Protein AF-0000000083311584 (afdb_homodimer)

InterPro domains:
  IPR000760 Inositol monophosphatase-like [PF00459] (3-235)
  IPR000760 Inositol monophosphatase-like [PR00377] (24-44)
  IPR000760 Inositol monophosphatase-like [PR00377] (46-62)
  IPR000760 Inositol monophosphatase-like [PR00377] (66-82)
  IPR000760 Inositol monophosphatase-like [PR00377] (114-137)
  IPR020583 Inositol monophosphatase, metal-binding site [PS00629] (66-79)
  IPR051090 Inositol Monophosphatase Superfamily [PTHR43200] (64-106)

Structure (mmCIF, N/CA/C/O backbone):
data_AF-0000000083311584-model_v1
#
loop_
_entity.id
_entity.type
_entity.pdbx_description
1 polymer 'Inositol monophosphatase family protein'
#
loop_
_atom_site.group_PDB
_atom_site.id
_atom_site.type_symbol
_atom_site.label_atom_id
_atom_site.label_alt_id
_atom_site.label_comp_id
_atom_site.label_asym_id
_atom_site.label_entity_id
_atom_site.label_seq_id
_atom_site.pdbx_PDB_ins_code
_atom_site.Cartn_x
_atom_site.Cartn_y
_atom_site.Cartn_z
_atom_site.occupancy
_atom_site.B_iso_or_equiv
_atom_site.auth_seq_id
_atom_site.auth_comp_id
_atom_site.auth_asym_id
_atom_site.auth_atom_id
_atom_site.pdbx_PDB_model_num
ATOM 1 N N . MET A 1 1 ? -9.039 -7.461 -18.734 1 75.44 1 MET A N 1
ATOM 2 C CA . MET A 1 1 ? -9.922 -6.32 -18.984 1 75.44 1 MET A CA 1
ATOM 3 C C . MET A 1 1 ? -11.344 -6.621 -18.531 1 75.44 1 MET A C 1
ATOM 5 O O . MET A 1 1 ? -11.898 -5.91 -17.703 1 75.44 1 MET A O 1
ATOM 9 N N . ALA A 1 2 ? -11.797 -7.84 -18.969 1 81.25 2 ALA A N 1
ATOM 10 C CA . ALA A 1 2 ? -13.188 -8.148 -18.641 1 81.25 2 ALA A CA 1
ATOM 11 C C . ALA A 1 2 ? -13.359 -8.312 -17.125 1 81.25 2 ALA A C 1
ATOM 13 O O . ALA A 1 2 ? -14.297 -7.762 -16.547 1 81.25 2 ALA A O 1
ATOM 14 N N . SER A 1 3 ? -12.453 -8.969 -16.484 1 88.56 3 SER A N 1
ATOM 15 C CA . SER A 1 3 ? -12.539 -9.164 -15.039 1 88.56 3 SER A CA 1
ATOM 16 C C . SER A 1 3 ? -12.359 -7.844 -14.289 1 88.56 3 SER A C 1
ATOM 18 O O . SER A 1 3 ? -13 -7.613 -13.266 1 88.56 3 SER A O 1
ATOM 20 N N . ALA A 1 4 ? -11.578 -7.012 -14.859 1 91.62 4 ALA A N 1
ATOM 21 C CA . ALA A 1 4 ? -11.305 -5.727 -14.227 1 91.62 4 ALA A CA 1
ATOM 22 C C . ALA A 1 4 ? -12.57 -4.879 -14.125 1 91.62 4 ALA A C 1
ATOM 24 O O . ALA A 1 4 ? -12.797 -4.207 -13.117 1 91.62 4 ALA A O 1
ATOM 25 N N . GLN A 1 5 ? -13.32 -4.883 -15.133 1 91.81 5 GLN A N 1
ATOM 26 C CA . GLN A 1 5 ? -14.555 -4.113 -15.148 1 91.81 5 GLN A CA 1
ATOM 27 C C . GLN A 1 5 ? -15.492 -4.555 -14.031 1 91.81 5 GLN A C 1
ATOM 29 O O . GLN A 1 5 ? -16.125 -3.721 -13.375 1 91.81 5 GLN A O 1
ATOM 34 N N . ILE A 1 6 ? -15.562 -5.824 -13.836 1 91.94 6 ILE A N 1
ATOM 35 C CA . ILE A 1 6 ? -16.406 -6.379 -12.781 1 91.94 6 ILE A CA 1
ATOM 36 C C . ILE A 1 6 ? -15.859 -5.957 -11.422 1 91.94 6 ILE A C 1
ATOM 38 O O . ILE A 1 6 ? -16.609 -5.465 -10.57 1 91.94 6 ILE A O 1
ATOM 42 N N . ILE A 1 7 ? -14.617 -6.09 -11.25 1 93.44 7 ILE A N 1
ATOM 43 C CA . ILE A 1 7 ? -13.969 -5.812 -9.969 1 93.44 7 ILE A CA 1
ATOM 44 C C . ILE A 1 7 ? -14.133 -4.336 -9.617 1 93.44 7 ILE A C 1
ATOM 46 O O . ILE A 1 7 ? -14.461 -3.992 -8.477 1 93.44 7 ILE A O 1
ATOM 50 N N . ARG A 1 8 ? -13.984 -3.473 -10.578 1 93.31 8 ARG A N 1
ATOM 51 C CA . ARG A 1 8 ? -14.07 -2.029 -10.383 1 93.31 8 ARG A CA 1
ATOM 52 C C . ARG A 1 8 ? -15.453 -1.633 -9.867 1 93.31 8 ARG A C 1
ATOM 54 O O . ARG A 1 8 ? -15.578 -0.696 -9.07 1 93.31 8 ARG A O 1
ATOM 61 N N . GLN A 1 9 ? -16.438 -2.373 -10.234 1 91.25 9 GLN A N 1
ATOM 62 C CA . GLN A 1 9 ? -17.812 -2.059 -9.852 1 91.25 9 GLN A CA 1
ATOM 63 C C . GLN A 1 9 ? -18.031 -2.264 -8.359 1 91.25 9 GLN A C 1
ATOM 65 O O . GLN A 1 9 ? -18.859 -1.585 -7.742 1 91.25 9 GLN A O 1
ATOM 70 N N . TYR A 1 10 ? -17.25 -3.129 -7.836 1 91.69 10 TYR A N 1
ATOM 71 C CA . TYR A 1 10 ? -17.516 -3.494 -6.449 1 91.69 10 TYR A CA 1
ATOM 72 C C . TYR A 1 10 ? -16.453 -2.912 -5.523 1 91.69 10 TYR A C 1
ATOM 74 O O . TYR A 1 10 ? -16.547 -3.018 -4.301 1 91.69 10 TYR A O 1
ATOM 82 N N . PHE A 1 11 ? -15.477 -2.262 -6.121 1 92.75 11 PHE A N 1
ATOM 83 C CA . PHE A 1 11 ? -14.422 -1.653 -5.324 1 92.75 11 PHE A CA 1
ATOM 84 C C . PHE A 1 11 ? -14.969 -0.496 -4.492 1 92.75 11 PHE A C 1
ATOM 86 O O . PHE A 1 11 ? -15.617 0.403 -5.027 1 92.75 11 PHE A O 1
ATOM 93 N N . ARG A 1 12 ? -14.812 -0.524 -3.154 1 90.94 12 ARG A N 1
ATOM 94 C CA . ARG A 1 12 ? -15.203 0.446 -2.137 1 90.94 12 ARG A CA 1
ATOM 95 C C . ARG A 1 12 ? -16.719 0.471 -1.956 1 90.94 12 ARG A C 1
ATOM 97 O O . ARG A 1 12 ? -17.25 1.397 -1.351 1 90.94 12 ARG A O 1
ATOM 104 N N . ALA A 1 13 ? -17.391 -0.507 -2.498 1 83.75 13 ALA A N 1
ATOM 105 C CA . ALA A 1 13 ? -18.844 -0.581 -2.348 1 83.75 13 ALA A CA 1
ATOM 106 C C . ALA A 1 13 ? -19.234 -0.799 -0.889 1 83.75 13 ALA A C 1
ATOM 108 O O . ALA A 1 13 ? -20.25 -0.27 -0.425 1 83.75 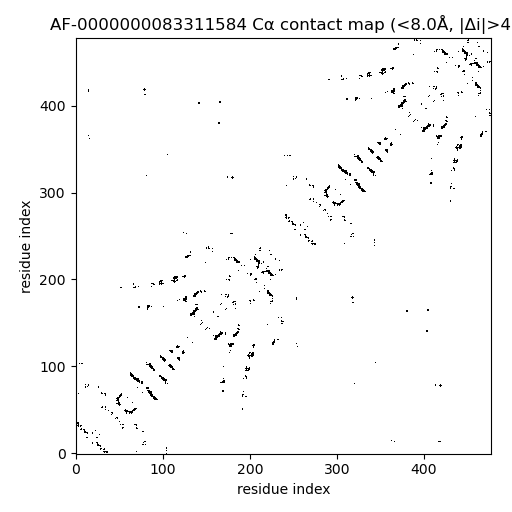13 ALA A O 1
ATOM 109 N N . ASP A 1 14 ? -18.438 -1.556 -0.2 1 71.94 14 ASP A N 1
ATOM 110 C CA . ASP A 1 14 ? -18.688 -1.86 1.206 1 71.94 14 ASP A CA 1
ATOM 111 C C . ASP A 1 14 ? -18.547 -0.612 2.072 1 71.94 14 ASP A C 1
ATOM 113 O O . ASP A 1 14 ? -19.125 -0.531 3.156 1 71.94 14 ASP A O 1
ATOM 117 N N . LEU A 1 15 ? -17.766 0.233 1.63 1 72 15 LEU A N 1
ATOM 118 C CA . LEU A 1 15 ? -17.484 1.42 2.426 1 72 15 LEU A CA 1
ATOM 119 C C . LEU A 1 15 ? -18.578 2.459 2.285 1 72 15 LEU A C 1
ATOM 121 O O . LEU A 1 15 ? -18.688 3.371 3.105 1 72 15 LEU A O 1
ATOM 125 N N . GLN A 1 16 ? -19.203 2.393 1.353 1 65.69 16 GLN A N 1
ATOM 126 C CA . GLN A 1 16 ? -20.297 3.332 1.13 1 65.69 16 GLN A CA 1
ATOM 127 C C . GLN A 1 16 ? -21.594 2.844 1.788 1 65.69 16 GLN A C 1
ATOM 129 O O . GLN A 1 16 ? -22.203 3.57 2.566 1 65.69 16 GLN A O 1
ATOM 134 N N . VAL A 1 17 ? -22.297 1.791 1.075 1 53.5 17 VAL A N 1
ATOM 135 C CA . VAL A 1 17 ? -23.656 1.409 1.447 1 53.5 17 VAL A CA 1
ATOM 136 C C . VAL A 1 17 ? -23.672 -0.036 1.939 1 53.5 17 VAL A C 1
ATOM 138 O O . VAL A 1 17 ? -22.859 -0.855 1.504 1 53.5 17 VAL A O 1
ATOM 141 N N . GLU A 1 18 ? -24.219 -0.12 3.232 1 53 18 GLU A N 1
ATOM 142 C CA . GLU A 1 18 ? -24.562 -1.448 3.725 1 53 18 GLU A CA 1
ATOM 143 C C . GLU A 1 18 ? -25.141 -2.312 2.609 1 53 18 GLU A C 1
ATOM 145 O O . GLU A 1 18 ? -26.203 -1.999 2.057 1 53 18 GLU A O 1
ATOM 150 N N . LEU A 1 19 ? -24.391 -2.756 2.033 1 50.16 19 LEU A N 1
ATOM 151 C CA . LEU A 1 19 ? -24.922 -3.646 1.015 1 50.16 19 LEU A CA 1
ATOM 152 C C . LEU A 1 19 ? -25.875 -4.672 1.636 1 50.16 19 LEU A C 1
ATOM 154 O O . LEU A 1 19 ? -25.578 -5.223 2.701 1 50.16 19 LEU A O 1
ATOM 158 N N . LYS A 1 20 ? -27.078 -4.605 1.308 1 50.53 20 LYS A N 1
ATOM 159 C CA . LYS A 1 20 ? -28.172 -5.473 1.724 1 50.53 20 LYS A CA 1
ATOM 160 C C . LYS A 1 20 ? -27.938 -6.914 1.278 1 50.53 20 LYS A C 1
ATOM 162 O O . LYS A 1 20 ? -28.719 -7.805 1.594 1 50.53 20 LYS A O 1
ATOM 167 N N . GLU A 1 21 ? -26.844 -6.996 0.583 1 56.53 21 GLU A N 1
ATOM 168 C CA . GLU A 1 21 ? -26.797 -8.328 -0.013 1 56.53 21 GLU A CA 1
ATOM 169 C C . GLU A 1 21 ? -26.203 -9.344 0.963 1 56.53 21 GLU A C 1
ATOM 171 O O . GLU A 1 21 ? -25.469 -8.977 1.877 1 56.53 21 GLU A O 1
ATOM 176 N N . ASP A 1 22 ? -26.578 -10.531 0.904 1 64.69 22 ASP A N 1
ATOM 177 C CA . ASP A 1 22 ? -26.172 -11.688 1.707 1 64.69 22 ASP A CA 1
ATOM 178 C C . ASP A 1 22 ? -24.672 -11.945 1.588 1 64.69 22 ASP A C 1
ATOM 180 O O . ASP A 1 22 ? -24.047 -12.414 2.537 1 64.69 22 ASP A O 1
ATOM 184 N N . LEU A 1 23 ? -24.266 -11.484 0.354 1 74.31 23 LEU A N 1
ATOM 185 C CA . LEU A 1 23 ? -22.828 -11.695 0.154 1 74.31 23 LEU A CA 1
ATOM 186 C C . LEU A 1 23 ? -22.078 -10.367 0.16 1 74.31 23 LEU A C 1
ATOM 188 O O . LEU A 1 23 ? -22.609 -9.344 -0.288 1 74.31 23 LEU A O 1
ATOM 192 N N . SER A 1 24 ? -20.922 -10.484 0.565 1 86.62 24 SER A N 1
ATOM 193 C CA . SER A 1 24 ? -20.078 -9.281 0.591 1 86.62 24 SER A CA 1
ATOM 194 C C . SER A 1 24 ? -19.656 -8.875 -0.816 1 86.62 24 SER A C 1
ATOM 196 O O . SER A 1 24 ? -19.578 -9.719 -1.713 1 86.62 24 SER A O 1
ATOM 198 N N . PRO A 1 25 ? -19.422 -7.637 -1.104 1 87.56 25 PRO A N 1
ATOM 199 C CA . PRO A 1 25 ? -18.953 -7.152 -2.406 1 87.56 25 PRO A CA 1
ATOM 200 C C . PRO A 1 25 ? -17.719 -7.898 -2.904 1 87.56 25 PRO A C 1
ATOM 202 O O . PRO A 1 25 ? -17.594 -8.18 -4.102 1 87.56 25 PRO A O 1
ATOM 205 N N . VAL A 1 26 ? -16.812 -8.227 -2.035 1 89.88 26 VAL A N 1
ATOM 206 C CA . VAL A 1 26 ? -15.594 -8.922 -2.443 1 89.88 26 VAL A CA 1
ATOM 207 C C . VAL A 1 26 ? -15.938 -10.32 -2.943 1 89.88 26 VAL A C 1
ATOM 209 O O . VAL A 1 26 ? -15.352 -10.797 -3.92 1 89.88 26 VAL A O 1
ATOM 212 N N . THR A 1 27 ? -16.859 -10.922 -2.293 1 89.25 27 THR A N 1
ATOM 213 C CA . THR A 1 27 ? -17.281 -12.258 -2.701 1 89.25 27 THR A CA 1
ATOM 214 C C . THR A 1 27 ? -17.906 -12.227 -4.094 1 89.25 27 THR A C 1
ATOM 216 O O . THR A 1 27 ? -17.594 -13.055 -4.945 1 89.25 27 THR A O 1
ATOM 219 N N . ILE A 1 28 ? -18.734 -11.266 -4.293 1 91.44 28 ILE A N 1
ATOM 220 C CA . ILE A 1 28 ? -19.406 -11.117 -5.582 1 91.44 28 ILE A CA 1
ATOM 221 C C . ILE A 1 28 ? -18.375 -10.812 -6.664 1 91.44 28 ILE A C 1
ATOM 223 O O . ILE A 1 28 ? -18.359 -11.445 -7.719 1 91.44 28 ILE A O 1
ATOM 227 N N . ALA A 1 29 ? -17.5 -9.883 -6.387 1 92.5 29 ALA A N 1
ATOM 228 C CA . ALA A 1 29 ? -16.469 -9.492 -7.34 1 92.5 29 ALA A CA 1
ATOM 229 C C . ALA A 1 29 ? -15.578 -10.672 -7.691 1 92.5 29 ALA A C 1
ATOM 231 O O . ALA A 1 29 ? -15.281 -10.914 -8.867 1 92.5 29 ALA A O 1
ATOM 232 N N . ASP A 1 30 ? -15.18 -11.414 -6.676 1 93.69 30 ASP A N 1
ATOM 233 C CA . ASP A 1 30 ? -14.312 -12.578 -6.84 1 93.69 30 ASP A CA 1
ATOM 234 C C . ASP A 1 30 ? -14.961 -13.633 -7.734 1 93.69 30 ASP A C 1
ATOM 236 O O . ASP A 1 30 ? -14.359 -14.094 -8.703 1 93.69 30 ASP A O 1
ATOM 240 N N . THR A 1 31 ? -16.141 -13.969 -7.426 1 94.44 31 THR A N 1
ATOM 241 C CA . THR A 1 31 ? -16.859 -15.047 -8.109 1 94.44 31 THR A CA 1
ATOM 242 C C . THR A 1 31 ? -17.203 -14.641 -9.539 1 94.44 31 THR A C 1
ATOM 244 O O . THR A 1 31 ? -17 -15.422 -10.477 1 94.44 31 THR A O 1
ATOM 247 N N . GLN A 1 32 ? -17.672 -13.453 -9.711 1 94.62 32 GLN A N 1
ATOM 248 C CA . GLN A 1 32 ? -18.078 -13 -11.039 1 94.62 32 GLN A CA 1
ATOM 249 C C . GLN A 1 32 ? -16.859 -12.805 -11.938 1 94.62 32 GLN A C 1
ATOM 251 O O . GLN A 1 32 ? -16.906 -13.109 -13.133 1 94.62 32 GLN A O 1
ATOM 256 N N . ALA A 1 33 ? -15.82 -12.281 -11.383 1 95.5 33 ALA A N 1
ATOM 257 C CA . ALA A 1 33 ? -14.602 -12.086 -12.156 1 95.5 33 ALA A CA 1
ATOM 258 C C . ALA A 1 33 ? -14.039 -13.422 -12.641 1 95.5 33 ALA A C 1
ATOM 260 O O . ALA A 1 33 ? -13.648 -13.547 -13.805 1 95.5 33 ALA A O 1
ATOM 261 N N . GLU A 1 34 ? -14.016 -14.406 -11.766 1 95.25 34 GLU A N 1
ATOM 262 C CA . GLU A 1 34 ? -13.531 -15.719 -12.172 1 95.25 34 GLU A CA 1
ATOM 263 C C . GLU A 1 34 ? -14.438 -16.344 -13.234 1 95.25 34 GLU A C 1
ATOM 265 O O . GLU A 1 34 ? -13.953 -16.938 -14.195 1 95.25 34 GLU A O 1
ATOM 270 N N . ALA A 1 35 ? -15.711 -16.188 -13.078 1 96.19 35 ALA A N 1
ATOM 271 C CA . ALA A 1 35 ? -16.672 -16.766 -14.023 1 96.19 35 ALA A CA 1
ATOM 272 C C . ALA A 1 35 ? -16.422 -16.234 -15.438 1 96.19 35 ALA A C 1
ATOM 274 O O . ALA A 1 35 ? -16.422 -17.016 -16.406 1 96.19 35 ALA A O 1
ATOM 275 N N . VAL A 1 36 ? -16.219 -14.992 -15.516 1 95.94 36 VAL A N 1
ATOM 276 C CA . VAL A 1 36 ? -16.016 -14.383 -16.828 1 95.94 36 VAL A CA 1
ATOM 277 C C . VAL A 1 36 ? -14.703 -14.875 -17.438 1 95.94 36 VAL A C 1
ATOM 279 O O . VAL A 1 36 ? -14.633 -15.172 -18.625 1 95.94 36 VAL A O 1
ATOM 282 N N . MET A 1 37 ? -13.703 -14.977 -16.656 1 96.19 37 MET A N 1
ATOM 283 C CA . MET A 1 37 ? -12.422 -15.453 -17.156 1 96.19 37 MET A CA 1
ATOM 284 C C . MET A 1 37 ? -12.523 -16.906 -17.625 1 96.19 37 MET A C 1
ATOM 286 O O . MET A 1 37 ? -12 -17.25 -18.688 1 96.19 37 MET A O 1
ATOM 290 N N . ARG A 1 38 ? -13.172 -17.703 -16.828 1 96.75 38 ARG A N 1
ATOM 291 C CA . ARG A 1 38 ? -13.367 -19.109 -17.188 1 96.75 38 ARG A CA 1
ATOM 292 C C . ARG A 1 38 ? -14.094 -19.234 -18.531 1 96.75 38 ARG A C 1
ATOM 294 O 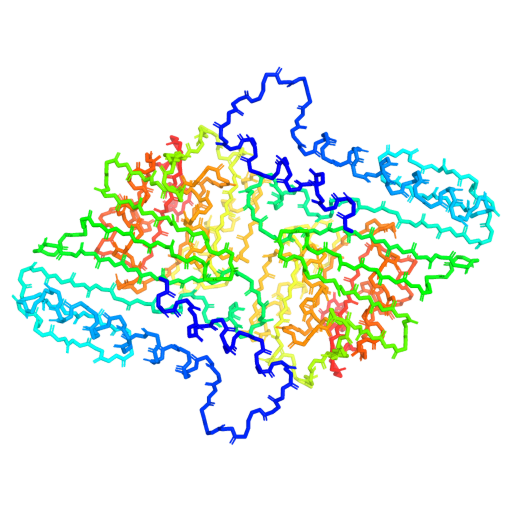O . ARG A 1 38 ? -13.688 -20 -19.391 1 96.75 38 ARG A O 1
ATOM 301 N N . GLU A 1 39 ? -15.156 -18.453 -18.641 1 96.62 39 GLU A N 1
ATOM 302 C CA . GLU A 1 39 ? -15.938 -18.484 -19.875 1 96.62 39 GLU A CA 1
ATOM 303 C C . GLU A 1 39 ? -15.078 -18.141 -21.094 1 96.62 39 GLU A C 1
ATOM 305 O O . GLU A 1 39 ? -15.141 -18.797 -22.125 1 96.62 39 GLU A O 1
ATOM 310 N N . MET A 1 40 ? -14.312 -17.125 -20.953 1 96.62 40 MET A N 1
ATOM 311 C CA . MET A 1 40 ? -13.445 -16.688 -22.031 1 96.62 40 MET A CA 1
ATOM 312 C C . MET A 1 40 ? -12.414 -17.75 -22.391 1 96.62 40 MET A C 1
ATOM 314 O O . MET A 1 40 ? -12.141 -18 -23.562 1 96.62 40 MET A O 1
ATOM 318 N N . ILE A 1 41 ? -11.805 -18.375 -21.422 1 96.62 41 ILE A N 1
ATOM 319 C CA . ILE A 1 41 ? -10.781 -19.391 -21.609 1 96.62 41 ILE A CA 1
ATOM 320 C C . ILE A 1 41 ? -11.406 -20.609 -22.281 1 96.62 41 ILE A C 1
ATOM 322 O O . ILE A 1 41 ? -10.859 -21.141 -23.25 1 96.62 41 ILE A O 1
ATOM 326 N N . MET A 1 42 ? -12.555 -21.031 -21.812 1 96.62 42 MET A N 1
ATOM 327 C CA . MET A 1 42 ? -13.219 -22.219 -22.328 1 96.62 42 MET A CA 1
ATOM 328 C C . MET A 1 42 ? -13.641 -22.016 -23.781 1 96.62 42 MET A C 1
ATOM 330 O O . MET A 1 42 ? -13.633 -22.969 -24.578 1 96.62 42 MET A O 1
ATOM 334 N N . GLU A 1 43 ? -13.992 -20.812 -24.078 1 97.25 43 GLU A N 1
ATOM 335 C CA . GLU A 1 43 ? -14.383 -20.484 -25.453 1 97.25 43 GLU A CA 1
ATOM 336 C C . GLU A 1 43 ? -13.18 -20.531 -26.391 1 97.25 43 GLU A C 1
ATOM 338 O O . GLU A 1 43 ? -13.273 -21.031 -27.516 1 97.25 43 GLU A O 1
ATOM 343 N N . ARG A 1 44 ? -12.07 -20.094 -25.953 1 96.88 44 ARG A N 1
ATOM 344 C CA . ARG A 1 44 ? -10.898 -19.922 -26.812 1 96.88 44 ARG A CA 1
ATOM 345 C C . ARG A 1 44 ? -10.031 -21.172 -26.797 1 96.88 44 ARG A C 1
ATOM 347 O O . ARG A 1 44 ? -9.406 -21.531 -27.797 1 96.88 44 ARG A O 1
ATOM 354 N N . PHE A 1 45 ? -9.977 -21.797 -25.625 1 97.5 45 PHE A N 1
ATOM 355 C CA . PHE A 1 45 ? -9.148 -22.984 -25.422 1 97.5 45 PHE A CA 1
ATOM 356 C C . PHE A 1 45 ? -9.953 -24.094 -24.766 1 97.5 45 PHE A C 1
ATOM 358 O O . PHE A 1 45 ? -9.648 -24.5 -23.641 1 97.5 45 PHE A O 1
ATOM 365 N N . PRO A 1 46 ? -10.773 -24.734 -25.484 1 96.75 46 PRO A N 1
ATOM 366 C CA . PRO A 1 46 ? -11.695 -25.719 -24.922 1 96.75 46 PRO A CA 1
ATOM 367 C C . PRO A 1 46 ? -10.969 -26.953 -24.359 1 96.75 46 PRO A C 1
ATOM 369 O O . PRO A 1 46 ? -11.516 -27.656 -23.516 1 96.75 46 PRO A O 1
ATOM 372 N N . GLU A 1 47 ? -9.789 -27.172 -24.75 1 97.31 47 GLU A N 1
ATOM 373 C CA . GLU A 1 47 ? -9.078 -28.375 -24.312 1 97.31 47 GLU A CA 1
ATOM 374 C C . GLU A 1 47 ? -8.234 -28.109 -23.078 1 97.31 47 GLU A C 1
ATOM 376 O O . GLU A 1 47 ? -7.688 -29.031 -22.469 1 97.31 47 GLU A O 1
ATOM 381 N N . HIS A 1 48 ? -8.125 -26.859 -22.672 1 97.88 48 HIS A N 1
ATOM 382 C CA . HIS A 1 48 ? -7.305 -26.5 -21.516 1 97.88 48 HIS A CA 1
ATOM 383 C C . HIS A 1 48 ? -8.062 -26.734 -20.219 1 97.88 48 HIS A C 1
ATOM 385 O O . HIS A 1 48 ? -9.289 -26.812 -20.203 1 97.88 48 HIS A O 1
ATOM 391 N N . GLY A 1 49 ? -7.32 -26.938 -19.172 1 97.75 49 GLY A N 1
ATOM 392 C CA . GLY A 1 49 ? -7.883 -27 -17.828 1 97.75 49 GLY A CA 1
ATOM 393 C C . GLY A 1 49 ? -7.848 -25.656 -17.109 1 97.75 49 GLY A C 1
ATOM 394 O O . GLY A 1 49 ? -7.188 -24.719 -17.578 1 97.75 49 GLY A O 1
ATOM 395 N N . ILE A 1 50 ? -8.656 -25.578 -16.047 1 96.81 50 ILE A N 1
ATOM 396 C CA . ILE A 1 50 ? -8.695 -24.359 -15.234 1 96.81 50 ILE A CA 1
ATOM 397 C C . ILE A 1 50 ? -8.688 -24.75 -13.758 1 96.81 50 ILE A C 1
ATOM 399 O O . ILE A 1 50 ? -9.383 -25.688 -13.344 1 96.81 50 ILE A O 1
ATOM 403 N N . LEU A 1 51 ? -7.844 -24.156 -13.031 1 95.06 51 LEU A N 1
ATOM 404 C CA . LEU A 1 51 ? -7.887 -24.156 -11.57 1 95.06 51 LEU A CA 1
ATOM 405 C C . LEU A 1 51 ? -8.148 -22.75 -11.039 1 95.06 51 LEU A C 1
ATOM 407 O O . LEU A 1 51 ? -7.273 -21.891 -11.102 1 95.06 51 LEU A O 1
ATOM 411 N N . GLY A 1 52 ? -9.32 -22.578 -10.469 1 92.31 52 GLY A N 1
ATOM 412 C CA . GLY A 1 52 ? -9.68 -21.281 -9.906 1 92.31 52 GLY A CA 1
ATOM 413 C C . GLY A 1 52 ? -9.859 -21.312 -8.398 1 92.31 52 GLY A C 1
ATOM 414 O O . GLY A 1 52 ? -10.258 -22.344 -7.84 1 92.31 52 GLY A O 1
ATOM 415 N N . GLU A 1 53 ? -9.594 -20.219 -7.781 1 86.81 53 GLU A N 1
ATOM 416 C CA . GLU A 1 53 ? -9.758 -20.094 -6.336 1 86.81 53 GLU A CA 1
ATOM 417 C C . GLU A 1 53 ? -11.203 -20.328 -5.918 1 86.81 53 GLU A C 1
ATOM 419 O O . GLU A 1 53 ? -11.469 -21.016 -4.93 1 86.81 53 GLU A O 1
ATOM 424 N N . GLU A 1 54 ? -12.141 -19.859 -6.707 1 87.56 54 GLU A N 1
ATOM 425 C CA . GLU A 1 54 ? -13.547 -19.797 -6.301 1 87.56 54 GLU A CA 1
ATOM 426 C C . GLU A 1 54 ? -14.289 -21.062 -6.73 1 87.56 54 GLU A C 1
ATOM 428 O O . GLU A 1 54 ? -15.094 -21.609 -5.973 1 87.56 54 GLU A O 1
ATOM 433 N N . PHE A 1 55 ? -13.992 -21.594 -8.047 1 90.62 55 PHE A N 1
ATOM 434 C CA . PHE A 1 55 ? -14.805 -22.672 -8.602 1 90.62 55 PHE A CA 1
ATOM 435 C C . PHE A 1 55 ? -13.992 -23.953 -8.711 1 90.62 55 PHE A C 1
ATOM 437 O O . PHE A 1 55 ? -14.516 -25 -9.117 1 90.62 55 PHE A O 1
ATOM 444 N N . GLY A 1 56 ? -12.781 -23.875 -8.414 1 92 56 GLY A N 1
ATOM 445 C CA . GLY A 1 56 ? -11.969 -25.078 -8.383 1 92 56 GLY A CA 1
ATOM 446 C C . GLY A 1 56 ? -11.539 -25.547 -9.766 1 92 56 GLY A C 1
ATOM 447 O O . GLY A 1 56 ? -11.172 -24.734 -10.617 1 92 56 GLY A O 1
ATOM 448 N N . HIS A 1 57 ? -11.609 -26.906 -9.938 1 94 57 HIS A N 1
ATOM 449 C CA . HIS A 1 57 ? -10.984 -27.484 -11.117 1 94 57 HIS A CA 1
ATOM 450 C C . HIS A 1 57 ? -11.984 -27.641 -12.25 1 94 57 HIS A C 1
ATOM 452 O O . HIS A 1 57 ? -13.156 -27.953 -12.016 1 94 57 HIS A O 1
ATOM 458 N N . TYR A 1 58 ? -11.5 -27.438 -13.469 1 94.19 58 TYR A N 1
ATOM 459 C CA . TYR A 1 58 ? -12.086 -27.797 -14.75 1 94.19 58 TYR A CA 1
ATOM 460 C C . TYR A 1 58 ? -11.07 -28.531 -15.625 1 94.19 58 TYR A C 1
ATOM 462 O O . TYR A 1 58 ? -10 -28 -15.914 1 94.19 58 TYR A O 1
ATOM 470 N N . GLN A 1 59 ? -11.234 -29.75 -16.031 1 96.19 59 GLN A N 1
ATOM 471 C CA . GLN A 1 59 ? -10.328 -30.578 -16.812 1 96.19 59 GLN A CA 1
ATOM 472 C C . GLN A 1 59 ? -8.945 -30.656 -16.156 1 96.19 59 GLN A C 1
ATOM 474 O O . GLN A 1 59 ? -7.949 -30.25 -16.75 1 96.19 59 GLN A O 1
ATOM 479 N N . PRO A 1 60 ? -8.914 -31.234 -14.961 1 93.62 60 PRO A N 1
ATOM 480 C CA . PRO A 1 60 ? -7.691 -31.203 -14.148 1 93.62 60 PRO A CA 1
ATOM 481 C C . PRO A 1 60 ? -6.543 -31.984 -14.789 1 93.62 60 PRO A C 1
ATOM 483 O O . PRO A 1 60 ? -5.379 -31.781 -14.445 1 93.62 60 PRO A O 1
ATOM 486 N N . ASP A 1 61 ? -6.836 -32.812 -15.781 1 94.5 61 ASP A N 1
ATOM 487 C CA . ASP A 1 61 ? -5.801 -33.656 -16.359 1 94.5 61 ASP A CA 1
ATOM 488 C C . ASP A 1 61 ? -5.254 -33.062 -17.656 1 94.5 61 ASP A C 1
ATOM 490 O O . ASP A 1 61 ? -4.34 -33.625 -18.266 1 94.5 61 ASP A O 1
ATOM 494 N N . ALA A 1 62 ? -5.789 -31.922 -18.047 1 96.5 62 ALA A N 1
ATOM 495 C CA . ALA A 1 62 ? -5.301 -31.281 -19.281 1 96.5 62 ALA A CA 1
ATOM 496 C C . ALA A 1 62 ? -3.85 -30.844 -19.125 1 96.5 62 ALA A C 1
ATOM 498 O O . ALA A 1 62 ? -3.451 -30.359 -18.062 1 96.5 62 ALA A O 1
ATOM 499 N N . PRO A 1 63 ? -3.043 -31.016 -20.141 1 96.44 63 PRO A N 1
ATOM 500 C CA . PRO A 1 63 ? -1.639 -30.609 -20.062 1 96.44 63 PRO A CA 1
ATOM 501 C C . PRO A 1 63 ? -1.474 -29.094 -19.906 1 96.44 63 PRO A C 1
ATOM 503 O O . PRO A 1 63 ? -0.48 -28.625 -19.344 1 96.44 63 PRO A O 1
ATOM 506 N N . TYR A 1 64 ? -2.385 -28.328 -20.469 1 97.69 64 TYR A N 1
ATOM 507 C CA . TYR A 1 64 ? -2.438 -26.875 -20.312 1 97.69 64 TYR A CA 1
ATOM 508 C C . TYR A 1 64 ? -3.488 -26.469 -19.281 1 97.69 64 TYR A C 1
ATOM 510 O O . TYR A 1 64 ? -4.668 -26.797 -19.422 1 97.69 64 TYR A O 1
ATOM 518 N N . GLN A 1 65 ? -3.066 -25.797 -18.25 1 97.44 65 GLN A N 1
ATOM 519 C CA . GLN A 1 65 ? -3.951 -25.406 -17.156 1 97.44 65 GLN A CA 1
ATOM 520 C C . GLN A 1 65 ? -3.854 -23.922 -16.875 1 97.44 65 GLN A C 1
ATOM 522 O O . GLN A 1 65 ? -2.756 -23.375 -16.703 1 97.44 65 GLN A O 1
ATOM 527 N N . TRP A 1 66 ? -4.945 -23.281 -16.875 1 97.94 66 TRP A N 1
ATOM 528 C CA . TRP A 1 66 ? -5.016 -21.891 -16.422 1 97.94 66 TRP A CA 1
ATOM 529 C C . TRP A 1 66 ? -5.285 -21.828 -14.922 1 97.94 66 TRP A C 1
ATOM 531 O O . TRP A 1 66 ? -6.168 -22.516 -14.414 1 97.94 66 TRP A O 1
ATOM 541 N N . VAL A 1 67 ? -4.504 -21.094 -14.219 1 97.38 67 VAL A N 1
ATOM 542 C CA . VAL A 1 67 ? -4.699 -20.875 -12.789 1 97.38 67 VAL A CA 1
ATOM 543 C C . VAL A 1 67 ? -5.145 -19.438 -12.539 1 97.38 67 VAL A C 1
ATOM 545 O O . VAL A 1 67 ? -4.488 -18.5 -12.984 1 97.38 67 VAL A O 1
ATOM 548 N N . LEU A 1 68 ? -6.27 -19.266 -11.805 1 96.56 68 LEU A N 1
ATOM 549 C CA . LEU A 1 68 ? -6.91 -17.969 -11.688 1 96.56 68 LEU A CA 1
ATOM 550 C C . LEU A 1 68 ? -7.113 -17.578 -10.227 1 96.56 68 LEU A C 1
ATOM 552 O O . LEU A 1 68 ? -7.598 -18.391 -9.43 1 96.56 68 LEU A O 1
ATOM 556 N N . ASP A 1 69 ? -6.699 -16.406 -9.875 1 95.81 69 ASP A N 1
ATOM 557 C CA . ASP A 1 69 ? -7.035 -15.719 -8.633 1 95.81 69 ASP A CA 1
ATOM 558 C C . ASP A 1 69 ? -7.562 -14.312 -8.906 1 95.81 69 ASP A C 1
ATOM 560 O O . ASP A 1 69 ? -6.785 -13.367 -9.047 1 95.81 69 ASP A O 1
ATOM 564 N N . PRO A 1 70 ? -8.844 -14.148 -8.914 1 95.31 70 PRO A N 1
ATOM 565 C CA . PRO A 1 70 ? -9.43 -12.875 -9.352 1 95.31 70 PRO A CA 1
ATOM 566 C C . PRO A 1 70 ? -9.008 -11.703 -8.461 1 95.31 70 PRO A C 1
ATOM 568 O O . PRO A 1 70 ? -8.742 -10.609 -8.969 1 95.31 70 PRO A O 1
ATOM 571 N N . ILE A 1 71 ? -8.969 -11.898 -7.16 1 94.5 71 ILE A N 1
ATOM 572 C CA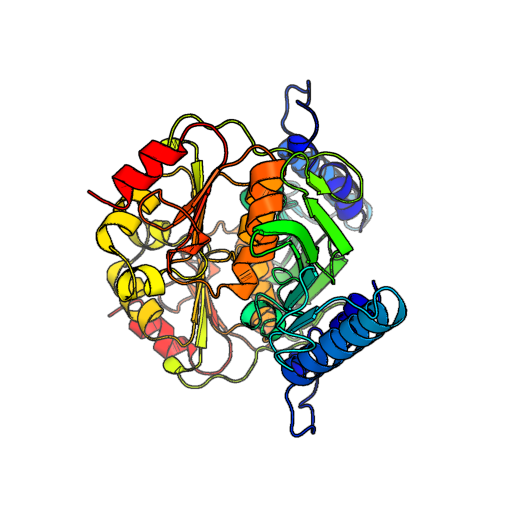 . ILE A 1 71 ? -8.594 -10.828 -6.246 1 94.5 71 ILE A CA 1
ATOM 573 C C . ILE A 1 71 ? -7.57 -11.344 -5.242 1 94.5 71 ILE A C 1
ATOM 575 O O . ILE A 1 71 ? -7.93 -11.82 -4.164 1 94.5 71 ILE A O 1
ATOM 579 N N . ASP A 1 72 ? -6.324 -11.258 -5.578 1 93.94 72 ASP A N 1
ATOM 580 C CA . ASP A 1 72 ? -5.254 -11.422 -4.602 1 93.94 72 ASP A CA 1
ATOM 581 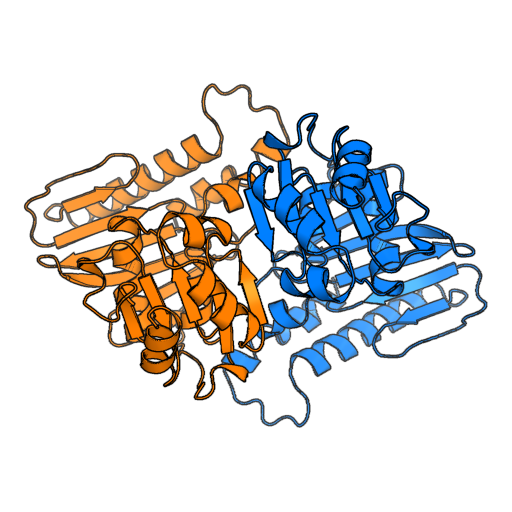C C . ASP A 1 72 ? -5.066 -10.156 -3.771 1 93.94 72 ASP A C 1
ATOM 583 O O . ASP A 1 72 ? -4.859 -9.07 -4.32 1 93.94 72 ASP A O 1
ATOM 587 N N . GLY A 1 73 ? -5.086 -10.281 -2.475 1 91.88 73 GLY A N 1
ATOM 588 C CA . GLY A 1 73 ? -5.137 -9.117 -1.609 1 91.88 73 GLY A CA 1
ATOM 589 C C . GLY A 1 73 ? -6.547 -8.695 -1.252 1 91.88 73 GLY A C 1
ATOM 590 O O . GLY A 1 73 ? -6.91 -7.527 -1.402 1 91.88 73 GLY A O 1
ATOM 591 N N . THR A 1 74 ? -7.324 -9.641 -0.799 1 89.62 74 THR A N 1
ATOM 592 C CA . THR A 1 74 ? -8.719 -9.43 -0.443 1 89.62 74 THR A CA 1
ATOM 593 C C . THR A 1 74 ? -8.844 -8.359 0.642 1 89.62 74 THR A C 1
ATOM 595 O O . THR A 1 74 ? -9.773 -7.547 0.615 1 89.62 74 THR A O 1
ATOM 598 N N . LYS A 1 75 ? -7.91 -8.352 1.514 1 88.5 75 LYS A N 1
ATOM 599 C CA . LYS A 1 75 ? -7.922 -7.367 2.592 1 88.5 75 LYS A CA 1
ATOM 600 C C . LYS A 1 75 ? -7.742 -5.953 2.049 1 88.5 75 LYS A C 1
ATOM 602 O O . LYS A 1 75 ? -8.398 -5.02 2.51 1 88.5 75 LYS A O 1
ATOM 607 N N . SER A 1 76 ? -6.805 -5.824 1.134 1 91.44 76 SER A N 1
ATOM 608 C CA . SER A 1 76 ? -6.621 -4.535 0.476 1 91.44 76 SER A CA 1
ATOM 609 C C . SER A 1 76 ? -7.891 -4.102 -0.253 1 91.44 76 SER A C 1
ATOM 611 O O . SER A 1 76 ? -8.305 -2.945 -0.154 1 91.44 76 SER A O 1
ATOM 613 N N . PHE A 1 77 ? -8.547 -5.016 -0.915 1 93.62 77 PHE A N 1
ATOM 614 C CA . PHE A 1 77 ? -9.781 -4.734 -1.629 1 93.62 77 PHE A CA 1
ATOM 615 C C . PHE A 1 77 ? -10.859 -4.238 -0.671 1 93.62 77 PHE A C 1
ATOM 617 O O . PHE A 1 77 ? -11.492 -3.211 -0.921 1 93.62 77 PHE A O 1
ATOM 624 N N . ILE A 1 78 ? -10.992 -4.895 0.418 1 90.62 78 ILE A N 1
ATOM 625 C CA . ILE A 1 78 ? -12.039 -4.602 1.392 1 90.62 78 ILE A CA 1
ATOM 626 C C . ILE A 1 78 ? -11.758 -3.254 2.055 1 90.62 78 ILE A C 1
ATOM 628 O O . ILE A 1 78 ? -12.688 -2.496 2.348 1 90.62 78 ILE A O 1
ATOM 632 N N . SER A 1 79 ? -10.508 -2.895 2.191 1 91.44 79 SER A N 1
ATOM 633 C CA . SER A 1 79 ? -10.117 -1.662 2.869 1 91.44 79 SER A CA 1
ATOM 634 C C . SER A 1 79 ? -10.211 -0.463 1.933 1 91.44 79 SER A C 1
ATOM 636 O O . SER A 1 79 ? -10.109 0.684 2.371 1 91.44 79 SER A O 1
ATOM 638 N N . GLY A 1 80 ? -10.375 -0.78 0.654 1 91.38 80 GLY A N 1
ATOM 639 C CA . GLY A 1 80 ? -10.391 0.303 -0.315 1 91.38 80 GLY A CA 1
ATOM 640 C C . GLY A 1 80 ? -9.008 0.711 -0.782 1 91.38 80 GLY A C 1
ATOM 641 O O . GLY A 1 80 ? -8.836 1.782 -1.368 1 91.38 80 GLY A O 1
ATOM 642 N N . SER A 1 81 ? -8.039 -0.095 -0.459 1 90.62 81 SER A N 1
ATOM 643 C CA . SER A 1 81 ? -6.68 0.148 -0.943 1 90.62 81 SER A CA 1
ATOM 644 C C . SER A 1 81 ? -6.5 -0.372 -2.365 1 90.62 81 SER A C 1
ATOM 646 O O . SER A 1 81 ? -7.219 -1.275 -2.797 1 90.62 81 SER A O 1
ATOM 648 N N . TYR A 1 82 ? -5.477 0.104 -3.014 1 88.75 82 TYR A N 1
ATOM 649 C CA . TYR A 1 82 ? -5.273 -0.186 -4.43 1 88.75 82 TYR A CA 1
ATOM 650 C C . TYR A 1 82 ? -4.277 -1.325 -4.613 1 88.75 82 TYR A C 1
ATOM 652 O O . TYR A 1 82 ? -3.887 -1.642 -5.738 1 88.75 82 TYR A O 1
ATOM 660 N N . LEU A 1 83 ? -3.908 -1.968 -3.584 1 91.25 83 LEU A N 1
ATOM 661 C CA . LEU A 1 83 ? -2.736 -2.836 -3.607 1 91.25 83 LEU A CA 1
ATOM 662 C C . LEU A 1 83 ? -3.135 -4.277 -3.9 1 91.25 83 LEU A C 1
ATOM 664 O O . LEU A 1 83 ? -2.344 -5.199 -3.693 1 91.25 83 LEU A O 1
ATOM 668 N N . PHE A 1 84 ? -4.324 -4.52 -4.449 1 93.62 84 PHE A N 1
ATOM 669 C CA . PHE A 1 84 ? -4.75 -5.859 -4.836 1 93.62 84 PHE A CA 1
ATOM 670 C C . PHE A 1 84 ? -4.629 -6.055 -6.344 1 93.62 84 PHE A C 1
ATOM 672 O O . PHE A 1 84 ? -4.375 -5.098 -7.078 1 93.62 84 PHE A O 1
ATOM 679 N N . GLY A 1 85 ? -4.73 -7.324 -6.727 1 95.75 85 GLY A N 1
ATOM 680 C CA . GLY A 1 85 ? -4.637 -7.59 -8.148 1 95.75 85 GLY A CA 1
ATOM 681 C C . GLY A 1 85 ? -5.207 -8.938 -8.547 1 95.75 85 GLY A C 1
ATOM 682 O O . GLY A 1 85 ? -5.586 -9.734 -7.684 1 95.75 85 GLY A O 1
ATOM 683 N N . THR A 1 86 ? -5.332 -9.109 -9.883 1 97.06 86 THR A N 1
ATOM 684 C CA . THR A 1 86 ? -5.746 -10.367 -10.484 1 97.06 86 THR A CA 1
ATOM 685 C C . THR A 1 86 ? -4.531 -11.164 -10.953 1 97.06 86 THR A C 1
ATOM 687 O O . THR A 1 86 ? -3.67 -10.641 -11.656 1 97.06 86 THR A O 1
ATOM 690 N N . LEU A 1 87 ? -4.477 -12.406 -10.516 1 97.62 87 LEU A N 1
ATOM 691 C CA . LEU A 1 87 ? -3.404 -13.305 -10.93 1 97.62 87 LEU A CA 1
ATOM 692 C C . LEU A 1 87 ? -3.906 -14.32 -11.945 1 97.62 87 LEU A C 1
ATOM 694 O O . LEU A 1 87 ? -4.949 -14.945 -11.742 1 97.62 87 LEU A O 1
ATOM 698 N N . ILE A 1 88 ? -3.211 -14.445 -13.055 1 97.69 88 ILE A N 1
ATOM 699 C CA . ILE A 1 88 ? -3.477 -15.438 -14.086 1 97.69 88 ILE A CA 1
ATOM 700 C C . ILE A 1 88 ? -2.18 -16.141 -14.469 1 97.69 88 ILE A C 1
ATOM 702 O O . ILE A 1 88 ? -1.159 -15.492 -14.719 1 97.69 88 ILE A O 1
ATOM 706 N N . ALA A 1 89 ? -2.25 -17.453 -14.508 1 98.12 89 ALA A N 1
ATOM 707 C CA . ALA A 1 89 ? -1.076 -18.203 -14.938 1 98.12 89 ALA A CA 1
ATOM 708 C C . ALA A 1 89 ? -1.455 -19.266 -15.969 1 98.12 89 ALA A C 1
ATOM 710 O O . ALA A 1 89 ? -2.572 -19.797 -15.945 1 98.12 89 ALA A O 1
ATOM 711 N N . LEU A 1 90 ? -0.581 -19.531 -16.859 1 98.25 90 LEU A N 1
ATOM 712 C CA . LEU A 1 90 ? -0.628 -20.719 -17.703 1 98.25 90 LEU A CA 1
ATOM 713 C C . LEU A 1 90 ? 0.435 -21.719 -17.281 1 98.25 90 LEU A C 1
ATOM 715 O O . LEU A 1 90 ? 1.629 -21.422 -17.297 1 98.25 90 LEU A O 1
ATOM 719 N N . VAL A 1 91 ? -0.04 -22.844 -16.891 1 97.31 91 VAL A N 1
ATOM 720 C CA . VAL A 1 91 ? 0.83 -23.938 -16.453 1 97.31 91 VAL A CA 1
ATOM 721 C C . VAL A 1 91 ? 0.836 -25.047 -17.5 1 97.31 91 VAL A C 1
ATOM 723 O O . VAL A 1 91 ? -0.223 -25.5 -17.938 1 97.31 91 VAL A O 1
ATOM 726 N N . VAL A 1 92 ? 1.999 -25.453 -17.906 1 97.56 92 VAL A N 1
ATOM 727 C CA . VAL A 1 92 ? 2.158 -26.516 -18.875 1 97.56 92 VAL A CA 1
ATOM 728 C C . VAL A 1 92 ? 2.873 -27.703 -18.234 1 97.56 92 VAL A C 1
ATOM 730 O O . VAL A 1 92 ? 4.047 -27.609 -17.875 1 97.56 92 VAL A O 1
ATOM 733 N N . GLU A 1 93 ? 2.119 -28.781 -18.109 1 95.06 93 GLU A N 1
ATOM 734 C CA . GLU A 1 93 ? 2.662 -30 -17.5 1 95.06 93 GLU A CA 1
ATOM 735 C C . GLU A 1 93 ? 3.275 -29.703 -16.125 1 95.06 93 GLU A C 1
ATOM 737 O O . GLU A 1 93 ? 4.418 -30.078 -15.859 1 95.06 93 GLU A O 1
ATOM 742 N N . GLY A 1 94 ? 2.643 -28.828 -15.43 1 91.62 94 GLY A N 1
ATOM 743 C CA . GLY A 1 94 ? 3 -28.562 -14.047 1 91.62 94 GLY A CA 1
ATOM 744 C C . GLY A 1 94 ? 3.963 -27.391 -13.891 1 91.62 94 GLY A C 1
ATOM 745 O O . GLY A 1 94 ? 4.242 -26.953 -12.773 1 91.62 94 GLY A O 1
ATOM 746 N N . SER A 1 95 ? 4.434 -26.906 -15.008 1 95.12 95 SER A N 1
ATOM 747 C CA . SER A 1 95 ? 5.398 -25.812 -14.953 1 95.12 95 SER A CA 1
ATOM 748 C C . SER A 1 95 ? 4.758 -24.5 -15.375 1 95.12 95 SER A C 1
ATOM 750 O O . SER A 1 95 ? 4.188 -24.391 -16.469 1 95.12 95 SER A O 1
ATOM 752 N N . PRO A 1 96 ? 4.895 -23.5 -14.555 1 97.5 96 PRO A N 1
ATOM 753 C CA . PRO A 1 96 ? 4.359 -22.203 -14.969 1 97.5 96 PRO A CA 1
ATOM 754 C C . PRO A 1 96 ? 5.145 -21.578 -16.125 1 97.5 96 PRO A C 1
ATOM 756 O O . PRO A 1 96 ? 6.359 -21.406 -16.016 1 97.5 96 PRO A O 1
ATOM 759 N N . ARG A 1 97 ? 4.398 -21.203 -17.156 1 98 97 ARG A N 1
ATOM 760 C CA . ARG A 1 97 ? 5.051 -20.719 -18.359 1 98 97 ARG A CA 1
ATOM 761 C C . ARG A 1 97 ? 4.719 -19.25 -18.609 1 98 97 ARG A C 1
ATOM 763 O O . ARG A 1 97 ? 5.48 -18.531 -19.266 1 98 97 ARG A O 1
ATOM 770 N N . LEU A 1 98 ? 3.574 -18.828 -18.141 1 98.5 98 LEU A N 1
ATOM 771 C CA . LEU A 1 98 ? 3.107 -17.453 -18.281 1 98.5 98 LEU A CA 1
ATOM 772 C C . LEU A 1 98 ? 2.416 -17 -17 1 98.5 98 LEU A C 1
ATOM 774 O O . LEU A 1 98 ? 1.661 -17.75 -16.391 1 98.5 98 LEU A O 1
ATOM 778 N N . GLY A 1 99 ? 2.713 -15.773 -16.609 1 98.56 99 GLY A N 1
ATOM 779 C CA . GLY A 1 99 ? 2.072 -15.172 -15.453 1 98.56 99 GLY A CA 1
ATOM 780 C C . GLY A 1 99 ? 1.644 -13.734 -15.68 1 98.56 99 GLY A C 1
ATOM 781 O O . GLY A 1 99 ? 2.322 -12.984 -16.375 1 98.56 99 GLY A O 1
ATOM 782 N N . VAL A 1 100 ? 0.495 -13.391 -15.039 1 98.38 100 VAL A N 1
ATOM 783 C CA . VAL A 1 100 ? -0.037 -12.031 -15.156 1 98.38 100 VAL A CA 1
ATOM 784 C C . VAL A 1 100 ? -0.42 -11.508 -13.773 1 98.38 100 VAL A C 1
ATOM 786 O O . VAL A 1 100 ? -0.995 -12.242 -12.961 1 98.38 100 VAL A O 1
ATOM 789 N N . ILE A 1 101 ? 0.041 -10.375 -13.461 1 98.12 101 ILE A N 1
ATOM 790 C CA . ILE A 1 101 ? -0.549 -9.547 -12.414 1 98.12 101 ILE A CA 1
ATOM 791 C C . ILE A 1 101 ? -1.253 -8.344 -13.047 1 98.12 101 ILE A C 1
ATOM 793 O O . ILE A 1 101 ? -0.619 -7.523 -13.711 1 98.12 101 ILE A O 1
ATOM 797 N N . HIS A 1 102 ? -2.531 -8.273 -12.852 1 97.81 102 HIS A N 1
ATOM 798 C CA . HIS A 1 102 ? -3.289 -7.109 -13.289 1 97.81 102 HIS A CA 1
ATOM 799 C C . HIS A 1 102 ? -3.844 -6.332 -12.102 1 97.81 102 HIS A C 1
ATOM 801 O O . HIS A 1 102 ? -4.496 -6.91 -11.227 1 97.81 102 HIS A O 1
ATOM 807 N N . HIS A 1 103 ? -3.465 -5.059 -11.961 1 96.25 103 HIS A N 1
ATOM 808 C CA . HIS A 1 103 ? -4.098 -4.168 -10.992 1 96.25 103 HIS A CA 1
ATOM 809 C C . HIS A 1 103 ? -5.301 -3.459 -11.602 1 96.25 103 HIS A C 1
ATOM 811 O O . HIS A 1 103 ? -5.148 -2.465 -12.312 1 96.25 103 HIS A O 1
ATOM 817 N N . PRO A 1 104 ? -6.473 -3.93 -11.266 1 94.5 104 PRO A N 1
ATOM 818 C CA . PRO A 1 104 ? -7.652 -3.51 -12.031 1 94.5 104 PRO A CA 1
ATOM 819 C C . PRO A 1 104 ? -7.973 -2.029 -11.852 1 94.5 104 PRO A C 1
ATOM 821 O O . PRO A 1 104 ? -8.539 -1.403 -12.75 1 94.5 104 PRO A O 1
ATOM 824 N N . ILE A 1 105 ? -7.629 -1.437 -10.742 1 91.38 105 ILE A N 1
ATOM 825 C CA . ILE A 1 105 ? -7.973 -0.043 -10.492 1 91.38 105 ILE A CA 1
ATOM 826 C C . ILE A 1 105 ? -7.004 0.875 -11.234 1 91.38 105 ILE A C 1
ATOM 828 O O . ILE A 1 105 ? -7.414 1.874 -11.82 1 91.38 105 ILE A O 1
ATOM 832 N N . LEU A 1 106 ? -5.777 0.495 -11.32 1 86.94 106 LEU A N 1
ATOM 833 C CA . LEU A 1 106 ? -4.746 1.297 -11.969 1 86.94 106 LEU A CA 1
ATOM 834 C C . LEU A 1 106 ? -4.613 0.928 -13.438 1 86.94 106 LEU A C 1
ATOM 836 O O . LEU A 1 106 ? -4.004 1.668 -14.219 1 86.94 106 LEU A O 1
ATOM 840 N N . ASP A 1 107 ? -5.035 -0.247 -13.68 1 92.12 107 ASP A N 1
ATOM 841 C CA . ASP A 1 107 ? -4.977 -0.842 -15.008 1 92.12 107 ASP A CA 1
ATOM 842 C C . ASP A 1 107 ? -3.541 -1.18 -15.398 1 92.12 107 ASP A C 1
ATOM 844 O O . ASP A 1 107 ? -3.156 -1.035 -16.562 1 92.12 107 ASP A O 1
ATOM 848 N N . ASP A 1 108 ? -2.701 -1.424 -14.484 1 95.44 108 ASP A N 1
ATOM 849 C CA . ASP A 1 108 ? -1.371 -1.971 -14.734 1 95.44 108 ASP A CA 1
ATOM 850 C C . ASP A 1 108 ? -1.447 -3.449 -15.117 1 95.44 108 ASP A C 1
ATOM 852 O O . ASP A 1 108 ? -2.104 -4.234 -14.43 1 95.44 108 ASP A O 1
ATOM 856 N N . PHE A 1 109 ? -0.859 -3.764 -16.219 1 97.88 109 PHE A N 1
ATOM 857 C CA . PHE A 1 109 ? -0.842 -5.129 -16.734 1 97.88 109 PHE A CA 1
ATOM 858 C C . PHE A 1 109 ? 0.587 -5.645 -16.859 1 97.88 109 PHE A C 1
ATOM 860 O O . PHE A 1 109 ? 1.31 -5.266 -17.781 1 97.88 109 PHE A O 1
ATOM 867 N N . LEU A 1 110 ? 0.966 -6.496 -15.953 1 98.38 110 LEU A N 1
ATOM 868 C CA . LEU A 1 110 ? 2.291 -7.105 -15.914 1 98.38 110 LEU A CA 1
ATOM 869 C C . LEU A 1 110 ? 2.238 -8.547 -16.406 1 98.38 110 LEU A C 1
ATOM 871 O O . LEU A 1 110 ? 1.481 -9.359 -15.867 1 98.38 110 LEU A O 1
ATOM 875 N N . VAL A 1 111 ? 3.014 -8.883 -17.406 1 98.81 111 VAL A N 1
ATOM 876 C CA . VAL A 1 111 ? 3.014 -10.234 -17.953 1 98.81 111 VAL A CA 1
ATOM 877 C C . VAL A 1 111 ? 4.449 -10.727 -18.094 1 98.81 111 VAL A C 1
ATOM 879 O O . VAL A 1 111 ? 5.324 -9.992 -18.562 1 98.81 111 VAL A O 1
ATOM 882 N N . GLY A 1 112 ? 4.699 -11.914 -17.594 1 98.81 112 GLY A N 1
ATOM 883 C CA . GLY A 1 112 ? 6.012 -12.539 -17.703 1 98.81 112 GLY A CA 1
ATOM 884 C C . GLY A 1 112 ? 5.953 -13.961 -18.219 1 98.81 112 GLY A C 1
ATOM 885 O O . GLY A 1 112 ? 5.02 -14.703 -17.906 1 98.81 112 GLY A O 1
ATOM 886 N N . ASP A 1 113 ? 7.023 -14.359 -18.953 1 98.69 113 ASP A N 1
ATOM 887 C CA . ASP A 1 113 ? 7.07 -15.711 -19.5 1 98.69 113 ASP A CA 1
ATOM 888 C C . ASP A 1 113 ? 8.359 -16.422 -19.094 1 98.69 113 ASP A C 1
ATOM 890 O O . ASP A 1 113 ? 8.805 -17.344 -19.781 1 98.69 113 ASP A O 1
ATOM 894 N N . GLY A 1 114 ? 8.961 -15.969 -18.078 1 98.31 114 GLY A N 1
ATOM 895 C CA . GLY A 1 114 ? 10.203 -16.578 -17.625 1 98.31 114 GLY A CA 1
ATOM 896 C C . GLY A 1 114 ? 11.43 -16.016 -18.328 1 98.31 114 GLY A C 1
ATOM 897 O O . GLY A 1 114 ? 12.547 -16.141 -17.812 1 98.31 114 GLY A O 1
ATOM 898 N N . ARG A 1 115 ? 11.25 -15.383 -19.438 1 98.38 115 ARG A N 1
ATOM 899 C CA . ARG A 1 115 ? 12.352 -14.812 -20.203 1 98.38 115 ARG A CA 1
ATOM 900 C C . ARG A 1 115 ? 12.297 -13.289 -20.188 1 98.38 115 ARG A C 1
ATOM 902 O O . ARG A 1 115 ? 13.336 -12.625 -20.172 1 98.38 115 ARG A O 1
ATOM 909 N N . GLN A 1 116 ? 11.117 -12.758 -20.234 1 98.56 116 GLN A N 1
ATOM 910 C CA . GLN A 1 116 ? 10.883 -11.32 -20.188 1 98.56 116 GLN A CA 1
ATOM 911 C C . GLN A 1 116 ? 9.609 -10.992 -19.422 1 98.56 116 GLN A C 1
ATOM 913 O O . GLN A 1 116 ? 8.695 -11.812 -19.344 1 98.56 116 GLN A O 1
ATOM 918 N N . THR A 1 117 ? 9.578 -9.898 -18.875 1 98.62 117 THR A N 1
ATOM 919 C CA . THR A 1 117 ? 8.391 -9.344 -18.234 1 98.62 117 THR A CA 1
ATOM 920 C C . THR A 1 117 ? 8.062 -7.961 -18.781 1 98.62 117 THR A C 1
ATOM 922 O O . THR A 1 117 ? 8.953 -7.117 -18.922 1 98.62 117 THR A O 1
ATOM 925 N N . LEU A 1 118 ? 6.781 -7.742 -19.156 1 98.56 118 LEU A N 1
ATOM 926 C CA . LEU A 1 118 ? 6.32 -6.484 -19.734 1 98.56 118 LEU A CA 1
ATOM 927 C C . LEU A 1 118 ? 5.262 -5.836 -18.859 1 98.56 118 LEU A C 1
ATOM 929 O O . LEU A 1 118 ? 4.348 -6.516 -18.375 1 98.56 118 LEU A O 1
ATOM 933 N N . LEU A 1 119 ? 5.449 -4.602 -18.609 1 97.81 119 LEU A N 1
ATOM 934 C CA . LEU A 1 119 ? 4.41 -3.777 -18 1 97.81 119 LEU A CA 1
ATOM 935 C C . LEU A 1 119 ? 3.754 -2.879 -19.047 1 97.81 119 LEU A C 1
ATOM 937 O O . LEU A 1 119 ? 4.398 -1.986 -19.594 1 97.81 119 LEU A O 1
ATOM 941 N N . ASN A 1 120 ? 2.537 -3.178 -19.234 1 96.69 120 ASN A N 1
ATOM 942 C CA . ASN A 1 120 ? 1.807 -2.432 -20.25 1 96.69 120 ASN A CA 1
ATOM 943 C C . ASN A 1 120 ? 2.564 -2.4 -21.578 1 96.69 120 ASN A C 1
ATOM 945 O O . ASN A 1 120 ? 2.678 -1.348 -22.203 1 96.69 120 ASN A O 1
ATOM 949 N N . GLY A 1 121 ? 3.16 -3.477 -21.859 1 96.88 121 GLY A N 1
ATOM 950 C CA . GLY A 1 121 ? 3.809 -3.66 -23.141 1 96.88 121 GLY A CA 1
ATOM 951 C C . GLY A 1 121 ? 5.27 -3.25 -23.141 1 96.88 121 GLY A C 1
ATOM 952 O O . GLY A 1 121 ? 5.977 -3.447 -24.125 1 96.88 121 GLY A O 1
ATOM 953 N N . ARG A 1 122 ? 5.82 -2.75 -22.109 1 95.75 122 ARG A N 1
ATOM 954 C CA . ARG A 1 122 ? 7.211 -2.311 -22 1 95.75 122 ARG A CA 1
ATOM 955 C C . ARG A 1 122 ? 8.016 -3.229 -21.094 1 95.75 122 ARG A C 1
ATOM 957 O O . ARG A 1 122 ? 7.539 -3.615 -20.016 1 95.75 122 ARG A O 1
ATOM 964 N N . PRO A 1 123 ? 9.203 -3.559 -21.5 1 97 123 PRO A N 1
ATOM 965 C CA . PRO A 1 123 ? 10.023 -4.426 -20.656 1 97 123 PRO A CA 1
ATOM 966 C C . PRO A 1 123 ? 10.367 -3.783 -19.312 1 97 123 PRO A C 1
ATOM 968 O O . PRO A 1 123 ? 10.625 -2.578 -19.25 1 97 123 PRO A O 1
ATOM 971 N N . VAL A 1 124 ? 10.336 -4.562 -18.328 1 97.06 124 VAL A N 1
ATOM 972 C CA . VAL A 1 124 ? 10.766 -4.133 -17 1 97.06 124 VAL A CA 1
ATOM 973 C C . VAL A 1 124 ? 11.781 -5.133 -16.438 1 97.06 124 VAL A C 1
ATOM 975 O O . VAL A 1 124 ? 11.836 -6.281 -16.891 1 97.06 124 VAL A O 1
ATOM 978 N N . HIS A 1 125 ? 12.539 -4.652 -15.445 1 97.19 125 HIS A N 1
ATOM 979 C CA . HIS A 1 125 ? 13.57 -5.473 -14.82 1 97.19 125 HIS A CA 1
ATOM 980 C C . HIS A 1 125 ? 13.711 -5.148 -13.336 1 97.19 125 HIS A C 1
ATOM 982 O O . HIS A 1 125 ? 13.469 -4.016 -12.914 1 97.19 125 HIS A O 1
ATOM 988 N N . VAL A 1 126 ? 14.078 -6.121 -12.648 1 97.44 126 VAL A N 1
ATOM 989 C CA . VAL A 1 126 ? 14.453 -5.871 -11.258 1 97.44 126 VAL A CA 1
ATOM 990 C C . VAL A 1 126 ? 15.609 -4.879 -11.203 1 97.44 126 VAL A C 1
ATOM 992 O O . VAL A 1 126 ? 16.375 -4.758 -12.164 1 97.44 126 VAL A O 1
ATOM 995 N N . ARG A 1 127 ? 15.742 -4.113 -10.141 1 94.75 127 ARG A N 1
ATOM 996 C CA . ARG A 1 127 ? 16.844 -3.156 -10.031 1 94.75 127 ARG A CA 1
ATOM 997 C C . ARG A 1 127 ? 18.078 -3.811 -9.43 1 94.75 127 ARG A C 1
ATOM 999 O O . ARG A 1 127 ? 17.969 -4.789 -8.688 1 94.75 127 ARG A O 1
ATOM 1006 N N . PRO A 1 128 ? 19.234 -3.293 -9.758 1 94.25 128 PRO A N 1
ATOM 1007 C CA . PRO A 1 128 ? 20.453 -3.814 -9.133 1 94.25 128 PRO A CA 1
ATOM 1008 C C . PRO A 1 128 ? 20.5 -3.553 -7.629 1 94.25 128 PRO A C 1
ATOM 1010 O O . PRO A 1 128 ? 20.078 -2.488 -7.172 1 94.25 128 PRO A O 1
ATOM 1013 N N . CYS A 1 129 ? 20.844 -4.531 -6.93 1 96.06 129 CYS A N 1
ATOM 1014 C CA . CYS A 1 129 ? 21.031 -4.477 -5.488 1 96.06 129 CYS A CA 1
ATOM 1015 C C . CYS A 1 129 ? 22.031 -5.535 -5.027 1 96.06 129 CYS A C 1
ATOM 1017 O O . CYS A 1 129 ? 21.781 -6.734 -5.18 1 96.06 129 CYS A O 1
ATOM 1019 N N . ASP A 1 130 ? 23.141 -5.039 -4.41 1 96.31 130 ASP A N 1
ATOM 1020 C CA . ASP A 1 130 ? 24.172 -6.004 -4.062 1 96.31 130 ASP A CA 1
ATOM 1021 C C . ASP A 1 130 ? 24.453 -5.996 -2.559 1 96.31 130 ASP A C 1
ATOM 1023 O O . ASP A 1 130 ? 25.281 -6.762 -2.072 1 96.31 130 ASP A O 1
ATOM 1027 N N . ARG A 1 131 ? 23.766 -5.066 -1.878 1 97.56 131 ARG A N 1
ATOM 1028 C CA . ARG A 1 131 ? 23.906 -5.004 -0.426 1 97.56 131 ARG A CA 1
ATOM 1029 C C . ARG A 1 131 ? 22.547 -5.035 0.253 1 97.56 131 ARG A C 1
ATOM 1031 O O . ARG A 1 131 ? 21.641 -4.297 -0.132 1 97.56 131 ARG A O 1
ATOM 1038 N N . ILE A 1 132 ? 22.438 -5.844 1.289 1 98 132 ILE A N 1
ATOM 1039 C CA . ILE A 1 132 ? 21.203 -5.961 2.062 1 98 132 ILE A CA 1
ATOM 1040 C C . ILE A 1 132 ? 20.812 -4.598 2.629 1 98 132 ILE A C 1
ATOM 1042 O O . ILE A 1 132 ? 19.625 -4.246 2.66 1 98 132 ILE A O 1
ATOM 1046 N N . GLU A 1 133 ? 21.781 -3.779 3.027 1 97.75 133 GLU A N 1
ATOM 1047 C CA . GLU A 1 133 ? 21.578 -2.486 3.672 1 97.75 133 GLU A CA 1
ATOM 1048 C C . GLU A 1 133 ? 20.969 -1.479 2.699 1 97.75 133 GLU A C 1
ATOM 1050 O O . GLU A 1 133 ? 20.469 -0.428 3.113 1 97.75 133 GLU A O 1
ATOM 1055 N N . ASP A 1 134 ? 20.984 -1.814 1.43 1 97.06 134 ASP A N 1
ATOM 1056 C CA . ASP A 1 134 ? 20.422 -0.926 0.415 1 97.06 134 ASP A CA 1
ATOM 1057 C C . ASP A 1 134 ? 19.062 -1.433 -0.073 1 97.06 134 ASP A C 1
ATOM 1059 O O . ASP A 1 134 ? 18.406 -0.783 -0.892 1 97.06 134 ASP A O 1
ATOM 1063 N N . ALA A 1 135 ? 18.578 -2.541 0.486 1 97.75 135 ALA A N 1
ATOM 1064 C CA . ALA A 1 135 ? 17.422 -3.246 -0.062 1 97.75 135 ALA A CA 1
ATOM 1065 C C . ALA A 1 135 ? 16.125 -2.727 0.548 1 97.75 135 ALA A C 1
ATOM 1067 O O . ALA A 1 135 ? 16.094 -2.332 1.717 1 97.75 135 ALA A O 1
ATOM 1068 N N . VAL A 1 136 ? 15.148 -2.676 -0.246 1 96.19 136 VAL A N 1
ATOM 1069 C CA . VAL A 1 136 ? 13.773 -2.506 0.196 1 96.19 136 VAL A CA 1
ATOM 1070 C C . VAL A 1 136 ? 13.102 -3.869 0.329 1 96.19 136 VAL A C 1
ATOM 1072 O O . VAL A 1 136 ? 12.992 -4.613 -0.648 1 96.19 136 VAL A O 1
ATOM 1075 N N . LEU A 1 137 ? 12.656 -4.199 1.561 1 97.25 137 LEU A N 1
ATOM 1076 C CA . LEU A 1 137 ? 12.039 -5.484 1.867 1 97.25 137 LEU A CA 1
ATOM 1077 C C . LEU A 1 137 ? 10.539 -5.336 2.072 1 97.25 137 LEU A C 1
ATOM 1079 O O . LEU A 1 137 ? 10.094 -4.496 2.861 1 97.25 137 LEU A O 1
ATOM 1083 N N . LEU A 1 138 ? 9.836 -6.133 1.348 1 96.44 138 LEU A N 1
ATOM 1084 C CA . LEU A 1 138 ? 8.383 -6.211 1.482 1 96.44 138 LEU A CA 1
ATOM 1085 C C . LEU A 1 138 ? 7.961 -7.578 2.008 1 96.44 138 LEU A C 1
ATOM 1087 O O . LEU A 1 138 ? 8.594 -8.594 1.697 1 96.44 138 LEU A O 1
ATOM 1091 N N . ASN A 1 139 ? 6.902 -7.531 2.766 1 95.56 139 ASN A N 1
ATOM 1092 C CA . ASN A 1 139 ? 6.328 -8.75 3.324 1 95.56 139 ASN A CA 1
ATOM 1093 C C . ASN A 1 139 ? 4.805 -8.672 3.395 1 95.56 139 ASN A C 1
ATOM 1095 O O . ASN A 1 139 ? 4.246 -7.586 3.578 1 95.56 139 ASN A O 1
ATOM 1099 N N . THR A 1 140 ? 4.113 -9.773 3.229 1 91.31 140 THR A N 1
ATOM 1100 C CA . THR A 1 140 ? 2.656 -9.758 3.188 1 91.31 140 THR A CA 1
ATOM 1101 C C . THR A 1 140 ? 2.078 -9.617 4.594 1 91.31 140 THR A C 1
ATOM 1103 O O . THR A 1 140 ? 1.007 -9.039 4.777 1 91.31 140 THR A O 1
ATOM 1106 N N . SER A 1 141 ? 2.77 -10.211 5.562 1 90.19 141 SER A N 1
ATOM 1107 C CA . SER A 1 141 ? 2.232 -10.234 6.918 1 90.19 141 SER A CA 1
ATOM 1108 C C . SER A 1 141 ? 3.346 -10.359 7.953 1 90.19 141 SER A C 1
ATOM 1110 O O . SER A 1 141 ? 3.863 -11.453 8.188 1 90.19 141 SER A O 1
ATOM 1112 N N . HIS A 1 142 ? 3.516 -9.344 8.664 1 92.31 142 HIS A N 1
ATOM 1113 C CA . HIS A 1 142 ? 4.625 -9.273 9.602 1 92.31 142 HIS A CA 1
ATOM 1114 C C . HIS A 1 142 ? 4.543 -10.391 10.641 1 92.31 142 HIS A C 1
ATOM 1116 O O . HIS A 1 142 ? 5.484 -11.172 10.797 1 92.31 142 HIS A O 1
ATOM 1122 N N . TRP A 1 143 ? 3.428 -10.555 11.211 1 93.75 143 TRP A N 1
ATOM 1123 C CA . TRP A 1 143 ? 3.33 -11.477 12.336 1 93.75 143 TRP A CA 1
ATOM 1124 C C . TRP A 1 143 ? 3.172 -12.914 11.852 1 93.75 143 TRP A C 1
ATOM 1126 O O . TRP A 1 143 ? 3.467 -13.859 12.586 1 93.75 143 TRP A O 1
ATOM 1136 N N . ASN A 1 144 ? 2.711 -13.125 10.625 1 93.44 144 ASN A N 1
ATOM 1137 C CA . ASN A 1 144 ? 2.627 -14.484 10.086 1 93.44 144 ASN A CA 1
ATOM 1138 C C . ASN A 1 144 ? 4.008 -15.102 9.914 1 93.44 144 ASN A C 1
ATOM 1140 O O . ASN A 1 144 ? 4.145 -16.328 9.883 1 93.44 144 ASN A O 1
ATOM 1144 N N . VAL A 1 145 ? 4.992 -14.258 9.766 1 95.62 145 VAL A N 1
ATOM 1145 C CA . VAL A 1 145 ? 6.344 -14.805 9.688 1 95.62 145 VAL A CA 1
ATOM 1146 C C . VAL A 1 145 ? 6.68 -15.539 10.977 1 95.62 145 VAL A C 1
ATOM 1148 O O . VAL A 1 145 ? 7.277 -16.625 10.945 1 95.62 145 VAL A O 1
ATOM 1151 N N . PHE A 1 146 ? 6.27 -15 12.094 1 94.56 146 PHE A N 1
ATOM 1152 C CA . PHE A 1 146 ? 6.547 -15.594 13.398 1 94.56 146 PHE A CA 1
ATOM 1153 C C . PHE A 1 146 ? 5.73 -16.859 13.594 1 94.56 146 PHE A C 1
ATOM 1155 O O . PHE A 1 146 ? 6.133 -17.75 14.352 1 94.56 146 PHE A O 1
ATOM 1162 N N . ASN A 1 147 ? 4.652 -16.969 12.914 1 95.06 147 ASN A N 1
ATOM 1163 C CA . ASN A 1 147 ? 3.793 -18.141 13.047 1 95.06 147 ASN A CA 1
ATOM 1164 C C . ASN A 1 147 ? 4.273 -19.297 12.164 1 95.06 147 ASN A C 1
ATOM 1166 O O . ASN A 1 147 ? 4.094 -20.469 12.508 1 95.06 147 ASN A O 1
ATOM 1170 N N . TYR A 1 148 ? 4.906 -18.938 11.023 1 96.12 148 TYR A N 1
ATOM 1171 C CA . TYR A 1 148 ? 5.094 -19.984 10.016 1 96.12 148 TYR A CA 1
ATOM 1172 C C . TYR A 1 148 ? 6.57 -20.141 9.68 1 96.12 148 TYR A C 1
ATOM 1174 O O . TYR A 1 148 ? 6.965 -21.141 9.062 1 96.12 148 TYR A O 1
ATOM 1182 N N . GLN A 1 149 ? 7.355 -19.141 10 1 97.5 149 GLN A N 1
ATOM 1183 C CA . GLN A 1 149 ? 8.781 -19.156 9.695 1 97.5 149 GLN A CA 1
ATOM 1184 C C . GLN A 1 149 ? 9.609 -18.719 10.891 1 97.5 149 GLN A C 1
ATOM 1186 O O . GLN A 1 149 ? 9.102 -18.625 12.008 1 97.5 149 GLN A O 1
ATOM 1191 N N . ASN A 1 150 ? 10.922 -18.578 10.672 1 97.56 150 ASN A N 1
ATOM 1192 C CA . ASN A 1 150 ? 11.812 -18.078 11.719 1 97.56 150 ASN A CA 1
ATOM 1193 C C . ASN A 1 150 ? 11.633 -16.578 11.945 1 97.56 150 ASN A C 1
ATOM 1195 O O . ASN A 1 150 ? 12.328 -15.766 11.32 1 97.56 150 ASN A O 1
ATOM 1199 N N . GLY A 1 151 ? 10.734 -16.219 12.883 1 96.88 151 GLY A N 1
ATOM 1200 C CA . GLY A 1 151 ? 10.398 -14.836 13.172 1 96.88 151 GLY A CA 1
ATOM 1201 C C . GLY A 1 151 ? 11.594 -13.992 13.547 1 96.88 151 GLY A C 1
ATOM 1202 O O . GLY A 1 151 ? 11.844 -12.945 12.938 1 96.88 151 GLY A O 1
ATOM 1203 N N . PRO A 1 152 ? 12.312 -14.398 14.461 1 97.5 152 PRO A N 1
ATOM 1204 C CA . PRO A 1 152 ? 13.484 -13.641 14.898 1 97.5 152 PRO A CA 1
ATOM 1205 C C . PRO A 1 152 ? 14.484 -13.406 13.773 1 97.5 152 PRO A C 1
ATOM 1207 O O . PRO A 1 152 ? 15.07 -12.328 13.672 1 97.5 152 PRO A O 1
ATOM 1210 N N . ALA A 1 153 ? 14.711 -14.367 12.953 1 98.31 153 ALA A N 1
ATOM 1211 C CA . ALA A 1 153 ? 15.609 -14.203 11.82 1 98.31 153 ALA A CA 1
ATOM 1212 C C . ALA A 1 153 ? 15.086 -13.141 10.852 1 98.31 153 ALA A C 1
ATOM 1214 O O . ALA A 1 153 ? 15.852 -12.297 10.375 1 98.31 153 ALA A O 1
ATOM 1215 N N . PHE A 1 154 ? 13.789 -13.234 10.617 1 98 154 PHE A N 1
ATOM 1216 C CA . PHE A 1 154 ? 13.156 -12.25 9.75 1 98 154 PHE A CA 1
ATOM 1217 C C . PHE A 1 154 ? 13.266 -10.852 10.352 1 98 154 PHE A C 1
ATOM 1219 O O . PHE A 1 154 ? 13.539 -9.883 9.633 1 98 154 PHE A O 1
ATOM 1226 N N . GLU A 1 155 ? 13.039 -10.773 11.609 1 96.81 155 GLU A N 1
ATOM 1227 C CA . GLU A 1 155 ? 13.148 -9.492 12.289 1 96.81 155 GLU A CA 1
ATOM 1228 C C . GLU A 1 155 ? 14.555 -8.914 12.148 1 96.81 155 GLU A C 1
ATOM 1230 O O . GLU A 1 155 ? 14.719 -7.715 11.914 1 96.81 155 GLU A O 1
ATOM 1235 N N . ALA A 1 156 ? 15.539 -9.703 12.328 1 97.94 156 ALA A N 1
ATOM 1236 C CA . ALA A 1 156 ? 16.922 -9.258 12.172 1 97.94 156 ALA A CA 1
ATOM 1237 C C . ALA A 1 156 ? 17.172 -8.734 10.766 1 97.94 156 ALA A C 1
ATOM 1239 O O . ALA A 1 156 ? 17.797 -7.68 10.594 1 97.94 156 ALA A O 1
ATOM 1240 N N . LEU A 1 157 ? 16.688 -9.453 9.766 1 98.38 157 LEU A N 1
ATOM 1241 C CA . LEU A 1 157 ? 16.828 -9.031 8.375 1 98.38 157 LEU A CA 1
ATOM 1242 C C . LEU A 1 157 ? 16.094 -7.711 8.141 1 98.38 157 LEU A C 1
ATOM 1244 O O . LEU A 1 157 ? 16.641 -6.797 7.516 1 98.38 157 LEU A O 1
ATOM 1248 N N . SER A 1 158 ? 14.859 -7.648 8.68 1 97.31 158 SER A N 1
ATOM 1249 C CA . SER A 1 158 ? 14.016 -6.484 8.43 1 97.31 158 SER A CA 1
ATOM 1250 C C . SER A 1 158 ? 14.594 -5.23 9.078 1 97.31 158 SER A C 1
ATOM 1252 O O . SER A 1 158 ? 14.328 -4.113 8.633 1 97.31 158 SER A O 1
ATOM 1254 N N . LYS A 1 159 ? 15.422 -5.375 10.047 1 96.62 159 LYS A N 1
ATOM 1255 C CA . LYS A 1 159 ? 16.094 -4.25 10.695 1 96.62 159 LYS A CA 1
ATOM 1256 C C . LYS A 1 159 ? 17.328 -3.828 9.914 1 96.62 159 LYS A C 1
ATOM 1258 O O . LYS A 1 159 ? 17.797 -2.697 10.055 1 96.62 159 LYS A O 1
ATOM 1263 N N . ARG A 1 160 ? 17.859 -4.695 9.133 1 97.31 160 ARG A N 1
ATOM 1264 C CA . ARG A 1 160 ? 19.125 -4.465 8.445 1 97.31 160 ARG A CA 1
ATOM 1265 C C . ARG A 1 160 ? 18.906 -3.771 7.105 1 97.31 160 ARG A C 1
ATOM 1267 O O . ARG A 1 160 ? 19.734 -2.988 6.656 1 97.31 160 ARG A O 1
ATOM 1274 N N . VAL A 1 161 ? 17.812 -4.047 6.484 1 97.56 161 VAL A N 1
ATOM 1275 C CA . VAL A 1 161 ? 17.547 -3.508 5.156 1 97.56 161 VAL A CA 1
ATOM 1276 C C . VAL A 1 161 ? 17.359 -1.995 5.238 1 97.56 161 VAL A C 1
ATOM 1278 O O . VAL A 1 161 ? 17.203 -1.442 6.332 1 97.56 161 VAL A O 1
ATOM 1281 N N . LYS A 1 162 ? 17.406 -1.356 4.094 1 95.31 162 LYS A N 1
ATOM 1282 C CA . LYS A 1 162 ? 17.234 0.091 4.016 1 95.31 162 LYS A CA 1
ATOM 1283 C C . LYS A 1 162 ? 15.844 0.502 4.465 1 95.31 162 LYS A C 1
ATOM 1285 O O . LYS A 1 162 ? 15.68 1.515 5.152 1 95.31 162 LYS A O 1
ATOM 1290 N N . ARG A 1 163 ? 14.898 -0.305 3.998 1 94.06 163 ARG A N 1
ATOM 1291 C CA . ARG A 1 163 ? 13.492 -0.048 4.312 1 94.06 163 ARG A CA 1
ATOM 1292 C C . ARG A 1 163 ? 12.703 -1.349 4.395 1 94.06 163 ARG A C 1
ATOM 1294 O O . ARG A 1 163 ? 12.922 -2.266 3.602 1 94.06 163 ARG A O 1
ATOM 1301 N N . TYR A 1 164 ? 11.703 -1.333 5.328 1 95.12 164 TYR A N 1
ATOM 1302 C CA . TYR A 1 164 ? 10.844 -2.494 5.508 1 95.12 164 TYR A CA 1
ATOM 1303 C C . TYR A 1 164 ? 9.375 -2.088 5.516 1 95.12 164 TYR A C 1
ATOM 1305 O O . TYR A 1 164 ? 8.977 -1.184 6.254 1 95.12 164 TYR A O 1
ATOM 1313 N N . HIS A 1 165 ? 8.617 -2.766 4.664 1 91.69 165 HIS A N 1
ATOM 1314 C CA . HIS A 1 165 ? 7.176 -2.566 4.645 1 91.69 165 HIS A CA 1
ATOM 1315 C C . HIS A 1 165 ? 6.434 -3.9 4.613 1 91.69 165 HIS A C 1
ATOM 1317 O O . HIS A 1 165 ? 6.91 -4.863 4.004 1 91.69 165 HIS A O 1
ATOM 1323 N N . ASN A 1 166 ? 5.32 -3.854 5.371 1 84.62 166 ASN A N 1
ATOM 1324 C CA . ASN A 1 166 ? 4.504 -5.062 5.344 1 84.62 166 ASN A CA 1
ATOM 1325 C C . ASN A 1 166 ? 3.172 -4.82 4.641 1 84.62 166 ASN A C 1
ATOM 1327 O O . ASN A 1 166 ? 2.438 -3.895 4.992 1 84.62 166 ASN A O 1
ATOM 1331 N N . TRP A 1 167 ? 2.99 -4.734 3.471 1 74.44 167 TRP A N 1
ATOM 1332 C CA . TRP A 1 167 ? 1.882 -4.715 2.521 1 74.44 167 TRP A CA 1
ATOM 1333 C C . TRP A 1 167 ? 2.34 -5.172 1.14 1 74.44 167 TRP A C 1
ATOM 1335 O O . TRP A 1 167 ? 3.248 -4.578 0.553 1 74.44 167 TRP A O 1
ATOM 1345 N N . GLY A 1 168 ? 2.033 -6.375 0.905 1 74.5 168 GLY A N 1
ATOM 1346 C CA . GLY A 1 168 ? 2.625 -6.691 -0.385 1 74.5 168 GLY A CA 1
ATOM 1347 C C . GLY A 1 168 ? 1.725 -7.539 -1.263 1 74.5 168 GLY A C 1
ATOM 1348 O O . GLY A 1 168 ? 1.427 -7.168 -2.4 1 74.5 168 GLY A O 1
ATOM 1349 N N . ASP A 1 169 ? 1.063 -8.562 -0.705 1 89.19 169 ASP A N 1
ATOM 1350 C CA . ASP A 1 169 ? 0.382 -9.516 -1.579 1 89.19 169 ASP A CA 1
ATOM 1351 C C . ASP A 1 169 ? 0.949 -9.461 -2.996 1 89.19 169 ASP A C 1
ATOM 1353 O O . ASP A 1 169 ? 2.166 -9.383 -3.18 1 89.19 169 ASP A O 1
ATOM 1357 N N . CYS A 1 170 ? 0.212 -9.609 -4.004 1 95.31 170 CYS A N 1
ATOM 1358 C CA . CYS A 1 170 ? 0.776 -9.672 -5.348 1 95.31 170 CYS A CA 1
ATOM 1359 C C . CYS A 1 170 ? 1.449 -8.352 -5.719 1 95.31 170 CYS A C 1
ATOM 1361 O O . CYS A 1 170 ? 2.344 -8.32 -6.562 1 95.31 170 CYS A O 1
ATOM 1363 N N . HIS A 1 171 ? 1.086 -7.227 -5.047 1 95.62 171 HIS A N 1
ATOM 1364 C CA . HIS A 1 171 ? 1.67 -5.922 -5.344 1 95.62 171 HIS A CA 1
ATOM 1365 C C . HIS A 1 171 ? 3.152 -5.887 -4.984 1 95.62 171 HIS A C 1
ATOM 1367 O O . HIS A 1 171 ? 3.941 -5.223 -5.656 1 95.62 171 HIS A O 1
ATOM 1373 N N . GLY A 1 172 ? 3.531 -6.566 -3.928 1 96.38 172 GLY A N 1
ATOM 1374 C CA . GLY A 1 172 ? 4.941 -6.645 -3.58 1 96.38 172 GLY A CA 1
ATOM 1375 C C . GLY A 1 172 ? 5.789 -7.281 -4.664 1 96.38 172 GLY A C 1
ATOM 1376 O O . GLY A 1 172 ? 6.875 -6.789 -4.98 1 96.38 172 GLY A O 1
ATOM 1377 N N . TYR A 1 173 ? 5.285 -8.375 -5.23 1 97.94 173 TYR A N 1
ATOM 1378 C CA . TYR A 1 173 ? 5.98 -9.031 -6.328 1 97.94 173 TYR A CA 1
ATOM 1379 C C . TYR A 1 173 ? 6.031 -8.141 -7.562 1 97.94 173 TYR A C 1
ATOM 1381 O O . TYR A 1 173 ? 7.039 -8.102 -8.266 1 97.94 173 TYR A O 1
ATOM 1389 N N . TYR A 1 174 ? 4.926 -7.445 -7.746 1 97.69 174 TYR A N 1
ATOM 1390 C CA . TYR A 1 174 ? 4.859 -6.453 -8.812 1 97.69 174 TYR A CA 1
ATOM 1391 C C . TYR A 1 174 ? 5.977 -5.426 -8.672 1 97.69 174 TYR A C 1
ATOM 1393 O O . TYR A 1 174 ? 6.688 -5.137 -9.641 1 97.69 174 TYR A O 1
ATOM 1401 N N . LEU A 1 175 ? 6.184 -4.891 -7.496 1 96.88 175 LEU A N 1
ATOM 1402 C CA . LEU A 1 175 ? 7.191 -3.865 -7.25 1 96.88 175 LEU A CA 1
ATOM 1403 C C . LEU A 1 175 ? 8.594 -4.426 -7.445 1 96.88 175 LEU A C 1
ATOM 1405 O O . LEU A 1 175 ? 9.477 -3.736 -7.957 1 96.88 175 LEU A O 1
ATOM 1409 N N . VAL A 1 176 ? 8.805 -5.664 -7.039 1 97.88 176 VAL A N 1
ATOM 1410 C CA . VAL A 1 176 ? 10.109 -6.27 -7.27 1 97.88 176 VAL A CA 1
ATOM 1411 C C . VAL A 1 176 ? 10.375 -6.383 -8.773 1 97.88 176 VAL A C 1
ATOM 1413 O O . VAL A 1 176 ? 11.445 -6.008 -9.25 1 97.88 176 VAL A O 1
ATOM 1416 N N . ALA A 1 177 ? 9.398 -6.836 -9.477 1 98.25 177 ALA A N 1
ATOM 1417 C CA . ALA A 1 177 ? 9.555 -7.098 -10.906 1 98.25 177 ALA A CA 1
ATOM 1418 C C . ALA A 1 177 ? 9.859 -5.812 -11.664 1 98.25 177 ALA A C 1
ATOM 1420 O O . ALA A 1 177 ? 10.641 -5.816 -12.617 1 98.25 177 ALA A O 1
ATOM 1421 N N . ILE A 1 178 ? 9.289 -4.711 -11.195 1 97.31 178 ILE A N 1
ATOM 1422 C CA . ILE A 1 178 ? 9.445 -3.484 -11.969 1 97.31 178 ILE A CA 1
ATOM 1423 C C . ILE A 1 178 ? 10.617 -2.672 -11.422 1 97.31 178 ILE A C 1
ATOM 1425 O O . ILE A 1 178 ? 10.859 -1.547 -11.867 1 97.31 178 ILE A O 1
ATOM 1429 N N . GLY A 1 179 ? 11.258 -3.186 -10.414 1 96.81 179 GLY A N 1
ATOM 1430 C CA . GLY A 1 179 ? 12.445 -2.531 -9.891 1 96.81 179 GLY A CA 1
ATOM 1431 C C . GLY A 1 179 ? 12.141 -1.526 -8.797 1 96.81 179 GLY A C 1
ATOM 1432 O O . GLY A 1 179 ? 12.945 -0.635 -8.516 1 96.81 179 GLY A O 1
ATOM 1433 N N . GLY A 1 180 ? 11.016 -1.615 -8.219 1 95.94 180 GLY A N 1
ATOM 1434 C CA . GLY A 1 180 ? 10.609 -0.708 -7.16 1 95.94 180 GLY A CA 1
ATOM 1435 C C . GLY A 1 180 ? 10.984 -1.209 -5.777 1 95.94 180 GLY A C 1
ATOM 1436 O O . GLY A 1 180 ? 10.961 -0.446 -4.809 1 95.94 180 GLY A O 1
ATOM 1437 N N . ALA A 1 181 ? 11.289 -2.457 -5.652 1 96.5 181 ALA A N 1
ATOM 1438 C CA . ALA A 1 181 ? 11.734 -3.105 -4.418 1 96.5 181 ALA A CA 1
ATOM 1439 C C . ALA A 1 181 ? 12.742 -4.211 -4.711 1 96.5 181 ALA A C 1
ATOM 1441 O O . ALA A 1 181 ? 13.008 -4.523 -5.875 1 96.5 181 ALA A O 1
ATOM 1442 N N . ASP A 1 182 ? 13.289 -4.836 -3.627 1 98.06 182 ASP A N 1
ATOM 1443 C CA . ASP A 1 182 ? 14.391 -5.773 -3.848 1 98.06 182 ASP A CA 1
ATOM 1444 C C . ASP A 1 182 ? 14.047 -7.156 -3.307 1 98.06 182 ASP A C 1
ATOM 1446 O O . ASP A 1 182 ? 14.57 -8.164 -3.793 1 98.06 182 ASP A O 1
ATOM 1450 N N . ILE A 1 183 ? 13.25 -7.164 -2.281 1 98.62 183 ILE A N 1
ATOM 1451 C CA . ILE A 1 183 ? 12.914 -8.422 -1.621 1 98.62 183 ILE A CA 1
ATOM 1452 C C . ILE A 1 183 ? 11.414 -8.469 -1.342 1 98.62 183 ILE A C 1
ATOM 1454 O O . ILE A 1 183 ? 10.844 -7.52 -0.791 1 98.62 183 ILE A O 1
ATOM 1458 N N . MET A 1 184 ? 10.797 -9.516 -1.75 1 98.31 184 MET A N 1
ATOM 1459 C CA . MET A 1 184 ? 9.43 -9.836 -1.341 1 98.31 184 MET A CA 1
ATOM 1460 C C . MET A 1 184 ? 9.359 -11.219 -0.699 1 98.31 184 MET A C 1
ATOM 1462 O O . MET A 1 184 ? 9.914 -12.18 -1.231 1 98.31 184 MET A O 1
ATOM 1466 N N . THR A 1 185 ? 8.719 -11.25 0.473 1 97.75 185 THR A N 1
ATOM 1467 C CA . THR A 1 185 ? 8.586 -12.539 1.149 1 97.75 185 THR A CA 1
ATOM 1468 C C . THR A 1 185 ? 7.129 -12.805 1.514 1 97.75 185 THR A C 1
ATOM 1470 O O . THR A 1 185 ? 6.395 -11.891 1.883 1 97.75 185 THR A O 1
ATOM 1473 N N . ASP A 1 186 ? 6.766 -14.016 1.41 1 97.06 186 ASP A N 1
ATOM 1474 C CA . ASP A 1 186 ? 5.516 -14.57 1.921 1 97.06 186 ASP A CA 1
ATOM 1475 C C . ASP A 1 186 ? 5.773 -15.797 2.787 1 97.06 186 ASP A C 1
ATOM 1477 O O . ASP A 1 186 ? 6.219 -16.828 2.287 1 97.06 186 ASP A O 1
ATOM 1481 N N . PRO A 1 187 ? 5.445 -15.641 4.051 1 95.75 187 PRO A N 1
ATOM 1482 C CA . PRO A 1 187 ? 5.73 -16.797 4.91 1 95.75 187 PRO A CA 1
ATOM 1483 C C . PRO A 1 187 ? 4.906 -18.031 4.535 1 95.75 187 PRO A C 1
ATOM 1485 O O . PRO A 1 187 ? 5.336 -19.156 4.785 1 95.75 187 PRO A O 1
ATOM 1488 N N . VAL A 1 188 ? 3.779 -17.812 4.047 1 94.19 188 VAL A N 1
ATOM 1489 C CA . VAL A 1 188 ? 2.906 -18.859 3.525 1 94.19 188 VAL A CA 1
ATOM 1490 C C . VAL A 1 188 ? 2.174 -18.344 2.285 1 94.19 188 VAL A C 1
ATOM 1492 O O . VAL A 1 188 ? 1.645 -17.234 2.281 1 94.19 188 VAL A O 1
ATOM 1495 N N . LEU A 1 189 ? 2.217 -19.109 1.249 1 92.25 189 LEU A N 1
ATOM 1496 C CA . LEU A 1 189 ? 1.571 -18.734 -0.004 1 92.25 189 LEU A CA 1
ATOM 1497 C C . LEU A 1 189 ? 0.906 -19.953 -0.657 1 92.25 189 LEU A C 1
ATOM 1499 O O . LEU A 1 189 ? 1.502 -21.016 -0.733 1 92.25 189 LEU A O 1
ATOM 1503 N N . ASN A 1 190 ? -0.31 -19.75 -1.064 1 87.69 190 ASN A N 1
ATOM 1504 C CA . ASN A 1 190 ? -1.009 -20.812 -1.785 1 87.69 190 ASN A CA 1
ATOM 1505 C C . ASN A 1 190 ? -0.367 -21.078 -3.143 1 87.69 190 ASN A C 1
ATOM 1507 O O . ASN A 1 190 ? 0.053 -20.156 -3.832 1 87.69 190 ASN A O 1
ATOM 1511 N N . PRO A 1 191 ? -0.377 -22.312 -3.539 1 82.25 191 PRO A N 1
ATOM 1512 C CA . PRO A 1 191 ? 0.255 -22.672 -4.812 1 82.25 191 PRO A CA 1
ATOM 1513 C C . PRO A 1 191 ? -0.357 -21.938 -6.004 1 82.25 191 PRO A C 1
ATOM 1515 O O . PRO A 1 191 ? 0.352 -21.594 -6.953 1 82.25 191 PRO A O 1
ATOM 1518 N N . TRP A 1 192 ? -1.62 -21.75 -5.93 1 84.5 192 TRP A N 1
ATOM 1519 C CA . TRP A 1 192 ? -2.236 -21.125 -7.102 1 84.5 192 TRP A CA 1
ATOM 1520 C C . TRP A 1 192 ? -1.849 -19.656 -7.215 1 84.5 192 TRP A C 1
ATOM 1522 O O . TRP A 1 192 ? -1.856 -19.094 -8.312 1 84.5 192 TRP A O 1
ATOM 1532 N N . ASP A 1 193 ? -1.438 -19 -6.156 1 90.38 193 ASP A N 1
ATOM 1533 C CA . ASP A 1 193 ? -0.921 -17.641 -6.211 1 90.38 193 ASP A CA 1
ATOM 1534 C C . ASP A 1 193 ? 0.503 -17.609 -6.762 1 90.38 193 ASP A C 1
ATOM 1536 O O . ASP A 1 193 ? 0.875 -16.688 -7.496 1 90.38 193 ASP A O 1
ATOM 1540 N N . LEU A 1 194 ? 1.183 -18.641 -6.449 1 95.62 194 LEU A N 1
ATOM 1541 C CA . LEU A 1 194 ? 2.602 -18.719 -6.777 1 95.62 194 LEU A CA 1
ATOM 1542 C C . LEU A 1 194 ? 2.801 -18.891 -8.281 1 95.62 194 LEU A C 1
ATOM 1544 O O . LEU A 1 194 ? 3.773 -18.375 -8.844 1 95.62 194 LEU A O 1
ATOM 1548 N N . MET A 1 195 ? 1.926 -19.562 -8.953 1 96.75 195 MET A N 1
ATOM 1549 C CA . MET A 1 195 ? 2.092 -19.953 -10.344 1 96.75 195 MET A CA 1
ATOM 1550 C C . MET A 1 195 ? 2.27 -18.734 -11.234 1 96.75 195 MET A C 1
ATOM 1552 O O . MET A 1 195 ? 3.064 -18.75 -12.18 1 96.75 195 MET A O 1
ATOM 1556 N N . ALA A 1 196 ? 1.593 -17.672 -10.969 1 98 196 ALA A N 1
ATOM 1557 C CA . ALA A 1 196 ? 1.703 -16.469 -11.789 1 98 196 ALA A CA 1
ATOM 1558 C C . ALA A 1 196 ? 2.994 -15.719 -11.484 1 98 196 ALA A C 1
ATOM 1560 O O . ALA A 1 196 ? 3.561 -15.062 -12.367 1 98 196 ALA A O 1
ATOM 1561 N N . LEU A 1 197 ? 3.473 -15.844 -10.297 1 98.5 197 LEU A N 1
ATOM 1562 C CA . LEU A 1 197 ? 4.559 -15 -9.805 1 98.5 197 LEU A CA 1
ATOM 1563 C C . LEU A 1 197 ? 5.902 -15.484 -10.336 1 98.5 197 LEU A C 1
ATOM 1565 O O . LEU A 1 197 ? 6.789 -14.68 -10.625 1 98.5 197 LEU A O 1
ATOM 1569 N N . ILE A 1 198 ? 6.07 -16.766 -10.562 1 98.5 198 ILE A N 1
ATOM 1570 C CA . ILE A 1 198 ? 7.348 -17.375 -10.93 1 98.5 198 ILE A CA 1
ATOM 1571 C C . ILE A 1 198 ? 7.805 -16.828 -12.281 1 98.5 198 ILE A C 1
ATOM 1573 O O . ILE A 1 198 ? 8.859 -16.203 -12.383 1 98.5 198 ILE A O 1
ATOM 1577 N N . PRO A 1 199 ? 7.004 -16.969 -13.359 1 98.75 199 PRO A N 1
ATOM 1578 C CA . PRO A 1 199 ? 7.484 -16.484 -14.656 1 98.75 199 PRO A CA 1
ATOM 1579 C C . PRO A 1 199 ? 7.656 -14.969 -14.688 1 98.75 199 PRO A C 1
ATOM 1581 O O . PRO A 1 199 ? 8.492 -14.453 -15.438 1 98.75 199 PRO A O 1
ATOM 1584 N N . ILE A 1 200 ? 6.895 -14.227 -13.891 1 98.81 200 ILE A N 1
ATOM 1585 C CA . ILE A 1 200 ? 7.008 -12.773 -13.836 1 98.81 200 ILE A CA 1
ATOM 1586 C C . ILE A 1 200 ? 8.359 -12.383 -13.242 1 98.81 200 ILE A C 1
ATOM 1588 O O . ILE A 1 200 ? 9.109 -11.602 -13.836 1 98.81 200 ILE A O 1
ATOM 1592 N N . ILE A 1 201 ? 8.672 -12.953 -12.062 1 98.81 201 ILE A N 1
ATOM 1593 C CA . ILE A 1 201 ? 9.898 -12.594 -11.359 1 98.81 201 ILE A CA 1
ATOM 1594 C C . ILE A 1 201 ? 11.109 -13.031 -12.188 1 98.81 201 ILE A C 1
ATOM 1596 O O . ILE A 1 201 ? 12.055 -12.258 -12.375 1 98.81 201 ILE A O 1
ATOM 1600 N N . GLU A 1 202 ? 11.086 -14.242 -12.711 1 98.75 202 GLU A N 1
ATOM 1601 C CA . GLU A 1 202 ? 12.188 -14.75 -13.516 1 98.75 202 GLU A CA 1
ATOM 1602 C C . GLU A 1 202 ? 12.352 -13.938 -14.805 1 98.75 202 GLU A C 1
ATOM 1604 O O . GLU A 1 202 ? 13.461 -13.578 -15.18 1 98.75 202 GLU A O 1
ATOM 1609 N N . GLY A 1 203 ? 11.242 -13.633 -15.422 1 98.75 203 GLY A N 1
ATOM 1610 C CA . GLY A 1 203 ? 11.289 -12.844 -16.641 1 98.75 203 GLY A CA 1
ATOM 1611 C C . GLY A 1 203 ? 11.852 -11.453 -16.438 1 98.75 203 GLY A C 1
ATOM 1612 O O . GLY A 1 203 ? 12.445 -10.875 -17.344 1 98.75 203 GLY A O 1
ATOM 1613 N N . ALA A 1 204 ? 11.664 -10.891 -15.266 1 98.5 204 ALA A N 1
ATOM 1614 C CA . ALA A 1 204 ? 12.18 -9.562 -14.93 1 98.5 204 ALA A CA 1
ATOM 1615 C C . ALA A 1 204 ? 13.656 -9.633 -14.539 1 98.5 204 ALA A C 1
ATOM 1617 O O . ALA A 1 204 ? 14.289 -8.602 -14.312 1 98.5 204 ALA A O 1
ATOM 1618 N N . GLY A 1 205 ? 14.188 -10.828 -14.414 1 98.5 205 GLY A N 1
ATOM 1619 C CA . GLY A 1 205 ? 15.586 -11.008 -14.078 1 98.5 205 GLY A CA 1
ATOM 1620 C C . GLY A 1 205 ? 15.82 -11.281 -12.602 1 98.5 205 GLY A C 1
ATOM 1621 O O . GLY A 1 205 ? 16.953 -11.211 -12.125 1 98.5 205 GLY A O 1
ATOM 1622 N N . GLY A 1 206 ? 14.75 -11.57 -11.922 1 98.62 206 GLY A N 1
ATOM 1623 C CA . GLY A 1 206 ? 14.867 -11.859 -10.5 1 98.62 206 GLY A CA 1
ATOM 1624 C C . GLY A 1 206 ? 14.961 -13.344 -10.203 1 98.62 206 GLY A C 1
ATOM 1625 O O . GLY A 1 206 ? 15.055 -14.164 -11.117 1 98.62 206 GLY A O 1
ATOM 1626 N N . ARG A 1 207 ? 15.039 -13.625 -8.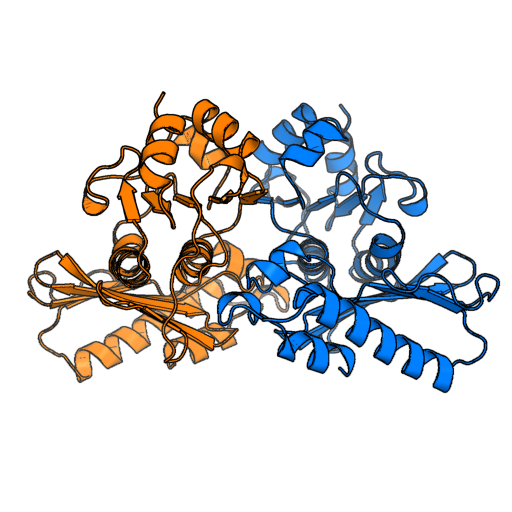898 1 98.62 207 ARG A N 1
ATOM 1627 C CA . ARG A 1 207 ? 15.016 -14.992 -8.398 1 98.62 207 ARG A CA 1
ATOM 1628 C C . ARG A 1 207 ? 13.844 -15.219 -7.449 1 98.62 207 ARG A C 1
ATOM 1630 O O . ARG A 1 207 ? 13.469 -14.312 -6.699 1 98.62 207 ARG A O 1
ATOM 1637 N N . ILE A 1 208 ? 13.328 -16.375 -7.512 1 98.62 208 ILE A N 1
ATOM 1638 C CA . ILE A 1 208 ? 12.227 -16.734 -6.637 1 98.62 208 ILE A CA 1
ATOM 1639 C C . ILE A 1 208 ? 12.406 -18.172 -6.156 1 98.62 208 ILE A C 1
ATOM 1641 O O . ILE A 1 208 ? 12.648 -19.078 -6.957 1 98.62 208 ILE A O 1
ATOM 1645 N N . THR A 1 209 ? 12.375 -18.422 -4.875 1 98.5 209 THR A N 1
ATOM 1646 C CA . THR A 1 209 ? 12.57 -19.719 -4.246 1 98.5 209 THR A CA 1
ATOM 1647 C C . THR A 1 209 ? 11.641 -19.891 -3.055 1 98.5 209 THR A C 1
ATOM 1649 O O . THR A 1 209 ? 10.859 -19 -2.729 1 98.5 209 THR A O 1
ATOM 1652 N N . ASP A 1 210 ? 11.672 -21.094 -2.508 1 97.69 210 ASP A N 1
ATOM 1653 C CA . ASP A 1 210 ? 11.008 -21.234 -1.216 1 97.69 210 ASP A CA 1
ATOM 1654 C C . ASP A 1 210 ? 11.805 -20.547 -0.109 1 97.69 210 ASP A C 1
ATOM 1656 O O . ASP A 1 210 ? 12.781 -19.844 -0.384 1 97.69 210 ASP A O 1
ATOM 1660 N N . TRP A 1 211 ? 11.414 -20.688 1.109 1 97.94 211 TRP A N 1
ATOM 1661 C CA . TRP A 1 211 ? 11.969 -19.953 2.244 1 97.94 211 TRP A CA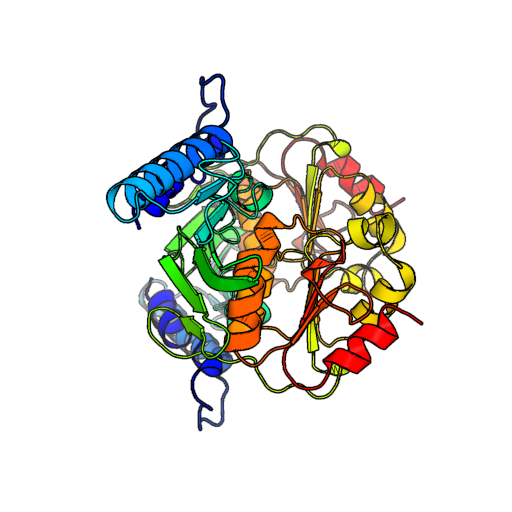 1
ATOM 1662 C C . TRP A 1 211 ? 13.406 -20.391 2.521 1 97.94 211 TRP A C 1
ATOM 1664 O O . TRP A 1 211 ? 14.133 -19.719 3.254 1 97.94 211 TRP A O 1
ATOM 1674 N N . HIS A 1 212 ? 13.828 -21.516 1.895 1 97.5 212 HIS A N 1
ATOM 1675 C CA . HIS A 1 212 ? 15.133 -22.109 2.156 1 97.5 212 HIS A CA 1
ATOM 1676 C C . HIS A 1 212 ? 16.016 -22.078 0.911 1 97.5 212 HIS A C 1
ATOM 1678 O O . HIS A 1 212 ? 17.094 -22.656 0.894 1 97.5 212 HIS A O 1
ATOM 1684 N N . GLY A 1 213 ? 15.57 -21.438 -0.111 1 97.75 213 GLY A N 1
ATOM 1685 C CA . GLY A 1 213 ? 16.359 -21.266 -1.317 1 97.75 213 GLY A CA 1
ATOM 1686 C C . GLY A 1 213 ? 16.172 -22.391 -2.32 1 97.75 213 GLY A C 1
ATOM 1687 O O . GLY A 1 213 ? 16.922 -22.5 -3.293 1 97.75 213 GLY A O 1
ATOM 1688 N N . ASN A 1 214 ? 15.148 -23.172 -2.123 1 97.69 214 ASN A N 1
ATOM 1689 C CA . ASN A 1 214 ? 14.883 -24.297 -3.002 1 97.69 214 ASN A CA 1
ATOM 1690 C C . ASN A 1 214 ? 13.742 -24 -3.971 1 97.69 214 ASN A C 1
ATOM 1692 O O . ASN A 1 214 ? 13.359 -22.844 -4.145 1 97.69 214 ASN A O 1
ATOM 1696 N N . ASP A 1 215 ? 13.289 -25.047 -4.664 1 96.31 215 ASP A N 1
ATOM 1697 C CA . ASP A 1 215 ? 12.188 -24.922 -5.617 1 96.31 215 ASP A CA 1
ATOM 1698 C C . ASP A 1 215 ? 10.953 -24.328 -4.949 1 96.31 215 ASP A C 1
ATOM 1700 O O . ASP A 1 215 ? 10.414 -24.891 -3.998 1 96.31 215 ASP A O 1
ATOM 1704 N N . PRO A 1 216 ? 10.508 -23.219 -5.512 1 96.31 216 PRO A N 1
ATOM 1705 C CA . PRO A 1 216 ? 9.359 -22.578 -4.879 1 96.31 216 PRO A CA 1
ATOM 1706 C C . PRO A 1 216 ? 8.102 -23.438 -4.918 1 96.31 216 PRO A C 1
ATOM 1708 O O . PRO A 1 216 ? 7.219 -23.281 -4.07 1 96.31 216 PRO A O 1
ATOM 1711 N N . LEU A 1 217 ? 7.973 -24.344 -5.801 1 93.44 217 LEU A N 1
ATOM 1712 C CA . LEU A 1 217 ? 6.781 -25.172 -5.957 1 93.44 217 LEU A CA 1
ATOM 1713 C C . LEU A 1 217 ? 6.715 -26.234 -4.867 1 93.44 217 LEU A C 1
ATOM 1715 O O . LEU A 1 217 ? 5.676 -26.859 -4.672 1 93.44 217 LEU A O 1
ATOM 1719 N N . GLN A 1 218 ? 7.773 -26.328 -4.16 1 91 218 GLN A N 1
ATOM 1720 C CA . GLN A 1 218 ? 7.84 -27.406 -3.174 1 91 218 GLN A CA 1
ATOM 1721 C C . GLN A 1 218 ? 7.73 -26.844 -1.755 1 91 218 GLN A C 1
ATOM 1723 O O . GLN A 1 218 ? 7.672 -27.609 -0.789 1 91 218 GLN A O 1
ATOM 1728 N N . GLY A 1 219 ? 7.754 -25.547 -1.623 1 89.19 219 GLY A N 1
ATOM 1729 C CA . GLY A 1 219 ? 7.727 -24.953 -0.295 1 89.19 219 GLY A CA 1
ATOM 1730 C C . GLY A 1 219 ? 6.453 -24.188 -0.01 1 89.19 219 GLY A C 1
ATOM 1731 O O . GLY A 1 219 ? 5.641 -23.953 -0.912 1 89.19 219 GLY A O 1
ATOM 1732 N N . ASP A 1 220 ? 6.316 -23.844 1.293 1 90.81 220 ASP A N 1
ATOM 1733 C CA . ASP A 1 220 ? 5.125 -23.109 1.722 1 90.81 220 ASP A CA 1
ATOM 1734 C C . ASP A 1 220 ? 5.391 -21.594 1.755 1 90.81 220 ASP A C 1
ATOM 1736 O O . ASP A 1 220 ? 4.484 -20.797 1.515 1 90.81 220 ASP A O 1
ATOM 1740 N N . GLY A 1 221 ? 6.633 -21.234 2.102 1 96.38 221 GLY A N 1
ATOM 1741 C CA . GLY A 1 221 ? 7.039 -19.844 2.092 1 96.38 221 GLY A CA 1
ATOM 1742 C C . GLY A 1 221 ? 7.852 -19.469 0.866 1 96.38 221 GLY A C 1
ATOM 1743 O O . GLY A 1 221 ? 8.547 -20.312 0.293 1 96.38 221 GLY A O 1
ATOM 1744 N N . ILE A 1 222 ? 7.746 -18.219 0.443 1 97.88 222 ILE A N 1
ATOM 1745 C CA . ILE A 1 222 ? 8.359 -17.797 -0.812 1 97.88 222 ILE A CA 1
ATOM 1746 C C . ILE A 1 222 ? 9.242 -16.578 -0.564 1 97.88 222 ILE A C 1
ATOM 1748 O O . ILE A 1 222 ? 8.891 -15.695 0.223 1 97.88 222 ILE A O 1
ATOM 1752 N N . VAL A 1 223 ? 10.359 -16.531 -1.245 1 98.5 223 VAL A N 1
ATOM 1753 C CA . VAL A 1 223 ? 11.273 -15.398 -1.273 1 98.5 223 VAL A CA 1
ATOM 1754 C C . VAL A 1 223 ? 11.578 -15.016 -2.719 1 98.5 223 VAL A C 1
ATOM 1756 O O . VAL A 1 223 ? 12.023 -15.852 -3.51 1 98.5 223 VAL A O 1
ATOM 1759 N N . ALA A 1 224 ? 11.258 -13.844 -3.08 1 98.69 224 ALA A N 1
ATOM 1760 C CA . ALA A 1 224 ? 11.617 -13.289 -4.383 1 98.69 224 ALA A CA 1
ATOM 1761 C C . ALA A 1 224 ? 12.562 -12.102 -4.23 1 98.69 224 ALA A C 1
ATOM 1763 O O . ALA A 1 224 ? 12.391 -11.273 -3.336 1 98.69 224 ALA A O 1
ATOM 1764 N N . THR A 1 225 ? 13.609 -12.062 -5.016 1 98.69 225 THR A N 1
ATOM 1765 C CA . THR A 1 225 ? 14.57 -10.969 -4.926 1 98.69 225 THR A CA 1
ATOM 1766 C C . THR A 1 225 ? 14.977 -10.492 -6.312 1 98.69 225 THR A C 1
ATOM 1768 O O . THR A 1 225 ? 14.836 -11.219 -7.297 1 98.69 225 THR A O 1
ATOM 1771 N N . GLY A 1 226 ? 15.32 -9.25 -6.293 1 94.88 226 GLY A N 1
ATOM 1772 C CA . GLY A 1 226 ? 16.109 -8.719 -7.395 1 94.88 226 GLY A CA 1
ATOM 1773 C C . GLY A 1 226 ? 17.594 -8.672 -7.094 1 94.88 226 GLY A C 1
ATOM 1774 O O . GLY A 1 226 ? 18.016 -9.047 -6.004 1 94.88 226 GLY A O 1
ATOM 1775 N N . GLY A 1 227 ? 18.359 -8.328 -8.047 1 89.25 227 GLY A N 1
ATOM 1776 C CA . GLY A 1 227 ? 19.797 -8.117 -7.848 1 89.25 227 GLY A CA 1
ATOM 1777 C C . GLY A 1 227 ? 20.547 -9.398 -7.539 1 89.25 227 GLY A C 1
ATOM 1778 O O . GLY A 1 227 ? 20.234 -10.461 -8.086 1 89.25 227 GLY A O 1
ATOM 1779 N N . THR A 1 228 ? 21.578 -9.242 -6.68 1 95.69 228 THR A N 1
ATOM 1780 C CA . THR A 1 228 ? 22.469 -10.375 -6.422 1 95.69 228 THR A CA 1
ATOM 1781 C C . THR A 1 228 ? 22.422 -10.773 -4.949 1 95.69 228 THR A C 1
ATOM 1783 O O . THR A 1 228 ? 23.328 -11.453 -4.453 1 95.69 228 THR A O 1
ATOM 1786 N N . ILE A 1 229 ? 21.328 -10.422 -4.309 1 97.75 229 ILE A N 1
ATOM 1787 C CA . ILE A 1 229 ? 21.328 -10.531 -2.852 1 97.75 229 ILE A CA 1
ATOM 1788 C C . ILE A 1 229 ? 20.547 -11.773 -2.43 1 97.75 229 ILE A C 1
ATOM 1790 O O . ILE A 1 229 ? 20.359 -12.023 -1.237 1 97.75 229 ILE A O 1
ATOM 1794 N N . HIS A 1 230 ? 20.125 -12.602 -3.316 1 98.56 230 HIS A N 1
ATOM 1795 C CA . HIS A 1 230 ? 19.188 -13.68 -2.998 1 98.56 230 HIS A CA 1
ATOM 1796 C C . HIS A 1 230 ? 19.797 -14.648 -1.992 1 98.56 230 HIS A C 1
ATOM 1798 O O . HIS A 1 230 ? 19.188 -14.953 -0.968 1 98.56 230 HIS A O 1
ATOM 1804 N N . ASP A 1 231 ? 20.984 -15.102 -2.25 1 98.38 231 ASP A N 1
ATOM 1805 C CA . ASP A 1 231 ? 21.609 -16.078 -1.372 1 98.38 231 ASP A CA 1
ATOM 1806 C C . ASP A 1 231 ? 21.844 -15.508 0.022 1 98.38 231 ASP A C 1
ATOM 1808 O O . ASP A 1 231 ? 21.688 -16.203 1.025 1 98.38 231 ASP A O 1
ATOM 1812 N N . GLU A 1 232 ? 22.203 -14.297 0.051 1 98.56 232 GLU A N 1
ATOM 1813 C CA . GLU A 1 232 ? 22.406 -13.641 1.338 1 98.56 232 GLU A CA 1
ATOM 1814 C C . GLU A 1 232 ? 21.109 -13.523 2.113 1 98.56 232 GLU A C 1
ATOM 1816 O O . GLU A 1 232 ? 21.078 -13.727 3.328 1 98.56 232 GLU A O 1
ATOM 1821 N N . VAL A 1 233 ? 20.016 -13.195 1.434 1 98.81 233 VAL A N 1
ATOM 1822 C CA . VAL A 1 233 ? 18.688 -13.109 2.059 1 98.81 233 VAL A CA 1
ATOM 1823 C C . VAL A 1 233 ? 18.312 -14.453 2.66 1 98.81 233 VAL A C 1
ATOM 1825 O O . VAL A 1 233 ? 17.859 -14.531 3.803 1 98.81 233 VAL A O 1
ATOM 1828 N N . ILE A 1 234 ? 18.562 -15.539 1.895 1 98.62 234 ILE A N 1
ATOM 1829 C CA . ILE A 1 234 ? 18.234 -16.875 2.361 1 98.62 234 ILE A CA 1
ATOM 1830 C C . ILE A 1 234 ? 19.047 -17.203 3.613 1 98.62 234 ILE A C 1
ATOM 1832 O O . ILE A 1 234 ? 18.531 -17.781 4.57 1 98.62 234 ILE A O 1
ATOM 1836 N N . ARG A 1 235 ? 20.281 -16.781 3.676 1 98.5 235 ARG A N 1
ATOM 1837 C CA . ARG A 1 235 ? 21.125 -17.031 4.844 1 98.5 235 ARG A CA 1
ATOM 1838 C C . ARG A 1 235 ? 20.594 -16.281 6.062 1 98.5 235 ARG A C 1
ATOM 1840 O O . ARG A 1 235 ? 20.594 -16.812 7.176 1 98.5 235 ARG A O 1
ATOM 1847 N N . TRP A 1 236 ? 20.156 -15.078 5.836 1 98.31 236 TRP A N 1
ATOM 1848 C CA . TRP A 1 236 ? 19.609 -14.281 6.934 1 98.31 236 TRP A CA 1
ATOM 1849 C C . TRP A 1 236 ? 18.344 -14.922 7.488 1 98.31 236 TRP A C 1
ATOM 1851 O O . TRP A 1 236 ? 18.109 -14.906 8.703 1 98.31 236 TRP A O 1
ATOM 1861 N N . LEU A 1 237 ? 17.562 -15.461 6.594 1 98.31 237 LEU A N 1
ATOM 1862 C CA . LEU A 1 237 ? 16.281 -16.016 6.992 1 98.31 237 LEU A CA 1
ATOM 1863 C C . LEU A 1 237 ? 16.453 -17.359 7.676 1 98.31 237 LEU A C 1
ATOM 1865 O O . LEU A 1 237 ? 15.547 -17.844 8.367 1 98.31 237 LEU A O 1
ATOM 1869 N N . ASN A 1 238 ? 17.625 -17.969 7.422 1 97.69 238 ASN A N 1
ATOM 1870 C CA . ASN A 1 238 ? 17.906 -19.312 7.926 1 97.69 238 ASN A CA 1
ATOM 1871 C C . ASN A 1 238 ? 19.281 -19.375 8.602 1 97.69 238 ASN A C 1
ATOM 1873 O O . ASN A 1 238 ? 20.156 -20.109 8.141 1 97.69 238 ASN A O 1
ATOM 1877 N N . PRO A 1 239 ? 19.453 -18.734 9.719 1 95 239 PRO A N 1
ATOM 1878 C CA . PRO A 1 239 ? 20.75 -18.75 10.375 1 95 239 PRO A CA 1
ATOM 1879 C C . PRO A 1 239 ? 21.109 -20.125 10.93 1 95 239 PRO A C 1
ATOM 1881 O O . PRO A 1 239 ? 20.219 -20.906 11.273 1 95 239 PRO A O 1
ATOM 1884 N N . MET B 1 1 ? -5.145 19.375 -9.031 1 75.56 1 MET B N 1
ATOM 1885 C CA . MET B 1 1 ? -5.141 18.969 -10.43 1 75.56 1 MET B CA 1
ATOM 1886 C C . MET B 1 1 ? -3.84 19.359 -11.109 1 75.56 1 MET B C 1
ATOM 1888 O O . MET B 1 1 ? -3.119 18.516 -11.633 1 75.56 1 MET B O 1
ATOM 1892 N N . ALA B 1 2 ? -3.486 20.656 -10.875 1 81.12 2 ALA B N 1
ATOM 1893 C CA . ALA B 1 2 ? -2.287 21.125 -11.562 1 81.12 2 ALA B CA 1
ATOM 1894 C C . ALA B 1 2 ? -1.043 20.406 -11.055 1 81.12 2 ALA B C 1
ATOM 1896 O O . ALA B 1 2 ? -0.216 19.953 -11.852 1 81.12 2 ALA B O 1
ATOM 1897 N N . SER B 1 3 ? -0.927 20.219 -9.789 1 88.56 3 SER B N 1
ATOM 1898 C CA . SER B 1 3 ? 0.226 19.531 -9.219 1 88.56 3 SER B CA 1
ATOM 1899 C C . SER B 1 3 ? 0.233 18.062 -9.617 1 88.56 3 SER B C 1
ATOM 1901 O O . SER B 1 3 ? 1.295 17.484 -9.852 1 88.56 3 SER B O 1
ATOM 1903 N N . ALA B 1 4 ? -0.919 17.547 -9.75 1 91.5 4 ALA B N 1
ATOM 1904 C CA . ALA B 1 4 ? -1.042 16.125 -10.102 1 91.5 4 ALA B CA 1
ATOM 1905 C C . ALA B 1 4 ? -0.459 15.852 -11.484 1 91.5 4 ALA B C 1
ATOM 1907 O O . ALA B 1 4 ? 0.195 14.828 -11.688 1 91.5 4 ALA B O 1
ATOM 1908 N N . GLN B 1 5 ? -0.72 16.688 -12.359 1 91.81 5 GLN B N 1
ATOM 1909 C CA . GLN B 1 5 ? -0.211 16.531 -13.719 1 91.81 5 GLN B CA 1
ATOM 1910 C C . GLN B 1 5 ? 1.314 16.484 -13.734 1 91.81 5 GLN B C 1
ATOM 1912 O O . GLN B 1 5 ? 1.911 15.688 -14.461 1 91.81 5 GLN B O 1
ATOM 1917 N N . ILE B 1 6 ? 1.896 17.312 -12.969 1 91.94 6 ILE B N 1
ATOM 1918 C CA . ILE B 1 6 ? 3.352 17.375 -12.867 1 91.94 6 ILE B CA 1
ATOM 1919 C C . ILE B 1 6 ? 3.867 16.078 -12.242 1 91.94 6 ILE B C 1
ATOM 1921 O O . ILE B 1 6 ? 4.785 15.445 -12.773 1 91.94 6 ILE B O 1
ATOM 1925 N N . ILE B 1 7 ? 3.268 15.672 -11.203 1 93.38 7 ILE B N 1
ATOM 1926 C CA . ILE B 1 7 ? 3.707 14.508 -10.445 1 93.38 7 ILE B CA 1
ATOM 1927 C C . ILE B 1 7 ? 3.592 13.258 -11.32 1 93.38 7 ILE B C 1
ATOM 1929 O O . ILE B 1 7 ? 4.508 12.43 -11.352 1 93.38 7 ILE B O 1
ATOM 1933 N N . ARG B 1 8 ? 2.535 13.141 -12.062 1 93.25 8 ARG B N 1
ATOM 1934 C CA . ARG B 1 8 ? 2.277 11.984 -12.914 1 93.25 8 ARG B CA 1
ATOM 1935 C C . ARG B 1 8 ? 3.379 11.812 -13.953 1 93.25 8 ARG B C 1
ATOM 1937 O O . ARG B 1 8 ? 3.73 10.688 -14.32 1 93.25 8 ARG B O 1
ATOM 1944 N N . GLN B 1 9 ? 3.965 12.891 -14.359 1 91.31 9 GLN B N 1
ATOM 1945 C CA . GLN B 1 9 ? 4.988 12.859 -15.398 1 91.31 9 GLN B CA 1
ATOM 1946 C C . GLN B 1 9 ? 6.262 12.18 -14.891 1 91.31 9 GLN B C 1
ATOM 1948 O O . GLN B 1 9 ? 6.996 11.57 -15.672 1 91.31 9 GLN B O 1
ATOM 1953 N N . TYR B 1 10 ? 6.422 12.266 -13.633 1 91.62 10 TYR B N 1
ATOM 1954 C CA . TYR B 1 10 ? 7.695 11.797 -13.102 1 91.62 10 TYR B CA 1
ATOM 1955 C C . TYR B 1 10 ? 7.52 10.477 -12.359 1 91.62 10 TYR B C 1
ATOM 1957 O O . TYR B 1 10 ? 8.5 9.867 -11.922 1 91.62 10 TYR B O 1
ATOM 1965 N N . PHE B 1 11 ? 6.289 10.047 -12.25 1 92.56 11 PHE B N 1
ATOM 1966 C CA . PHE B 1 11 ? 6.016 8.797 -11.562 1 92.56 11 PHE B CA 1
ATOM 1967 C C . PHE B 1 11 ? 6.582 7.613 -12.344 1 92.56 11 PHE B C 1
ATOM 1969 O O . PHE B 1 11 ? 6.328 7.473 -13.539 1 92.56 11 PHE B O 1
ATOM 1976 N N . ARG B 1 12 ? 7.445 6.781 -11.734 1 90.94 12 ARG B N 1
ATOM 1977 C CA . ARG B 1 12 ? 8.117 5.582 -12.219 1 90.94 12 ARG B CA 1
ATOM 1978 C C . ARG B 1 12 ? 9.172 5.93 -13.266 1 90.94 12 ARG B C 1
ATOM 1980 O O . ARG B 1 12 ? 9.648 5.055 -13.992 1 90.94 12 ARG B O 1
ATOM 1987 N N . ALA B 1 13 ? 9.523 7.195 -13.375 1 83.5 13 ALA B N 1
ATOM 1988 C CA . ALA B 1 13 ? 10.555 7.617 -14.32 1 83.5 13 ALA B CA 1
ATOM 1989 C C . ALA B 1 13 ? 11.914 7.035 -13.945 1 83.5 13 ALA B C 1
ATOM 1991 O O . ALA B 1 13 ? 12.703 6.688 -14.82 1 83.5 13 ALA B O 1
ATOM 1992 N N . ASP B 1 14 ? 12.156 6.926 -12.672 1 71.75 14 ASP B N 1
ATOM 1993 C CA . ASP B 1 14 ? 13.414 6.395 -12.172 1 71.75 14 ASP B CA 1
ATOM 1994 C C . ASP B 1 14 ? 13.555 4.91 -12.492 1 71.75 14 ASP B C 1
ATOM 1996 O O . ASP B 1 14 ? 14.672 4.391 -12.57 1 71.75 14 ASP B O 1
ATOM 2000 N N . LEU B 1 15 ? 12.508 4.297 -12.594 1 71.88 15 LEU B N 1
ATOM 2001 C CA . LEU B 1 15 ? 12.516 2.852 -12.789 1 71.88 15 LEU B CA 1
ATOM 2002 C C . LEU B 1 15 ? 12.781 2.506 -14.25 1 71.88 15 LEU B C 1
ATOM 2004 O O . LEU B 1 15 ? 13.141 1.37 -14.57 1 71.88 15 LEU B O 1
ATOM 2008 N N . GLN B 1 16 ? 12.523 3.297 -14.992 1 65.75 16 GLN B N 1
ATOM 2009 C CA . GLN B 1 16 ? 12.758 3.066 -16.422 1 65.75 16 GLN B CA 1
ATOM 2010 C C . GLN B 1 16 ? 14.195 3.42 -16.797 1 65.75 16 GLN B C 1
ATOM 2012 O O . GLN B 1 16 ? 14.938 2.57 -17.297 1 65.75 16 GLN B O 1
ATOM 2017 N N . VAL B 1 17 ? 14.461 4.828 -17 1 53.19 17 VA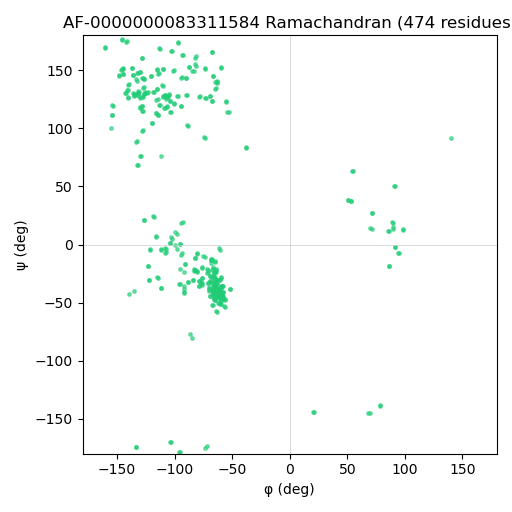L B N 1
ATOM 2018 C CA . VAL B 1 17 ? 15.703 5.297 -17.594 1 53.19 17 VAL B CA 1
ATOM 2019 C C . VAL B 1 17 ? 16.5 6.094 -16.562 1 53.19 17 VAL B C 1
ATOM 2021 O O . VAL B 1 17 ? 15.93 6.723 -15.68 1 53.19 17 VAL B O 1
ATOM 2024 N N . GLU B 1 18 ? 17.812 5.57 -16.422 1 52.84 18 GLU B N 1
ATOM 2025 C CA . GLU B 1 18 ? 18.781 6.379 -15.703 1 52.84 18 GLU B CA 1
ATOM 2026 C C . GLU B 1 18 ? 18.609 7.863 -16.016 1 52.84 18 GLU B C 1
ATOM 2028 O O . GLU B 1 18 ? 18.766 8.289 -17.156 1 52.84 18 GLU B O 1
ATOM 2033 N N . LEU B 1 19 ? 17.875 8.289 -15.414 1 50.75 19 LEU B N 1
ATOM 2034 C CA . LEU B 1 19 ? 17.75 9.727 -15.648 1 50.75 19 LEU B CA 1
ATOM 2035 C C . LEU B 1 19 ? 19.094 10.422 -15.484 1 50.75 19 LEU B C 1
ATOM 2037 O O . LEU B 1 19 ? 19.844 10.125 -14.555 1 50.75 19 LEU B O 1
ATOM 2041 N N . LYS B 1 20 ? 19.594 10.938 -16.516 1 50.5 20 LYS B N 1
ATOM 2042 C CA . LYS B 1 20 ? 20.828 11.688 -16.641 1 50.5 20 LYS B CA 1
ATOM 2043 C C . LYS B 1 20 ? 20.812 12.945 -15.781 1 50.5 20 LYS B C 1
ATOM 2045 O O . LYS B 1 20 ? 21.797 13.672 -15.703 1 50.5 20 LYS B O 1
ATOM 2050 N N . GLU B 1 21 ? 19.656 13.102 -15.211 1 56.62 21 GLU B N 1
ATOM 2051 C CA . GLU B 1 21 ? 19.594 14.43 -14.609 1 56.62 21 GLU B CA 1
ATOM 2052 C C . GLU B 1 21 ? 20.25 14.438 -13.227 1 56.62 21 GLU B C 1
ATOM 2054 O O . GLU B 1 21 ? 20.328 13.398 -12.57 1 56.62 21 GLU B O 1
ATOM 2059 N N . ASP B 1 22 ? 20.797 15.469 -12.805 1 65.25 22 ASP B N 1
ATOM 2060 C CA . ASP B 1 22 ? 21.484 15.742 -11.547 1 65.25 22 ASP B CA 1
ATOM 2061 C C . ASP B 1 22 ? 20.562 15.531 -10.359 1 65.25 22 ASP B C 1
ATOM 2063 O O . ASP B 1 22 ? 21 15.141 -9.273 1 65.25 22 ASP B O 1
ATOM 2067 N N . LEU B 1 23 ? 19.281 15.781 -10.766 1 74.56 23 LEU B N 1
ATOM 2068 C CA . LEU B 1 23 ? 18.312 15.602 -9.688 1 74.56 23 LEU B CA 1
ATOM 2069 C C . LEU B 1 23 ? 17.438 14.375 -9.938 1 74.56 23 LEU B C 1
ATOM 2071 O O . LEU B 1 23 ? 17.125 14.062 -11.086 1 74.56 23 LEU B O 1
ATOM 2075 N N . SER B 1 24 ? 17.047 13.859 -8.883 1 86.75 24 SER B N 1
ATOM 2076 C CA . SER B 1 24 ? 16.172 12.695 -8.992 1 86.75 24 SER B CA 1
ATOM 2077 C C . SER B 1 24 ? 14.773 13.102 -9.43 1 86.75 24 SER B C 1
AT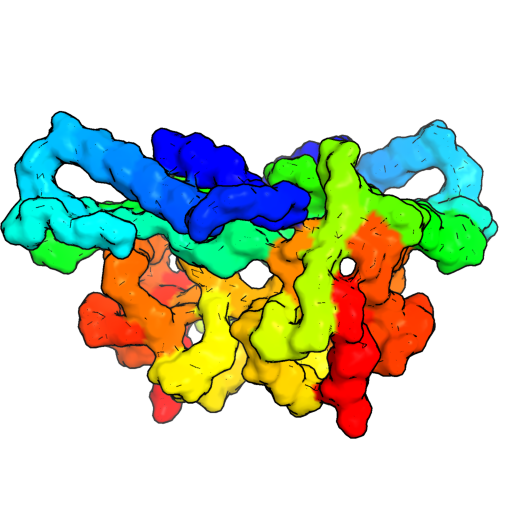OM 2079 O O . SER B 1 24 ? 14.336 14.227 -9.188 1 86.75 24 SER B O 1
ATOM 2081 N N . PRO B 1 25 ? 14.016 12.273 -10.102 1 87.81 25 PRO B N 1
ATOM 2082 C CA . PRO B 1 25 ? 12.641 12.539 -10.516 1 87.81 25 PRO B CA 1
ATOM 2083 C C . PRO B 1 25 ? 11.75 13 -9.359 1 87.81 25 PRO B C 1
ATOM 2085 O O . PRO B 1 25 ? 10.914 13.891 -9.539 1 87.81 25 PRO B O 1
ATOM 2088 N N . VAL B 1 26 ? 11.922 12.438 -8.211 1 90 26 VAL B N 1
ATOM 2089 C CA . VAL B 1 26 ? 11.094 12.805 -7.066 1 90 26 VAL B CA 1
ATOM 2090 C C . VAL B 1 26 ? 11.391 14.25 -6.66 1 90 26 VAL B C 1
ATOM 2092 O O . VAL B 1 26 ? 10.484 15 -6.309 1 90 26 VAL B O 1
ATOM 2095 N N . THR B 1 27 ? 12.625 14.594 -6.73 1 89.38 27 THR B N 1
ATOM 2096 C CA . THR B 1 27 ? 13.016 15.961 -6.387 1 89.38 27 THR B CA 1
ATOM 2097 C C . THR B 1 27 ? 12.391 16.953 -7.355 1 89.38 27 THR B C 1
ATOM 2099 O O . THR B 1 27 ? 11.844 17.984 -6.938 1 89.38 27 THR B O 1
ATOM 2102 N N . ILE B 1 28 ? 12.453 16.625 -8.594 1 91.5 28 ILE B N 1
ATOM 2103 C CA . ILE B 1 28 ? 11.891 17.5 -9.625 1 91.5 28 ILE B CA 1
ATOM 2104 C C . ILE B 1 28 ? 10.375 17.594 -9.445 1 91.5 28 ILE B C 1
ATOM 2106 O O . ILE B 1 28 ? 9.812 18.688 -9.438 1 91.5 28 ILE B O 1
ATOM 2110 N N . ALA B 1 29 ? 9.75 16.469 -9.273 1 92.56 29 ALA B N 1
ATOM 2111 C CA . ALA B 1 29 ? 8.305 16.422 -9.102 1 92.56 29 ALA B CA 1
ATOM 2112 C C . ALA B 1 29 ? 7.871 17.219 -7.875 1 92.56 29 ALA B C 1
ATOM 2114 O O . ALA B 1 29 ? 6.918 18 -7.941 1 92.56 29 ALA B O 1
ATOM 2115 N N . ASP B 1 30 ? 8.586 17.031 -6.793 1 93.56 30 ASP B N 1
ATOM 2116 C CA . ASP B 1 30 ? 8.305 17.719 -5.535 1 93.56 30 ASP B CA 1
ATOM 2117 C C . ASP B 1 30 ? 8.391 19.234 -5.695 1 93.56 30 ASP B C 1
ATOM 2119 O O . ASP B 1 30 ? 7.465 19.969 -5.332 1 93.56 30 ASP B O 1
ATOM 2123 N N . THR B 1 31 ? 9.445 19.688 -6.234 1 94.44 31 THR B N 1
ATOM 2124 C CA . THR B 1 31 ? 9.727 21.109 -6.352 1 94.44 31 THR B CA 1
ATOM 2125 C C . THR B 1 31 ? 8.789 21.766 -7.355 1 94.44 31 THR B C 1
ATOM 2127 O O . THR B 1 31 ? 8.242 22.844 -7.086 1 94.44 31 THR B O 1
ATOM 2130 N N . GLN B 1 32 ? 8.586 21.141 -8.461 1 94.56 32 GLN B N 1
ATOM 2131 C CA . GLN B 1 32 ? 7.738 21.734 -9.492 1 94.56 32 GLN B CA 1
ATOM 2132 C C . GLN B 1 32 ? 6.273 21.734 -9.062 1 94.56 32 GLN B C 1
ATOM 2134 O O . GLN B 1 32 ? 5.543 22.688 -9.344 1 94.56 32 GLN B O 1
ATOM 2139 N N . ALA B 1 33 ? 5.867 20.688 -8.422 1 95.5 33 ALA B N 1
ATOM 2140 C CA . ALA B 1 33 ? 4.492 20.625 -7.941 1 95.5 33 ALA B CA 1
ATOM 2141 C C . ALA B 1 33 ? 4.215 21.719 -6.918 1 95.5 33 ALA B C 1
ATOM 2143 O O . ALA B 1 33 ? 3.178 22.391 -6.973 1 95.5 33 ALA B O 1
ATOM 2144 N N . GLU B 1 34 ? 5.141 21.922 -6 1 95.25 34 GLU B N 1
ATOM 2145 C CA . GLU B 1 34 ? 4.957 22.984 -5.012 1 95.25 34 GLU B CA 1
ATOM 2146 C C . GLU B 1 34 ? 4.945 24.359 -5.676 1 95.25 34 GLU B C 1
ATOM 2148 O O . GLU B 1 34 ? 4.148 25.219 -5.309 1 95.25 34 GLU B O 1
ATOM 2153 N N . ALA B 1 35 ? 5.812 24.562 -6.621 1 96.25 35 ALA B N 1
ATOM 2154 C CA . ALA B 1 35 ? 5.906 25.844 -7.305 1 96.25 35 ALA B CA 1
ATOM 2155 C C . ALA B 1 35 ? 4.574 26.219 -7.949 1 96.25 35 ALA B C 1
ATOM 2157 O O . ALA B 1 35 ? 4.125 27.359 -7.836 1 96.25 35 ALA B O 1
ATOM 2158 N N . VAL B 1 36 ? 3.992 25.281 -8.578 1 96 36 VAL B N 1
ATOM 2159 C CA . VAL B 1 36 ? 2.732 25.547 -9.266 1 96 36 VAL B CA 1
ATOM 2160 C C . VAL B 1 36 ? 1.641 25.859 -8.242 1 96 36 VAL B C 1
ATOM 2162 O O . VAL B 1 36 ? 0.828 26.766 -8.438 1 96 36 VAL B O 1
ATOM 2165 N N . MET B 1 37 ? 1.608 25.156 -7.188 1 96.25 37 MET B N 1
ATOM 2166 C CA . MET B 1 37 ? 0.607 25.391 -6.152 1 96.25 37 MET B CA 1
ATOM 2167 C C . MET B 1 37 ? 0.782 26.781 -5.535 1 96.25 37 MET B C 1
ATOM 2169 O O . MET B 1 37 ? -0.196 27.5 -5.332 1 96.25 37 MET B O 1
ATOM 2173 N N . ARG B 1 38 ? 2.016 27.109 -5.238 1 96.75 38 ARG B N 1
ATOM 2174 C CA . ARG B 1 38 ? 2.316 28.422 -4.672 1 96.75 38 ARG B CA 1
ATOM 2175 C C . ARG B 1 38 ? 1.848 29.531 -5.598 1 96.75 38 ARG B C 1
ATOM 2177 O O . ARG B 1 38 ? 1.217 30.5 -5.152 1 96.75 38 ARG B O 1
ATOM 2184 N N . GLU B 1 39 ? 2.182 29.375 -6.863 1 96.69 39 GLU B N 1
ATOM 2185 C CA . GLU B 1 39 ? 1.787 30.375 -7.848 1 96.69 39 GLU B CA 1
ATOM 2186 C C . GLU B 1 39 ? 0.273 30.562 -7.871 1 96.69 39 GLU B C 1
ATOM 2188 O O . GLU B 1 39 ? -0.22 31.688 -7.895 1 96.69 39 GLU B O 1
ATOM 2193 N N . MET B 1 40 ? -0.417 29.5 -7.875 1 96.62 40 MET B N 1
ATOM 2194 C CA . MET B 1 40 ? -1.876 29.547 -7.91 1 96.62 40 MET B CA 1
ATOM 2195 C C . MET B 1 40 ? -2.432 30.203 -6.656 1 96.62 40 MET B C 1
ATOM 2197 O O . MET B 1 40 ? -3.367 31 -6.734 1 96.62 40 MET B O 1
ATOM 2201 N N . ILE B 1 41 ? -1.923 29.891 -5.5 1 96.69 41 ILE B N 1
ATOM 2202 C CA . ILE B 1 41 ? -2.371 30.438 -4.223 1 96.69 41 ILE B CA 1
ATOM 2203 C C . ILE B 1 41 ? -2.084 31.938 -4.18 1 96.69 41 ILE B C 1
ATOM 2205 O O . ILE B 1 41 ? -2.957 32.75 -3.83 1 96.69 41 ILE B O 1
ATOM 2209 N N . MET B 1 42 ? -0.907 32.312 -4.59 1 96.62 42 MET B N 1
ATOM 2210 C CA . MET B 1 42 ? -0.495 33.719 -4.543 1 96.62 42 MET B CA 1
ATOM 2211 C C . MET B 1 42 ? -1.343 34.562 -5.484 1 96.62 42 MET B C 1
ATOM 2213 O O . MET B 1 42 ? -1.613 35.75 -5.199 1 96.62 42 MET B O 1
ATOM 2217 N N . GLU B 1 43 ? -1.708 33.969 -6.566 1 97.31 43 GLU B N 1
ATOM 2218 C CA . GLU B 1 43 ? -2.555 34.688 -7.531 1 97.31 43 GLU B CA 1
ATOM 2219 C C . GLU B 1 43 ? -3.963 34.875 -6.98 1 97.31 43 GLU B C 1
ATOM 2221 O O . GLU B 1 43 ? -4.551 35.969 -7.148 1 97.31 43 GLU B O 1
ATOM 2226 N N . ARG B 1 44 ? -4.48 33.969 -6.293 1 96.81 44 ARG B N 1
ATOM 2227 C CA . ARG B 1 44 ? -5.871 33.969 -5.852 1 96.81 44 ARG B CA 1
ATOM 2228 C C . ARG B 1 44 ? -5.996 34.625 -4.473 1 96.81 44 ARG B C 1
ATOM 2230 O O . ARG B 1 44 ? -6.988 35.281 -4.18 1 96.81 44 ARG B O 1
ATOM 2237 N N . PHE B 1 45 ? -4.996 34.344 -3.645 1 97.5 45 PHE B N 1
ATOM 2238 C CA . PHE B 1 45 ? -4.988 34.844 -2.273 1 97.5 45 PHE B CA 1
ATOM 2239 C C . PHE B 1 45 ? -3.664 35.531 -1.953 1 97.5 45 PHE B C 1
ATOM 2241 O O . PHE B 1 45 ? -2.91 35.062 -1.096 1 97.5 45 PHE B O 1
ATOM 2248 N N . PRO B 1 46 ? -3.475 36.719 -2.426 1 96.69 46 PRO B N 1
ATOM 2249 C CA . PRO B 1 46 ? -2.182 37.375 -2.297 1 96.69 46 PRO B CA 1
ATOM 2250 C C . PRO B 1 46 ? -1.841 37.75 -0.85 1 96.69 46 PRO B C 1
ATOM 2252 O O . PRO B 1 46 ? -0.667 37.906 -0.515 1 96.69 46 PRO B O 1
ATOM 2255 N N . GLU B 1 47 ? -2.775 37.75 -0.003 1 97.25 47 GLU B N 1
ATOM 2256 C CA . GLU B 1 47 ? -2.531 38.156 1.378 1 97.25 47 GLU B CA 1
ATOM 2257 C C . GLU B 1 47 ? -2.24 36.938 2.264 1 97.25 47 GLU B C 1
ATOM 2259 O O . GLU B 1 47 ? -1.847 37.094 3.422 1 97.25 47 GLU B O 1
ATOM 2264 N N . HIS B 1 48 ? -2.422 35.781 1.762 1 97.81 48 HIS B N 1
ATOM 2265 C CA . HIS B 1 48 ? -2.213 34.562 2.549 1 97.81 48 HIS B CA 1
ATOM 2266 C C . HIS B 1 48 ? -0.736 34.188 2.605 1 97.81 48 HIS B C 1
ATOM 2268 O O . HIS B 1 48 ? 0.053 34.625 1.767 1 97.81 48 HIS B O 1
ATOM 2274 N N . GLY B 1 49 ? -0.377 33.5 3.637 1 97.69 49 GLY B N 1
ATOM 2275 C CA . GLY B 1 49 ? 0.952 32.906 3.742 1 97.69 49 GLY B CA 1
ATOM 2276 C C . GLY B 1 49 ? 1.02 31.484 3.23 1 97.69 49 GLY B C 1
ATOM 2277 O O . GLY B 1 49 ? -0.013 30.844 2.992 1 97.69 49 GLY B O 1
ATOM 2278 N N . ILE B 1 50 ? 2.25 31.031 2.969 1 96.81 50 ILE B N 1
ATOM 2279 C CA . ILE B 1 50 ? 2.486 29.672 2.512 1 96.81 50 ILE B CA 1
ATOM 2280 C C . ILE B 1 50 ? 3.668 29.062 3.271 1 96.81 50 ILE B C 1
ATOM 2282 O O . ILE B 1 50 ? 4.688 29.734 3.471 1 96.81 50 ILE B O 1
ATOM 2286 N N . LEU B 1 51 ? 3.484 27.938 3.787 1 94.94 51 LEU B N 1
ATOM 2287 C CA . LEU B 1 51 ? 4.562 27.078 4.277 1 94.94 51 LEU B CA 1
ATOM 2288 C C . LEU B 1 51 ? 4.664 25.797 3.445 1 94.94 51 LEU B C 1
ATOM 2290 O O . LEU B 1 51 ? 3.801 24.922 3.531 1 94.94 51 LEU B O 1
ATOM 2294 N N . GLY B 1 52 ? 5.742 25.703 2.719 1 92.19 52 GLY B N 1
ATOM 2295 C CA . GLY B 1 52 ? 5.969 24.531 1.889 1 92.19 52 GLY B CA 1
ATOM 2296 C C . GLY B 1 52 ? 7.176 23.719 2.318 1 92.19 52 GLY B C 1
ATOM 2297 O O . GLY B 1 52 ? 8.148 24.266 2.844 1 92.19 52 GLY B O 1
ATOM 2298 N N . GLU B 1 53 ? 7.109 22.453 2.064 1 86.75 53 GLU B N 1
ATOM 2299 C CA . GLU B 1 53 ? 8.211 21.547 2.396 1 86.75 53 GLU B CA 1
ATOM 2300 C C . GLU B 1 53 ? 9.484 21.922 1.64 1 86.75 53 GLU B C 1
ATOM 2302 O O . GLU B 1 53 ? 10.57 21.938 2.213 1 86.75 53 GLU B O 1
ATOM 2307 N N . GLU B 1 54 ? 9.336 22.328 0.407 1 87.56 54 GLU B N 1
ATOM 2308 C CA . GLU B 1 54 ? 10.477 22.5 -0.485 1 87.56 54 GLU B CA 1
ATOM 2309 C C . GLU B 1 54 ? 11.023 23.922 -0.427 1 87.56 54 GLU B C 1
ATOM 2311 O O . GLU B 1 54 ? 12.242 24.125 -0.419 1 87.56 54 GLU B O 1
ATOM 2316 N N . PHE B 1 55 ? 10.062 25.016 -0.379 1 90.5 55 PHE B N 1
ATOM 2317 C CA . PHE B 1 55 ? 10.508 26.391 -0.517 1 90.5 55 PHE B CA 1
ATOM 2318 C C . PHE B 1 55 ? 10.328 27.156 0.793 1 90.5 55 PHE B C 1
ATOM 2320 O O . PHE B 1 55 ? 10.695 28.328 0.891 1 90.5 55 PHE B O 1
ATOM 2327 N N . GLY B 1 56 ? 9.773 26.531 1.722 1 91.88 56 GLY B N 1
ATOM 2328 C CA . GLY B 1 56 ? 9.672 27.141 3.035 1 91.88 56 GLY B CA 1
ATOM 2329 C C . GLY B 1 56 ? 8.562 28.172 3.129 1 91.88 56 GLY B C 1
ATOM 2330 O O . GLY B 1 56 ? 7.469 27.969 2.596 1 91.88 56 GLY B O 1
ATOM 2331 N N . HIS B 1 57 ? 8.906 29.312 3.824 1 93.88 57 HIS B N 1
ATOM 2332 C CA . HIS B 1 57 ? 7.855 30.25 4.203 1 93.88 57 HIS B CA 1
ATOM 2333 C C . HIS B 1 57 ? 7.707 31.359 3.164 1 93.88 57 HIS B C 1
ATOM 2335 O O . HIS B 1 57 ? 8.695 31.812 2.59 1 93.88 57 HIS B O 1
ATOM 2341 N N . TYR B 1 58 ? 6.473 31.766 2.945 1 94.19 58 TYR B N 1
ATOM 2342 C CA . TYR B 1 58 ? 6.035 33 2.287 1 94.19 58 TYR B CA 1
ATOM 2343 C C . TYR B 1 58 ? 5.008 33.719 3.139 1 94.19 58 TYR B C 1
ATOM 2345 O O . TYR B 1 58 ? 3.967 33.188 3.492 1 94.19 58 TYR B O 1
ATOM 2353 N N . GLN B 1 59 ? 5.199 34.906 3.611 1 96.19 59 GLN B N 1
ATOM 2354 C CA . GLN B 1 59 ? 4.344 35.719 4.48 1 96.19 59 GLN B CA 1
ATOM 2355 C C . GLN B 1 59 ? 3.984 34.969 5.75 1 96.19 59 GLN B C 1
ATOM 2357 O O . GLN B 1 59 ? 2.811 34.688 6.008 1 96.19 59 GLN B O 1
ATOM 2362 N N . PRO B 1 60 ? 4.996 34.656 6.543 1 93.56 60 PRO B N 1
ATOM 2363 C CA . PRO B 1 60 ? 4.812 33.75 7.699 1 93.56 60 PRO B CA 1
ATOM 2364 C C . PRO B 1 60 ? 3.885 34.375 8.758 1 93.56 60 PRO B C 1
ATOM 2366 O O . PRO B 1 60 ? 3.348 33.625 9.594 1 93.56 60 PRO B O 1
ATOM 2369 N N . ASP B 1 61 ? 3.615 35.656 8.688 1 94.44 61 ASP B N 1
ATOM 2370 C CA . ASP B 1 61 ? 2.824 36.312 9.727 1 94.44 61 ASP B CA 1
ATOM 2371 C C . ASP B 1 61 ? 1.365 36.438 9.297 1 94.44 61 ASP B C 1
ATOM 2373 O O . ASP B 1 61 ? 0.533 36.938 10.07 1 94.44 61 ASP B O 1
ATOM 2377 N N . ALA B 1 62 ? 1.049 36.031 8.094 1 96.44 62 ALA B N 1
ATOM 2378 C CA . ALA B 1 62 ? -0.331 36.125 7.629 1 96.44 62 ALA B CA 1
ATOM 2379 C C . ALA B 1 62 ? -1.259 35.25 8.461 1 96.44 62 ALA B C 1
ATOM 2381 O O . ALA B 1 62 ? -0.892 34.125 8.844 1 96.44 62 ALA B O 1
ATOM 2382 N N . PRO B 1 63 ? -2.428 35.719 8.781 1 96.31 63 PRO B N 1
ATOM 2383 C CA . PRO B 1 63 ? -3.367 34.938 9.578 1 96.31 63 PRO B CA 1
ATOM 2384 C C . PRO B 1 63 ? -3.838 33.688 8.852 1 96.31 63 PRO B C 1
ATOM 2386 O O . PRO B 1 63 ? -4.188 32.688 9.492 1 96.31 63 PRO B O 1
ATOM 2389 N N . TYR B 1 64 ? -3.93 33.719 7.535 1 97.69 64 TYR B N 1
ATOM 2390 C CA . TYR B 1 64 ? -4.238 32.562 6.691 1 97.69 64 TYR B CA 1
ATOM 2391 C C . TYR B 1 64 ? -2.975 32 6.07 1 97.69 64 TYR B C 1
ATOM 2393 O O . TYR B 1 64 ? -2.25 32.688 5.359 1 97.69 64 TYR B O 1
ATOM 2401 N N . GLN B 1 65 ? -2.713 30.75 6.336 1 97.38 65 GLN B N 1
ATOM 2402 C CA . GLN B 1 65 ? -1.502 30.094 5.859 1 97.38 65 GLN B CA 1
ATOM 2403 C C . GLN B 1 65 ? -1.834 28.781 5.141 1 97.38 65 GLN B C 1
ATOM 2405 O O . GLN B 1 65 ? -2.574 27.953 5.668 1 97.38 65 GLN B O 1
ATOM 2410 N N . TRP B 1 66 ? -1.354 28.656 3.979 1 97.88 66 TRP B N 1
ATOM 2411 C CA . TRP B 1 66 ? -1.422 27.375 3.27 1 97.88 66 TRP B CA 1
ATOM 2412 C C . TRP B 1 66 ? -0.195 26.516 3.568 1 97.88 66 TRP B C 1
ATOM 2414 O O . TRP B 1 66 ? 0.937 27.016 3.521 1 97.88 66 TRP B O 1
ATOM 2424 N N . VAL B 1 67 ? -0.406 25.312 3.951 1 97.38 67 VAL B N 1
ATOM 2425 C CA . VAL B 1 67 ? 0.676 24.375 4.191 1 97.38 67 VAL B CA 1
ATOM 2426 C C . VAL B 1 67 ? 0.676 23.297 3.102 1 97.38 67 VAL B C 1
ATOM 2428 O O . VAL B 1 67 ? -0.346 22.656 2.859 1 97.38 67 VAL B O 1
ATOM 2431 N N . LEU B 1 68 ? 1.848 23.094 2.461 1 96.5 68 LEU B N 1
ATOM 2432 C CA . LEU B 1 68 ? 1.909 22.266 1.263 1 96.5 68 LEU B CA 1
ATOM 2433 C C . LEU B 1 68 ? 2.965 21.172 1.41 1 96.5 68 LEU B C 1
ATOM 2435 O O . LEU B 1 68 ? 4.098 21.453 1.817 1 96.5 68 LEU B O 1
ATOM 2439 N N . ASP B 1 69 ? 2.594 19.969 1.138 1 95.75 69 ASP B N 1
ATOM 2440 C CA . ASP B 1 69 ? 3.479 18.828 0.929 1 95.75 69 ASP B CA 1
ATOM 2441 C C . ASP B 1 69 ? 3.16 18.125 -0.387 1 95.75 69 ASP B C 1
ATOM 2443 O O . ASP B 1 69 ? 2.287 17.25 -0.437 1 95.75 69 ASP B O 1
ATOM 2447 N N . PRO B 1 70 ? 3.893 18.406 -1.406 1 95.19 70 PRO B N 1
ATOM 2448 C CA . PRO B 1 70 ? 3.543 17.906 -2.738 1 95.19 70 PRO B CA 1
ATOM 2449 C C . PRO B 1 70 ? 3.559 16.391 -2.822 1 95.19 70 PRO B C 1
ATOM 2451 O O . PRO B 1 70 ? 2.695 15.789 -3.475 1 95.19 70 PRO B O 1
ATOM 2454 N N . ILE B 1 71 ? 4.531 15.742 -2.201 1 94.38 71 ILE B N 1
ATOM 2455 C CA . ILE B 1 71 ? 4.625 14.289 -2.248 1 94.38 71 ILE B CA 1
ATOM 2456 C C . ILE B 1 71 ? 4.871 13.742 -0.843 1 94.38 71 ILE B C 1
ATOM 2458 O O . ILE B 1 71 ? 6.023 13.57 -0.431 1 94.38 71 ILE B O 1
ATOM 2462 N N . ASP B 1 72 ? 3.83 13.492 -0.12 1 93.81 72 ASP B N 1
ATOM 2463 C CA . ASP B 1 72 ? 3.922 12.695 1.099 1 93.81 72 ASP B CA 1
ATOM 2464 C C . ASP B 1 72 ? 4.004 11.203 0.772 1 93.81 72 ASP B C 1
ATOM 2466 O O . ASP B 1 72 ? 3.148 10.664 0.066 1 93.81 72 ASP B O 1
ATOM 2470 N N . GLY B 1 73 ? 4.984 10.523 1.309 1 91.88 73 GLY B N 1
ATOM 2471 C CA . GLY B 1 73 ? 5.27 9.164 0.89 1 91.88 73 GLY B CA 1
ATOM 2472 C C . GLY B 1 73 ? 6.273 9.086 -0.243 1 91.88 73 GLY B C 1
ATOM 2473 O O . GLY B 1 73 ? 6.027 8.422 -1.255 1 91.88 73 GLY B O 1
ATOM 2474 N N . THR B 1 74 ? 7.371 9.758 -0.076 1 89.62 74 THR B N 1
ATOM 2475 C CA . THR B 1 74 ? 8.43 9.82 -1.076 1 89.62 74 THR B CA 1
ATOM 2476 C C . THR B 1 74 ? 8.953 8.43 -1.408 1 89.62 74 THR B C 1
ATOM 2478 O O . THR B 1 74 ? 9.25 8.133 -2.566 1 89.62 74 THR B O 1
ATOM 2481 N N . LYS B 1 75 ? 8.992 7.609 -0.429 1 88.44 75 LYS B N 1
ATOM 2482 C CA . LYS B 1 75 ? 9.461 6.242 -0.633 1 88.44 75 LYS B CA 1
ATOM 2483 C C . LYS B 1 75 ? 8.516 5.465 -1.544 1 88.44 75 LYS B C 1
ATOM 2485 O O . LYS B 1 75 ? 8.961 4.707 -2.408 1 88.44 75 LYS B O 1
ATOM 2490 N N . SER B 1 76 ? 7.234 5.621 -1.28 1 91.5 76 SER B N 1
ATOM 2491 C CA . SER B 1 76 ? 6.242 5.004 -2.154 1 91.5 76 SER B CA 1
ATOM 2492 C C . SER B 1 76 ? 6.375 5.516 -3.586 1 91.5 76 SER B C 1
ATOM 2494 O O . SER B 1 76 ? 6.336 4.73 -4.535 1 91.5 76 SER B O 1
ATOM 2496 N N . PHE B 1 77 ? 6.594 6.793 -3.75 1 93.44 77 PHE B N 1
ATOM 2497 C CA . PHE B 1 77 ? 6.766 7.402 -5.066 1 93.44 77 PHE B CA 1
ATOM 2498 C C . PHE B 1 77 ? 7.965 6.797 -5.789 1 93.44 77 PHE B C 1
ATOM 2500 O O . PHE B 1 77 ? 7.855 6.391 -6.945 1 93.44 77 PHE B O 1
ATOM 2507 N N . ILE B 1 78 ? 9.039 6.676 -5.102 1 90.62 78 ILE B N 1
ATOM 2508 C CA . ILE B 1 78 ? 10.289 6.207 -5.68 1 90.62 78 ILE B CA 1
ATOM 2509 C C . ILE B 1 78 ? 10.172 4.727 -6.043 1 90.62 78 ILE B C 1
ATOM 2511 O O . ILE B 1 78 ? 10.719 4.285 -7.055 1 90.62 78 ILE B O 1
ATOM 2515 N N . SER B 1 79 ? 9.383 3.984 -5.301 1 91.44 79 SER B N 1
ATOM 2516 C CA . SER B 1 79 ? 9.242 2.549 -5.516 1 91.44 79 SER B CA 1
ATOM 2517 C C . SER B 1 79 ? 8.25 2.252 -6.637 1 91.44 79 SER B C 1
ATOM 2519 O O . SER B 1 79 ? 8.133 1.109 -7.082 1 91.44 79 SER B O 1
ATOM 2521 N N . GLY B 1 80 ? 7.531 3.305 -7.031 1 91.5 80 GLY B N 1
ATOM 2522 C CA . GLY B 1 80 ? 6.508 3.092 -8.047 1 91.5 80 GLY B CA 1
ATOM 2523 C C . GLY B 1 80 ? 5.18 2.645 -7.469 1 91.5 80 GLY B C 1
ATOM 2524 O O . GLY B 1 80 ? 4.316 2.152 -8.195 1 91.5 80 GLY B O 1
ATOM 2525 N N . SER B 1 81 ? 5.047 2.74 -6.18 1 90.56 81 SER B N 1
ATOM 2526 C CA . SER B 1 81 ? 3.775 2.438 -5.535 1 90.56 81 SER B CA 1
ATOM 2527 C C . SER B 1 81 ? 2.828 3.633 -5.594 1 90.56 81 SER B C 1
ATOM 2529 O O . SER B 1 81 ? 3.273 4.781 -5.668 1 90.56 81 SER B O 1
ATOM 2531 N N . TYR B 1 82 ? 1.584 3.389 -5.418 1 88.19 82 TYR B N 1
ATOM 2532 C CA . TYR B 1 82 ? 0.562 4.414 -5.598 1 88.19 82 TYR B CA 1
ATOM 2533 C C . TYR B 1 82 ? 0.138 5 -4.258 1 88.19 82 TYR B C 1
ATOM 2535 O O . TYR B 1 82 ? -0.825 5.77 -4.188 1 88.19 82 TYR B O 1
ATOM 2543 N N . LEU B 1 83 ? 0.841 4.691 -3.238 1 91.25 83 LEU B N 1
ATOM 2544 C CA . LEU B 1 83 ? 0.362 4.973 -1.89 1 91.25 83 LEU B CA 1
ATOM 2545 C C . LEU B 1 83 ? 0.863 6.332 -1.407 1 91.25 83 LEU B C 1
ATOM 2547 O O . LEU B 1 83 ? 0.833 6.617 -0.209 1 91.25 83 LEU B O 1
ATOM 2551 N N . PHE B 1 84 ? 1.273 7.211 -2.311 1 93.56 84 PHE B N 1
ATOM 2552 C CA . PHE B 1 84 ? 1.685 8.562 -1.951 1 93.56 84 PHE B CA 1
ATOM 2553 C C . PHE B 1 84 ? 0.59 9.57 -2.287 1 93.56 84 PHE B C 1
ATOM 2555 O O . PHE B 1 84 ? -0.397 9.227 -2.941 1 93.56 84 PHE B O 1
ATOM 2562 N N . GLY B 1 85 ? 0.777 10.766 -1.731 1 95.75 85 GLY B N 1
ATOM 2563 C CA . GLY B 1 85 ? -0.223 11.789 -2.014 1 95.75 85 GLY B CA 1
ATOM 2564 C C . GLY B 1 85 ? 0.275 13.195 -1.764 1 95.75 85 GLY B C 1
ATOM 2565 O O . GLY B 1 85 ? 1.381 13.391 -1.253 1 95.75 85 GLY B O 1
ATOM 2566 N N . THR B 1 86 ? -0.554 14.148 -2.234 1 97 86 THR B N 1
ATOM 2567 C CA . THR B 1 86 ? -0.334 15.57 -1.994 1 97 86 THR B CA 1
ATOM 2568 C C . THR B 1 86 ? -1.171 16.062 -0.813 1 97 86 THR B C 1
ATOM 2570 O O . THR B 1 86 ? -2.379 15.82 -0.764 1 97 86 THR B O 1
ATOM 2573 N N . LEU B 1 87 ? -0.5 16.703 0.129 1 97.56 87 LEU B N 1
ATOM 2574 C CA . LEU B 1 87 ? -1.184 17.266 1.284 1 97.56 87 LEU B CA 1
ATOM 2575 C C . LEU B 1 87 ? -1.284 18.781 1.162 1 97.56 87 LEU B C 1
ATOM 2577 O O . LEU B 1 87 ? -0.294 19.453 0.86 1 97.56 87 LEU B O 1
ATOM 2581 N N . ILE B 1 88 ? -2.469 19.312 1.339 1 97.62 88 ILE B N 1
ATOM 2582 C CA . ILE B 1 88 ? -2.738 20.75 1.367 1 97.62 88 ILE B CA 1
ATOM 2583 C C . ILE B 1 88 ? -3.592 21.094 2.586 1 97.62 88 ILE B C 1
ATOM 2585 O O . ILE B 1 88 ? -4.605 20.438 2.844 1 97.62 88 ILE B O 1
ATOM 2589 N N . ALA B 1 89 ? -3.16 22.094 3.299 1 98.12 89 ALA B N 1
ATOM 2590 C CA . ALA B 1 89 ? -3.959 22.547 4.438 1 98.12 89 ALA B CA 1
ATOM 2591 C C . ALA B 1 89 ? -4.133 24.062 4.43 1 98.12 89 ALA B C 1
ATOM 2593 O O . ALA B 1 89 ? -3.264 24.781 3.943 1 98.12 89 ALA B O 1
ATOM 2594 N N . LEU B 1 90 ? -5.234 24.5 4.898 1 98.25 90 LEU B N 1
ATOM 2595 C CA . LEU B 1 90 ? -5.438 25.891 5.273 1 98.25 90 LEU B CA 1
ATOM 2596 C C . LEU B 1 90 ? -5.469 26.047 6.789 1 98.25 90 LEU B C 1
ATOM 2598 O O . LEU B 1 90 ? -6.312 25.453 7.461 1 98.25 90 LEU B O 1
ATOM 2602 N N . VAL B 1 91 ? -4.531 26.812 7.246 1 97.31 91 VAL B N 1
ATOM 2603 C CA . VAL B 1 91 ? -4.41 27.078 8.672 1 97.31 91 VAL B CA 1
ATOM 2604 C C . VAL B 1 91 ? -4.816 28.516 8.969 1 97.31 91 VAL B C 1
ATOM 2606 O O . VAL B 1 91 ? -4.332 29.453 8.32 1 97.31 91 VAL B O 1
ATOM 2609 N N . VAL B 1 92 ? -5.699 28.688 9.906 1 97.56 92 VAL B N 1
ATOM 2610 C CA . VAL B 1 92 ? -6.16 30.016 10.305 1 97.56 92 VAL B CA 1
ATOM 2611 C C . VAL B 1 92 ? -5.766 30.281 11.758 1 97.56 92 VAL B C 1
ATOM 2613 O O . VAL B 1 92 ? -6.266 29.625 12.672 1 97.56 92 VAL B O 1
ATOM 2616 N N . GLU B 1 93 ? -4.871 31.234 11.898 1 95 93 GLU B N 1
ATOM 2617 C CA . GLU B 1 93 ? -4.387 31.594 13.227 1 95 93 GLU B CA 1
ATOM 2618 C C . GLU B 1 93 ? -3.883 30.375 13.984 1 95 93 GLU B C 1
ATOM 2620 O O . GLU B 1 93 ? -4.277 30.125 15.125 1 95 93 GLU B O 1
ATOM 2625 N N . GLY B 1 94 ? -3.26 29.5 13.25 1 91.38 94 GLY B N 1
ATOM 2626 C CA . GLY B 1 94 ? -2.572 28.359 13.852 1 91.38 94 GLY B CA 1
ATOM 2627 C C . GLY B 1 94 ? -3.428 27.109 13.906 1 91.38 94 GLY B C 1
ATOM 2628 O O . GLY B 1 94 ? -2.934 26.031 14.242 1 91.38 94 GLY B O 1
ATOM 2629 N N . SER B 1 95 ? -4.672 27.281 13.562 1 95 95 SER B N 1
ATOM 2630 C CA . SER B 1 95 ? -5.578 26.141 13.617 1 95 95 SER B CA 1
ATOM 2631 C C . SER B 1 95 ? -5.898 25.609 12.219 1 95 95 SER B C 1
ATOM 2633 O O . SER B 1 95 ? -6.359 26.359 11.359 1 95 95 SER B O 1
ATOM 2635 N N . PRO B 1 96 ? -5.707 24.328 12.023 1 97.44 96 PRO B N 1
ATOM 2636 C CA . PRO B 1 96 ? -6.086 23.797 10.719 1 97.44 96 PRO B CA 1
ATOM 2637 C C . PRO B 1 96 ? -7.598 23.781 10.5 1 97.44 96 PRO B C 1
ATOM 2639 O O . PRO B 1 96 ? -8.336 23.188 11.297 1 97.44 96 PRO B O 1
ATOM 2642 N N . ARG B 1 97 ? -8 24.359 9.367 1 97.94 97 ARG B N 1
ATOM 2643 C CA . ARG B 1 97 ? -9.43 24.516 9.109 1 97.94 97 ARG B CA 1
ATOM 2644 C C . ARG B 1 97 ? -9.859 23.672 7.91 1 97.94 97 ARG B C 1
ATOM 2646 O O . ARG B 1 97 ? -11.031 23.297 7.801 1 97.94 97 ARG B O 1
ATOM 2653 N N . LEU B 1 98 ? -8.953 23.453 7.008 1 98.5 98 LEU B N 1
ATOM 2654 C CA . LEU B 1 98 ? -9.188 22.656 5.805 1 98.5 98 LEU B CA 1
ATOM 2655 C C . LEU B 1 98 ? -7.988 21.781 5.492 1 98.5 98 LEU B C 1
ATOM 2657 O O . LEU B 1 98 ? -6.84 22.219 5.625 1 98.5 98 LEU B O 1
ATOM 2661 N N . GLY B 1 99 ? -8.273 20.547 5.113 1 98.56 99 GLY B N 1
ATOM 2662 C CA . GLY B 1 99 ? -7.23 19.625 4.711 1 98.56 99 GLY B CA 1
ATOM 2663 C C . GLY B 1 99 ? -7.582 18.828 3.467 1 98.56 99 GLY B C 1
ATOM 2664 O O . GLY B 1 99 ? -8.75 18.484 3.256 1 98.56 99 GLY B O 1
ATOM 2665 N N . VAL B 1 100 ? -6.527 18.547 2.67 1 98.38 100 VAL B N 1
ATOM 2666 C CA . VAL B 1 100 ? -6.707 17.781 1.44 1 98.38 100 VAL B CA 1
ATOM 2667 C C . VAL B 1 100 ? -5.645 16.688 1.35 1 98.38 100 VAL B C 1
ATOM 2669 O O . VAL B 1 100 ? -4.473 16.922 1.659 1 98.38 100 VAL B O 1
ATOM 2672 N N . ILE B 1 101 ? -6.062 15.523 1.111 1 98.12 101 ILE B N 1
ATOM 2673 C CA . ILE B 1 101 ? -5.207 14.477 0.57 1 98.12 101 ILE B CA 1
ATOM 2674 C C . ILE B 1 101 ? -5.598 14.18 -0.877 1 98.12 101 ILE B C 1
ATOM 2676 O O . ILE B 1 101 ? -6.73 13.773 -1.151 1 98.12 101 ILE B O 1
ATOM 2680 N N . HIS B 1 102 ? -4.691 14.422 -1.763 1 97.75 102 HIS B N 1
ATOM 2681 C CA . HIS B 1 102 ? -4.902 14.07 -3.16 1 97.75 102 HIS B CA 1
ATOM 2682 C C . HIS B 1 102 ? -3.951 12.961 -3.598 1 97.75 102 HIS B C 1
ATOM 2684 O O . HIS B 1 102 ? -2.738 13.062 -3.402 1 97.75 102 HIS B O 1
ATOM 2690 N N . HIS B 1 103 ? -4.484 11.805 -4.047 1 96.25 103 HIS B N 1
ATOM 2691 C CA . HIS B 1 103 ? -3.68 10.773 -4.691 1 96.25 103 HIS B CA 1
ATOM 2692 C C . HIS B 1 103 ? -3.59 11 -6.195 1 96.25 103 HIS B C 1
ATOM 2694 O O . HIS B 1 103 ? -4.512 10.656 -6.938 1 96.25 103 HIS B O 1
ATOM 2700 N N . PRO B 1 104 ? -2.473 11.523 -6.633 1 94.5 104 PRO B N 1
ATOM 2701 C CA . PRO B 1 104 ? -2.424 12.055 -7.996 1 94.5 104 PRO B CA 1
ATOM 2702 C C . PRO B 1 104 ? -2.559 10.961 -9.055 1 94.5 104 PRO B C 1
ATOM 2704 O O . PRO B 1 104 ? -3.041 11.227 -10.164 1 94.5 104 PRO B O 1
ATOM 2707 N N . ILE B 1 105 ? -2.17 9.75 -8.781 1 91.44 105 ILE B N 1
ATOM 2708 C CA . ILE B 1 105 ? -2.207 8.688 -9.781 1 91.44 105 ILE B CA 1
ATOM 2709 C C . ILE B 1 105 ? -3.633 8.156 -9.914 1 91.44 105 ILE B C 1
ATOM 2711 O O . ILE B 1 105 ? -4.109 7.914 -11.031 1 91.44 105 ILE B O 1
ATOM 2715 N N . LEU B 1 106 ? -4.352 8.102 -8.852 1 87.25 106 LEU B N 1
ATOM 2716 C CA . LEU B 1 106 ? -5.703 7.555 -8.836 1 87.25 106 LEU B CA 1
ATOM 2717 C C . LEU B 1 106 ? -6.738 8.664 -8.984 1 87.25 106 LEU B C 1
ATOM 2719 O O . LEU B 1 106 ? -7.91 8.398 -9.266 1 87.25 106 LEU B O 1
ATOM 2723 N N . ASP B 1 107 ? -6.273 9.797 -8.656 1 92.19 107 ASP B N 1
ATOM 2724 C CA . ASP B 1 107 ? -7.082 11.016 -8.727 1 92.19 107 ASP B CA 1
ATOM 2725 C C . ASP B 1 107 ? -8.148 11.023 -7.629 1 92.19 107 ASP B C 1
ATOM 2727 O O . ASP B 1 107 ? -9.266 11.492 -7.848 1 92.19 107 ASP B O 1
ATOM 2731 N N . ASP B 1 108 ? -7.922 10.383 -6.562 1 95.44 108 ASP B N 1
ATOM 2732 C CA . ASP B 1 108 ? -8.75 10.516 -5.367 1 95.44 108 ASP B CA 1
ATOM 2733 C C . ASP B 1 108 ? -8.5 11.852 -4.672 1 95.44 108 ASP B C 1
ATOM 2735 O O . ASP B 1 108 ? -7.355 12.234 -4.43 1 95.44 108 ASP B O 1
ATOM 2739 N N . PHE B 1 109 ? -9.562 12.562 -4.453 1 97.88 109 PHE B N 1
ATOM 2740 C CA . PHE B 1 109 ? -9.508 13.875 -3.814 1 97.88 109 PHE B CA 1
ATOM 2741 C C . PHE B 1 109 ? -10.32 13.883 -2.527 1 97.88 109 PHE B C 1
ATOM 2743 O O . PHE B 1 109 ? -11.555 13.938 -2.564 1 97.88 109 PHE B O 1
ATOM 2750 N N . LEU B 1 110 ? -9.648 13.852 -1.421 1 98.38 110 LEU B N 1
ATOM 2751 C CA . LEU B 1 110 ? -10.25 13.859 -0.093 1 98.38 110 LEU B CA 1
ATOM 2752 C C . LEU B 1 110 ? -10.109 15.234 0.555 1 98.38 110 LEU B C 1
ATOM 2754 O O . LEU B 1 110 ? -9 15.75 0.693 1 98.38 110 LEU B O 1
ATOM 2758 N N . VAL B 1 111 ? -11.203 15.828 0.951 1 98.81 111 VAL B N 1
ATOM 2759 C CA . VAL B 1 111 ? -11.172 17.156 1.56 1 98.81 111 VAL B CA 1
ATOM 2760 C C . VAL B 1 111 ? -12.008 17.156 2.834 1 98.81 111 VAL B C 1
ATOM 2762 O O . VAL B 1 111 ? -13.117 16.609 2.857 1 98.81 111 VAL B O 1
ATOM 2765 N N . GLY B 1 112 ? -11.43 17.656 3.895 1 98.81 112 GLY B N 1
ATOM 2766 C CA . GLY B 1 112 ? -12.117 17.766 5.172 1 98.81 112 GLY B CA 1
ATOM 2767 C C . GLY B 1 112 ? -12 19.141 5.793 1 98.81 112 GLY B C 1
ATOM 2768 O O . GLY B 1 112 ? -10.969 19.797 5.676 1 98.81 112 GLY B O 1
ATOM 2769 N N . ASP B 1 113 ? -13.07 19.531 6.539 1 98.69 113 ASP B N 1
ATOM 2770 C CA . ASP B 1 113 ? -13.07 20.844 7.18 1 98.69 113 ASP B CA 1
ATOM 2771 C C . ASP B 1 113 ? -13.359 20.719 8.672 1 98.69 113 ASP B C 1
ATOM 2773 O O . ASP B 1 113 ? -13.836 21.672 9.297 1 98.69 113 ASP B O 1
ATOM 2777 N N . GLY B 1 114 ? -13.141 19.594 9.195 1 98.25 114 GLY B N 1
ATOM 2778 C CA . GLY B 1 114 ? -13.391 19.375 10.609 1 98.25 114 GLY B CA 1
ATOM 2779 C C . GLY B 1 114 ? -14.828 18.984 10.914 1 98.25 114 GLY B C 1
ATOM 2780 O O . GLY B 1 114 ? -15.109 18.422 11.969 1 98.25 114 GLY B O 1
ATOM 2781 N N . ARG B 1 115 ? -15.711 19.234 10.008 1 98.38 115 ARG B N 1
ATOM 2782 C CA . ARG B 1 115 ? -17.125 18.922 10.18 1 98.38 115 ARG B CA 1
ATOM 2783 C C . ARG B 1 115 ? -17.562 17.812 9.234 1 98.38 115 ARG B C 1
ATOM 2785 O O . ARG B 1 115 ? -18.391 16.969 9.594 1 98.38 115 ARG B O 1
ATOM 2792 N N . GLN B 1 116 ? -17.031 17.828 8.062 1 98.56 116 GLN B N 1
ATOM 2793 C CA . GLN B 1 116 ? -17.312 16.828 7.051 1 98.56 116 GLN B CA 1
ATOM 2794 C C . GLN B 1 116 ? -16.078 16.531 6.207 1 98.56 116 GLN B C 1
ATOM 2796 O O . GLN B 1 116 ? -15.195 17.375 6.07 1 98.56 116 GLN B O 1
ATOM 2801 N N . THR B 1 117 ? -16 15.406 5.73 1 98.69 117 THR B N 1
ATOM 2802 C CA . THR B 1 117 ? -14.984 14.984 4.781 1 98.69 117 THR B CA 1
ATOM 2803 C C . THR B 1 117 ? -15.617 14.391 3.525 1 98.69 117 THR B C 1
ATOM 2805 O O . THR B 1 117 ? -16.531 13.57 3.613 1 98.69 117 THR B O 1
ATOM 2808 N N . LEU B 1 118 ? -15.164 14.859 2.342 1 98.56 118 LEU B N 1
ATOM 2809 C CA . LEU B 1 118 ? -15.688 14.422 1.052 1 98.56 118 LEU B CA 1
ATOM 2810 C C . LEU B 1 118 ? -14.594 13.75 0.224 1 98.56 118 LEU B C 1
ATOM 2812 O O . LEU B 1 118 ? -13.469 14.242 0.147 1 98.56 118 LEU B O 1
ATOM 2816 N N . LEU B 1 119 ? -14.922 12.625 -0.287 1 97.81 119 LEU B N 1
ATOM 2817 C CA . LEU B 1 119 ? -14.102 11.977 -1.307 1 97.81 119 LEU B CA 1
ATOM 2818 C C . LEU B 1 119 ? -14.719 12.141 -2.689 1 97.81 119 LEU B C 1
ATOM 2820 O O . LEU B 1 119 ? -15.805 11.609 -2.955 1 97.81 119 LEU B O 1
ATOM 2824 N N . ASN B 1 120 ? -14.008 12.859 -3.455 1 96.75 120 ASN B N 1
ATOM 2825 C CA . ASN B 1 120 ? -14.523 13.148 -4.789 1 96.75 120 ASN B CA 1
ATOM 2826 C C . ASN B 1 120 ? -15.961 13.672 -4.738 1 96.75 120 ASN B C 1
ATOM 2828 O O . ASN B 1 120 ? -16.812 13.234 -5.512 1 96.75 120 ASN B O 1
ATOM 2832 N N . GLY B 1 121 ? -16.188 14.445 -3.77 1 96.94 121 GLY B N 1
ATOM 2833 C CA . GLY B 1 121 ? -17.469 15.148 -3.656 1 96.94 121 GLY B CA 1
ATOM 2834 C C . GLY B 1 121 ? -18.5 14.383 -2.852 1 96.94 121 GLY B C 1
ATOM 2835 O O . GLY B 1 121 ? -19.578 14.891 -2.574 1 96.94 121 GLY B O 1
ATOM 2836 N N . ARG B 1 122 ? -18.25 13.219 -2.383 1 95.81 122 ARG B N 1
ATOM 2837 C CA . ARG B 1 122 ? -19.172 12.398 -1.613 1 95.81 122 ARG B CA 1
ATOM 2838 C C . ARG B 1 122 ? -18.734 12.273 -0.161 1 95.81 122 ARG B C 1
ATOM 2840 O O . ARG B 1 122 ? -17.547 12.07 0.112 1 95.81 122 ARG B O 1
ATOM 2847 N N . PRO B 1 123 ? -19.672 12.383 0.746 1 97 123 PRO B N 1
ATOM 2848 C CA . PRO B 1 123 ? -19.297 12.258 2.154 1 97 123 PRO B CA 1
ATOM 2849 C C . PRO B 1 123 ? -18.75 10.875 2.498 1 97 123 PRO B C 1
ATOM 2851 O O . PRO B 1 123 ? -19.234 9.867 1.987 1 97 123 PRO B O 1
ATOM 2854 N N . VAL B 1 124 ? -17.766 10.883 3.295 1 97.06 124 VAL B N 1
ATOM 2855 C CA . VAL B 1 124 ? -17.219 9.641 3.83 1 97.06 124 VAL B CA 1
ATOM 2856 C C . VAL B 1 124 ? -17.125 9.727 5.352 1 97.06 124 VAL B C 1
ATOM 2858 O O . VAL B 1 124 ? -17.125 10.82 5.918 1 97.06 124 VAL B O 1
ATOM 2861 N N . HIS B 1 125 ? -17.031 8.547 5.965 1 97.25 125 HIS B N 1
ATOM 2862 C CA . HIS B 1 125 ? -16.953 8.453 7.418 1 97.25 125 HIS B CA 1
ATOM 2863 C C . HIS B 1 125 ? -16.078 7.289 7.855 1 97.25 125 HIS B C 1
ATOM 2865 O O . HIS B 1 125 ? -15.984 6.277 7.156 1 97.25 125 HIS B O 1
ATOM 2871 N N . VAL B 1 126 ? -15.516 7.48 8.953 1 97.5 126 VAL B N 1
ATOM 2872 C CA . VAL B 1 126 ? -14.828 6.352 9.57 1 97.5 126 VAL B CA 1
ATOM 2873 C C . VAL B 1 126 ? -15.82 5.223 9.828 1 97.5 126 VAL B C 1
ATOM 2875 O O . VAL B 1 126 ? -17.016 5.461 9.961 1 97.5 126 VAL B O 1
ATOM 2878 N N . ARG B 1 127 ? -15.383 3.979 9.852 1 94.81 127 ARG B N 1
ATOM 2879 C CA . ARG B 1 127 ? -16.281 2.863 10.109 1 94.81 127 ARG B CA 1
ATOM 2880 C C . ARG B 1 127 ? -16.406 2.594 11.602 1 94.81 127 ARG B C 1
ATOM 2882 O O . ARG B 1 127 ? -15.508 2.914 12.375 1 94.81 127 ARG B O 1
ATOM 2889 N N . PRO B 1 128 ? -17.531 2.041 12.008 1 94.38 128 PRO B N 1
ATOM 2890 C CA . PRO B 1 128 ? -17.672 1.666 13.414 1 94.38 128 PRO B CA 1
ATOM 2891 C C . PRO B 1 128 ? -16.688 0.568 13.836 1 94.38 128 PRO B C 1
ATOM 2893 O O . PRO B 1 128 ? -16.422 -0.354 13.055 1 94.38 128 PRO B O 1
ATOM 2896 N N . CYS B 1 129 ? -16.109 0.766 14.922 1 96.19 129 CYS B N 1
ATOM 2897 C CA . CYS B 1 129 ? -15.211 -0.194 15.555 1 96.19 129 CYS B CA 1
ATOM 2898 C C . CYS B 1 129 ? -15.164 0.006 17.062 1 96.19 129 CYS B C 1
ATOM 2900 O O . CYS B 1 129 ? -14.75 1.062 17.547 1 96.19 129 CYS B O 1
ATOM 2902 N N . ASP B 1 130 ? -15.562 -1.066 17.781 1 96.44 130 ASP B N 1
ATOM 2903 C CA . ASP B 1 130 ? -15.648 -0.882 19.234 1 96.44 130 ASP B CA 1
ATOM 2904 C C . ASP B 1 130 ? -14.75 -1.869 19.969 1 96.44 130 ASP B C 1
ATOM 2906 O O . ASP B 1 130 ? -14.68 -1.852 21.203 1 96.44 130 ASP B O 1
ATOM 2910 N N . ARG B 1 131 ? -14.141 -2.758 19.172 1 97.62 131 ARG B N 1
ATOM 2911 C CA . ARG B 1 131 ? -13.195 -3.707 19.766 1 97.62 131 ARG B CA 1
ATOM 2912 C C . ARG B 1 131 ? -11.852 -3.658 19.047 1 97.62 131 ARG B C 1
ATOM 2914 O O . ARG B 1 131 ? -11.805 -3.699 17.812 1 97.62 131 ARG B O 1
ATOM 2921 N N . ILE B 1 132 ? -10.781 -3.641 19.812 1 98 132 ILE B N 1
ATOM 2922 C CA . ILE B 1 132 ? -9.422 -3.625 19.266 1 98 132 ILE B CA 1
ATOM 2923 C C . ILE B 1 132 ? -9.203 -4.852 18.391 1 98 132 ILE B C 1
ATOM 2925 O O . ILE B 1 132 ? -8.555 -4.762 17.344 1 98 132 ILE B O 1
ATOM 2929 N N . GLU B 1 133 ? -9.781 -6 18.75 1 97.81 133 GLU B N 1
ATOM 2930 C CA . GLU B 1 133 ? -9.594 -7.273 18.062 1 97.81 133 GLU B CA 1
ATOM 2931 C C . GLU B 1 133 ? -10.227 -7.25 16.672 1 97.81 133 GLU B C 1
ATOM 2933 O O . GLU B 1 133 ? -9.953 -8.117 15.836 1 97.81 133 GLU B O 1
ATOM 2938 N N . ASP B 1 134 ? -11.039 -6.25 16.422 1 97.06 134 ASP B N 1
ATOM 2939 C CA . ASP B 1 134 ? -11.703 -6.129 15.125 1 97.06 134 ASP B CA 1
ATOM 2940 C C . ASP B 1 134 ? -11.047 -5.043 14.273 1 97.06 134 ASP B C 1
ATOM 2942 O O . ASP B 1 134 ? -11.438 -4.828 13.125 1 97.06 134 ASP B O 1
ATOM 2946 N N . ALA B 1 135 ? -10.008 -4.402 14.781 1 97.75 135 ALA B N 1
ATOM 2947 C CA . ALA B 1 135 ? -9.461 -3.195 14.172 1 97.75 135 ALA B CA 1
ATOM 2948 C C . ALA B 1 135 ? -8.383 -3.535 13.148 1 97.75 135 ALA B C 1
ATOM 2950 O O . ALA B 1 135 ? -7.652 -4.516 13.312 1 97.75 135 ALA B O 1
ATOM 2951 N N . VAL B 1 136 ? -8.359 -2.793 12.133 1 96.19 136 VAL B N 1
ATOM 2952 C CA . VAL B 1 136 ? -7.238 -2.748 11.195 1 96.19 136 VAL B CA 1
ATOM 2953 C C . VAL B 1 136 ? -6.297 -1.607 11.578 1 96.19 136 VAL B C 1
ATOM 2955 O O . VAL B 1 136 ? -6.699 -0.441 11.594 1 96.19 136 VAL B O 1
ATOM 2958 N N . LEU B 1 137 ? -5.035 -1.956 11.891 1 97.31 137 LEU B N 1
ATOM 2959 C CA . LEU B 1 137 ? -4.027 -0.994 12.328 1 97.31 137 LEU B CA 1
ATOM 2960 C C . LEU B 1 137 ? -2.992 -0.755 11.234 1 97.31 137 LEU B C 1
ATOM 2962 O O . LEU B 1 137 ? -2.412 -1.706 10.703 1 97.31 137 LEU B O 1
ATOM 2966 N N . LEU B 1 138 ? -2.826 0.481 10.938 1 96.5 138 LEU B N 1
ATOM 2967 C CA . LEU B 1 138 ? -1.804 0.914 9.992 1 96.5 138 LEU B CA 1
ATOM 2968 C C . LEU B 1 138 ? -0.731 1.742 10.695 1 96.5 138 LEU B C 1
ATOM 2970 O O . LEU B 1 138 ? -1.025 2.479 11.641 1 96.5 138 LEU B O 1
ATOM 2974 N N . ASN B 1 139 ? 0.453 1.592 10.172 1 95.75 139 ASN B N 1
ATOM 2975 C CA . ASN B 1 139 ? 1.595 2.342 10.688 1 95.75 139 ASN B CA 1
ATOM 2976 C C . ASN B 1 139 ? 2.566 2.715 9.57 1 95.75 139 ASN B C 1
ATOM 2978 O O . ASN B 1 139 ? 2.711 1.974 8.594 1 95.75 139 ASN B O 1
ATOM 2982 N N . THR B 1 140 ? 3.213 3.848 9.664 1 91.5 140 THR B N 1
ATOM 2983 C CA . THR B 1 140 ? 4.082 4.316 8.594 1 91.5 140 THR B CA 1
ATOM 2984 C C . THR B 1 140 ? 5.406 3.557 8.602 1 91.5 140 THR B C 1
ATOM 2986 O O . THR B 1 140 ? 6.008 3.344 7.543 1 91.5 140 THR B O 1
ATOM 2989 N N . SER B 1 141 ? 5.867 3.211 9.789 1 90.38 141 SER B N 1
ATOM 2990 C CA . SER B 1 141 ? 7.18 2.584 9.898 1 90.38 141 SER B CA 1
ATOM 2991 C C . SER B 1 141 ? 7.277 1.712 11.148 1 90.38 141 SER B C 1
ATOM 2993 O O . SER B 1 141 ? 7.484 2.221 12.25 1 90.38 141 SER B O 1
ATOM 2995 N N . HIS B 1 142 ? 7.352 0.494 10.938 1 92.44 142 HIS B N 1
ATOM 2996 C CA . HIS B 1 142 ? 7.316 -0.468 12.031 1 92.44 142 HIS B CA 1
ATOM 2997 C C . HIS B 1 142 ? 8.469 -0.233 13.008 1 92.44 142 HIS B C 1
ATOM 2999 O O . HIS B 1 142 ? 8.242 -0.041 14.203 1 92.44 142 HIS B O 1
ATOM 3005 N N . TRP B 1 143 ? 9.625 -0.103 12.516 1 93.75 143 TRP B N 1
ATOM 3006 C CA . TRP B 1 143 ? 10.781 -0.061 13.398 1 93.75 143 TRP B CA 1
ATOM 3007 C C . TRP B 1 143 ? 10.984 1.341 13.969 1 93.75 143 TRP B C 1
ATOM 3009 O O . TRP B 1 143 ? 11.625 1.511 15 1 93.75 143 TRP B O 1
ATOM 3019 N N . ASN B 1 144 ? 10.453 2.371 13.328 1 93.5 144 ASN B N 1
ATOM 3020 C CA . ASN B 1 144 ? 10.547 3.719 13.875 1 93.5 144 ASN B CA 1
ATOM 3021 C C . ASN B 1 144 ? 9.766 3.848 15.18 1 93.5 144 ASN B C 1
ATOM 3023 O O . ASN B 1 144 ? 10.039 4.73 15.992 1 93.5 144 ASN B O 1
ATOM 3027 N N . VAL B 1 145 ? 8.781 2.992 15.328 1 95.75 145 VAL B N 1
ATOM 3028 C CA . VAL B 1 145 ? 8.055 3.016 16.594 1 95.75 145 VAL B CA 1
ATOM 3029 C C . VAL B 1 145 ? 9.016 2.689 17.734 1 95.75 145 VAL B C 1
ATOM 3031 O O . VAL B 1 145 ? 8.961 3.318 18.797 1 95.75 145 VAL B O 1
ATOM 3034 N N . PHE B 1 146 ? 9.898 1.765 17.516 1 94.75 146 PHE B N 1
ATOM 3035 C CA . PHE B 1 146 ? 10.852 1.344 18.547 1 94.75 146 PHE B CA 1
ATOM 3036 C C . PHE B 1 146 ? 11.898 2.424 18.781 1 94.75 146 PHE B C 1
ATOM 3038 O O . PHE B 1 146 ? 12.469 2.514 19.875 1 94.75 146 PHE B O 1
ATOM 3045 N N . ASN B 1 147 ? 12.117 3.24 17.828 1 95.19 147 ASN B N 1
ATOM 3046 C CA . ASN B 1 147 ? 13.109 4.301 17.953 1 95.19 147 ASN B CA 1
ATOM 3047 C C . ASN B 1 147 ? 12.539 5.523 18.656 1 95.19 147 ASN B C 1
ATOM 3049 O O . ASN B 1 147 ? 13.266 6.242 19.344 1 95.19 147 ASN B O 1
ATOM 3053 N N . TYR B 1 148 ? 11.219 5.734 18.484 1 96.25 148 TYR B N 1
ATOM 3054 C CA . TYR B 1 148 ? 10.703 7.043 18.891 1 96.25 148 TYR B CA 1
ATOM 3055 C C . TYR B 1 148 ? 9.594 6.902 19.922 1 96.25 148 TYR B C 1
ATOM 3057 O O . TYR B 1 148 ? 9.219 7.883 20.578 1 96.25 148 TYR B O 1
ATOM 3065 N N . GLN B 1 149 ? 9.031 5.727 20 1 97.56 149 GLN B N 1
ATOM 3066 C CA . GLN B 1 149 ? 7.926 5.477 20.922 1 97.56 149 GLN B CA 1
ATOM 3067 C C . GLN B 1 149 ? 8.133 4.172 21.688 1 97.56 149 GLN B C 1
ATOM 3069 O O . GLN B 1 149 ? 9.234 3.604 21.672 1 97.56 149 GLN B O 1
ATOM 3074 N N . ASN B 1 150 ? 7.117 3.783 22.469 1 97.62 150 ASN B N 1
ATOM 3075 C CA . ASN B 1 150 ? 7.172 2.514 23.188 1 97.62 150 ASN B CA 1
ATOM 3076 C C . ASN B 1 150 ? 6.965 1.329 22.25 1 97.62 150 ASN B C 1
ATOM 3078 O O . ASN B 1 150 ? 5.832 0.881 22.047 1 97.62 150 ASN B O 1
ATOM 3082 N N . GLY B 1 151 ? 8.078 0.783 21.734 1 97 151 GLY B N 1
ATOM 3083 C CA . GLY B 1 151 ? 8.055 -0.304 20.766 1 97 151 GLY B CA 1
ATOM 3084 C C . GLY B 1 151 ? 7.316 -1.53 21.266 1 97 151 GLY B C 1
ATOM 3085 O O . GLY B 1 151 ? 6.402 -2.021 20.594 1 97 151 GLY B O 1
ATOM 3086 N N . PRO B 1 152 ? 7.664 -1.994 22.359 1 97.56 152 PRO B N 1
ATOM 3087 C CA . PRO B 1 152 ? 7.008 -3.184 22.906 1 97.56 152 PRO B CA 1
ATOM 3088 C C . PRO B 1 152 ? 5.504 -3 23.078 1 97.56 152 PRO B C 1
ATOM 3090 O O . PRO B 1 152 ? 4.73 -3.924 22.812 1 97.56 152 PRO B O 1
ATOM 3093 N N . ALA B 1 153 ? 5.078 -1.884 23.516 1 98.38 153 ALA B N 1
ATOM 3094 C CA . ALA B 1 153 ? 3.652 -1.61 23.656 1 98.38 153 ALA B CA 1
ATOM 3095 C C . ALA B 1 153 ? 2.949 -1.652 22.297 1 98.38 153 ALA B C 1
ATOM 3097 O O . ALA B 1 153 ? 1.868 -2.232 22.172 1 98.38 153 ALA B O 1
ATOM 3098 N N . PHE B 1 154 ? 3.619 -1.037 21.344 1 98.06 154 PHE B N 1
ATOM 3099 C CA . PHE B 1 154 ? 3.072 -1.049 20 1 98.06 154 PHE B CA 1
ATOM 3100 C C . PHE B 1 154 ? 2.992 -2.473 19.453 1 98.06 154 PHE B C 1
ATOM 3102 O O . PHE B 1 154 ? 2.006 -2.846 18.812 1 98.06 154 PHE B O 1
ATOM 3109 N N . GLU B 1 155 ? 4.02 -3.205 19.688 1 96.88 155 GLU B N 1
ATOM 3110 C CA . GLU B 1 155 ? 4.031 -4.598 19.25 1 96.88 155 GLU B CA 1
ATOM 3111 C C . GLU B 1 155 ? 2.879 -5.383 19.875 1 96.88 155 GLU B C 1
ATOM 3113 O O . GLU B 1 155 ? 2.227 -6.176 19.188 1 96.88 155 GLU B O 1
ATOM 3118 N N . ALA B 1 156 ? 2.656 -5.211 21.109 1 97.94 156 ALA B N 1
ATOM 3119 C CA . ALA B 1 156 ? 1.548 -5.883 21.781 1 97.94 156 ALA B CA 1
ATOM 3120 C C . ALA B 1 156 ? 0.212 -5.508 21.141 1 97.94 156 ALA B C 1
ATOM 3122 O O . ALA B 1 156 ? -0.631 -6.375 20.906 1 97.94 156 ALA B O 1
ATOM 3123 N N . LEU B 1 157 ? 0.021 -4.23 20.875 1 98.38 157 LEU B N 1
ATOM 3124 C CA . LEU B 1 157 ? -1.192 -3.756 20.219 1 98.38 157 LEU B CA 1
ATOM 3125 C C . LEU B 1 157 ? -1.328 -4.359 18.812 1 98.38 157 LEU B C 1
ATOM 3127 O O . LEU B 1 157 ? -2.402 -4.832 18.438 1 98.38 157 LEU B O 1
ATOM 3131 N N . SER B 1 158 ? -0.194 -4.344 18.094 1 97.38 158 SER B N 1
ATOM 3132 C CA . SER B 1 158 ? -0.225 -4.793 16.703 1 97.38 158 SER B CA 1
ATOM 3133 C C . SER B 1 158 ? -0.515 -6.285 16.609 1 97.38 158 SER B C 1
ATOM 3135 O O . SER B 1 158 ? -1.023 -6.762 15.594 1 97.38 158 SER B O 1
ATOM 3137 N N . LYS B 1 159 ? -0.279 -7.012 17.625 1 96.62 159 LYS B N 1
ATOM 3138 C CA . LYS B 1 159 ? -0.585 -8.438 17.672 1 96.62 159 LYS B CA 1
ATOM 3139 C C . LYS B 1 159 ? -2.049 -8.672 18.047 1 96.62 159 LYS B C 1
ATOM 3141 O O . LYS B 1 159 ? -2.602 -9.734 17.75 1 96.62 159 LYS B O 1
ATOM 3146 N N . ARG B 1 160 ? -2.666 -7.734 18.656 1 97.38 160 ARG B N 1
ATOM 3147 C CA . ARG B 1 160 ? -4.016 -7.891 19.188 1 97.38 160 ARG B CA 1
ATOM 3148 C C . ARG B 1 160 ? -5.059 -7.535 18.125 1 97.38 160 ARG B C 1
ATOM 3150 O O . ARG B 1 160 ? -6.148 -8.117 18.109 1 97.38 160 ARG B O 1
ATOM 3157 N N . VAL B 1 161 ? -4.746 -6.633 17.281 1 97.56 161 VAL B N 1
ATOM 3158 C CA . VAL B 1 161 ? -5.707 -6.156 16.297 1 97.56 161 VAL B CA 1
ATOM 3159 C C . VAL B 1 161 ? -6.012 -7.266 15.297 1 97.56 161 VAL B C 1
ATOM 3161 O O . VAL B 1 161 ? -5.305 -8.273 15.242 1 97.56 161 VAL B O 1
ATOM 3164 N N . LYS B 1 162 ? -7.066 -7.066 14.547 1 95.38 162 LYS B N 1
ATOM 3165 C CA . LYS B 1 162 ? -7.473 -8.031 13.531 1 95.38 162 LYS B CA 1
ATOM 3166 C C . LYS B 1 162 ? -6.414 -8.172 12.445 1 95.38 162 LYS B C 1
ATOM 3168 O O . LYS B 1 162 ? -6.137 -9.273 11.969 1 95.38 162 LYS B O 1
ATOM 3173 N N . ARG B 1 163 ? -5.906 -7.008 12.07 1 94.06 163 ARG B N 1
ATOM 3174 C CA . ARG B 1 163 ? -4.891 -6.949 11.023 1 94.06 163 ARG B CA 1
ATOM 3175 C C . ARG B 1 163 ? -3.93 -5.785 11.258 1 94.06 163 ARG B C 1
ATOM 3177 O O . ARG B 1 163 ? -4.348 -4.699 11.664 1 94.06 163 ARG B O 1
ATOM 3184 N N . TYR B 1 164 ? -2.656 -6.039 10.883 1 95.25 164 TYR B N 1
ATOM 3185 C CA . TYR B 1 164 ? -1.623 -5.016 11.016 1 95.25 164 TYR B CA 1
ATOM 3186 C C . TYR B 1 164 ? -0.838 -4.863 9.719 1 95.25 164 TYR B C 1
ATOM 3188 O O . TYR B 1 164 ? -0.346 -5.852 9.164 1 95.25 164 TYR B O 1
ATOM 3196 N N . HIS B 1 165 ? -0.784 -3.654 9.266 1 91.69 165 HIS B N 1
ATOM 3197 C CA . HIS B 1 165 ? 0.035 -3.34 8.102 1 91.69 165 HIS B CA 1
ATOM 3198 C C . HIS B 1 165 ? 0.884 -2.096 8.344 1 91.69 165 HIS B C 1
ATOM 3200 O O . HIS B 1 165 ? 0.439 -1.154 9 1 91.69 165 HIS B O 1
ATOM 3206 N N . ASN B 1 166 ? 2.051 -2.316 7.805 1 84.31 166 ASN B N 1
ATOM 3207 C CA . ASN B 1 166 ? 2.885 -1.119 7.828 1 84.31 166 ASN B CA 1
ATOM 3208 C C . ASN B 1 166 ? 3.035 -0.515 6.434 1 84.31 166 ASN B C 1
ATOM 3210 O O . ASN B 1 166 ? 2.816 -1.196 5.43 1 84.31 166 ASN B O 1
ATOM 3214 N N . TRP B 1 167 ? 2.811 0.586 6.066 1 72.44 167 TRP B N 1
ATOM 3215 C CA . TRP B 1 167 ? 2.773 1.415 4.867 1 72.44 167 TRP B CA 1
ATOM 3216 C C . TRP B 1 167 ? 1.585 2.371 4.902 1 72.44 167 TRP B C 1
ATOM 3218 O O . TRP B 1 167 ? 0.437 1.948 4.746 1 72.44 167 TRP B O 1
ATOM 3228 N N . GLY B 1 168 ? 1.829 3.4 5.371 1 73.94 168 GLY B N 1
ATOM 3229 C CA . GLY B 1 168 ? 0.607 4.184 5.473 1 73.94 168 GLY B CA 1
ATOM 3230 C C . GLY B 1 168 ? 0.779 5.617 5.016 1 73.94 168 GLY B C 1
ATOM 3231 O O . GLY B 1 168 ? 0.026 6.098 4.164 1 73.94 168 GLY B O 1
ATOM 3232 N N . ASP B 1 169 ? 1.901 6.281 5.336 1 89.12 169 ASP B N 1
ATOM 3233 C CA . ASP B 1 169 ? 1.991 7.715 5.086 1 89.12 169 ASP B CA 1
ATOM 3234 C C . ASP B 1 169 ? 0.604 8.336 4.961 1 89.12 169 ASP B C 1
ATOM 3236 O O . ASP B 1 169 ? -0.3 8.016 5.734 1 89.12 169 ASP B O 1
ATOM 3240 N N . CYS B 1 170 ? 0.395 9.266 4.152 1 95.19 170 CYS B N 1
ATOM 3241 C CA . CYS B 1 170 ? -0.901 9.938 4.113 1 95.19 170 CYS B CA 1
ATOM 3242 C C . CYS B 1 170 ? -2 8.969 3.686 1 95.19 170 CYS B C 1
ATOM 3244 O O . CYS B 1 170 ? -3.172 9.172 4.008 1 95.19 170 CYS B O 1
ATOM 3246 N N . HIS B 1 171 ? -1.651 7.852 2.994 1 95.62 171 HIS B N 1
ATOM 3247 C CA . HIS B 1 171 ? -2.639 6.883 2.535 1 95.62 171 HIS B CA 1
ATOM 3248 C C . HIS B 1 171 ? -3.307 6.18 3.711 1 95.62 171 HIS B C 1
ATOM 3250 O O . HIS B 1 171 ? -4.492 5.836 3.645 1 95.62 171 HIS B O 1
ATOM 3256 N N . GLY B 1 172 ? -2.568 5.93 4.766 1 96.38 172 GLY B N 1
ATOM 3257 C CA . GLY B 1 172 ? -3.168 5.336 5.953 1 96.38 172 GLY B CA 1
ATOM 3258 C C . GLY B 1 172 ? -4.273 6.188 6.551 1 96.38 172 GLY B C 1
ATOM 3259 O O . GLY B 1 172 ? -5.328 5.672 6.922 1 96.38 172 GLY B O 1
ATOM 3260 N N . TYR B 1 173 ? -4.023 7.492 6.633 1 97.94 173 TYR B N 1
ATOM 3261 C CA . TYR B 1 173 ? -5.039 8.414 7.133 1 97.94 173 TYR B CA 1
ATOM 3262 C C . TYR B 1 173 ? -6.234 8.469 6.195 1 97.94 173 TYR B C 1
ATOM 3264 O O . TYR B 1 173 ? -7.383 8.547 6.645 1 97.94 173 TYR B O 1
ATOM 3272 N N . TYR B 1 174 ? -5.902 8.414 4.922 1 97.69 174 TYR B N 1
ATOM 3273 C CA . TYR B 1 174 ? -6.941 8.344 3.9 1 97.69 174 TYR B CA 1
ATOM 3274 C C . TYR B 1 174 ? -7.859 7.148 4.141 1 97.69 174 TYR B C 1
ATOM 3276 O O . TYR B 1 174 ? -9.086 7.289 4.133 1 97.69 174 TYR B O 1
ATOM 3284 N N . LEU B 1 175 ? -7.309 5.984 4.398 1 96.88 175 LEU B N 1
ATOM 3285 C CA . LEU B 1 175 ? -8.078 4.766 4.602 1 96.88 175 LEU B CA 1
ATOM 3286 C C . LEU B 1 175 ? -8.914 4.855 5.875 1 96.88 175 LEU B C 1
ATOM 3288 O O . LEU B 1 175 ? -10.047 4.379 5.914 1 96.88 175 LEU B O 1
ATOM 3292 N N . VAL B 1 176 ? -8.359 5.461 6.91 1 97.88 176 VAL B N 1
ATOM 3293 C CA . VAL B 1 176 ? -9.141 5.633 8.125 1 97.88 176 VAL B CA 1
ATOM 3294 C C . VAL B 1 176 ? -10.344 6.531 7.844 1 97.88 176 VAL B C 1
ATOM 3296 O O . VAL B 1 176 ? -11.477 6.203 8.219 1 97.88 176 VAL B O 1
ATOM 3299 N N . ALA B 1 177 ? -10.109 7.594 7.16 1 98.31 177 ALA B N 1
ATOM 3300 C CA . ALA B 1 177 ? -11.148 8.586 6.91 1 98.31 177 ALA B CA 1
ATOM 3301 C C . ALA B 1 177 ? -12.289 7.996 6.09 1 98.31 177 ALA B C 1
ATOM 3303 O O . ALA B 1 177 ? -13.453 8.32 6.316 1 98.31 177 ALA B O 1
ATOM 3304 N N . ILE B 1 178 ? -11.953 7.082 5.195 1 97.31 178 ILE B N 1
ATOM 3305 C CA . ILE B 1 178 ? -12.992 6.59 4.297 1 97.31 178 ILE B CA 1
ATOM 3306 C C . ILE B 1 178 ? -13.586 5.297 4.852 1 97.31 178 ILE B C 1
ATOM 3308 O O . ILE B 1 178 ? -14.406 4.652 4.199 1 97.31 178 ILE B O 1
ATOM 3312 N N . GLY B 1 179 ? -13.102 4.875 5.984 1 96.81 179 GLY B N 1
ATOM 3313 C CA . GLY B 1 179 ? -13.664 3.703 6.637 1 96.81 179 GLY B CA 1
ATOM 3314 C C . GLY B 1 179 ? -13.008 2.404 6.203 1 96.81 179 GLY B C 1
ATOM 3315 O O . GLY B 1 179 ? -13.594 1.331 6.34 1 96.81 179 GLY B O 1
ATOM 3316 N N . GLY B 1 180 ? -11.867 2.477 5.656 1 95.94 180 GLY B N 1
ATOM 3317 C CA . GLY B 1 180 ? -11.141 1.299 5.211 1 95.94 180 GLY B CA 1
ATOM 3318 C C . GLY B 1 180 ? -10.219 0.726 6.273 1 95.94 180 GLY B C 1
ATOM 3319 O O . GLY B 1 180 ? -9.75 -0.408 6.152 1 95.94 180 GLY B O 1
ATOM 3320 N N . ALA B 1 181 ? -9.914 1.47 7.285 1 96.5 181 ALA B N 1
ATOM 3321 C CA . ALA B 1 181 ? -9.102 1.074 8.43 1 96.5 181 ALA B CA 1
ATOM 3322 C C . ALA B 1 181 ? -9.594 1.749 9.711 1 96.5 181 ALA B C 1
ATOM 3324 O O . ALA B 1 181 ? -10.492 2.592 9.672 1 96.5 181 ALA B O 1
ATOM 3325 N N . ASP B 1 182 ? -8.953 1.401 10.859 1 98.06 182 ASP B N 1
ATOM 3326 C CA . ASP B 1 182 ? -9.492 1.879 12.133 1 98.06 182 ASP B CA 1
ATOM 3327 C C . ASP B 1 182 ? -8.461 2.686 12.906 1 98.06 182 ASP B C 1
ATOM 3329 O O . ASP B 1 182 ? -8.812 3.555 13.703 1 98.06 182 ASP B O 1
ATOM 3333 N N . ILE B 1 183 ? -7.23 2.332 12.711 1 98.62 183 ILE B N 1
ATOM 3334 C CA . ILE B 1 183 ? -6.148 2.975 13.445 1 98.62 183 ILE B CA 1
ATOM 3335 C C . ILE B 1 183 ? -5.004 3.314 12.5 1 98.62 183 ILE B C 1
ATOM 3337 O O . ILE B 1 183 ? -4.555 2.463 11.727 1 98.62 183 ILE B O 1
ATOM 3341 N N . MET B 1 184 ? -4.578 4.52 12.531 1 98.31 184 MET B N 1
ATOM 3342 C CA . MET B 1 184 ? -3.336 4.941 11.891 1 98.31 184 MET B CA 1
ATOM 3343 C C . MET B 1 184 ? -2.398 5.598 12.891 1 98.31 184 MET B C 1
ATOM 3345 O O . MET B 1 184 ? -2.822 6.453 13.672 1 98.31 184 MET B O 1
ATOM 3349 N N . THR B 1 185 ? -1.153 5.141 12.867 1 97.75 185 THR B N 1
ATOM 3350 C CA . THR B 1 185 ? -0.179 5.727 13.781 1 97.75 185 THR B CA 1
ATOM 3351 C C . THR B 1 185 ? 1.073 6.168 13.023 1 97.75 185 THR B C 1
ATOM 3353 O O . THR B 1 185 ? 1.504 5.496 12.086 1 97.75 185 THR B O 1
ATOM 3356 N N . ASP B 1 186 ? 1.607 7.227 13.445 1 97.06 186 ASP B N 1
ATOM 3357 C CA . ASP B 1 186 ? 2.922 7.723 13.055 1 97.06 186 ASP B CA 1
ATOM 3358 C C . ASP B 1 186 ? 3.775 8.039 14.281 1 97.06 186 ASP B C 1
ATOM 3360 O O . ASP B 1 186 ? 3.471 8.969 15.039 1 97.06 186 ASP B O 1
ATOM 3364 N N . PRO B 1 187 ? 4.832 7.281 14.406 1 95.81 187 PRO B N 1
ATOM 3365 C CA . PRO B 1 187 ? 5.637 7.531 15.609 1 95.81 187 PRO B CA 1
ATOM 3366 C C . PRO B 1 187 ? 6.273 8.914 15.609 1 95.81 187 PRO B C 1
ATOM 3368 O O . PRO B 1 187 ? 6.559 9.469 16.688 1 95.81 187 PRO B O 1
ATOM 3371 N N . VAL B 1 188 ? 6.547 9.406 14.492 1 94.31 188 VAL B N 1
ATOM 3372 C CA . VAL B 1 188 ? 7.051 10.758 14.305 1 94.31 188 VAL B CA 1
ATOM 3373 C C . VAL B 1 188 ? 6.457 11.359 13.031 1 94.31 188 VAL B C 1
ATOM 3375 O O . VAL B 1 188 ? 6.422 10.703 11.984 1 94.31 188 VAL B O 1
ATOM 3378 N N . LEU B 1 189 ? 5.934 12.531 13.148 1 92.25 189 LEU B N 1
ATOM 3379 C CA . LEU B 1 189 ? 5.32 13.203 12.016 1 92.25 189 LEU B CA 1
ATOM 3380 C C . LEU B 1 189 ? 5.637 14.695 12.031 1 92.25 189 LEU B C 1
ATOM 3382 O O . LEU B 1 189 ? 5.543 15.344 13.078 1 92.25 189 LEU B O 1
ATOM 3386 N N . ASN B 1 190 ? 6.039 15.188 10.898 1 87.62 190 ASN B N 1
ATOM 3387 C CA . ASN B 1 190 ? 6.281 16.625 10.781 1 87.62 190 ASN B CA 1
ATOM 3388 C C . ASN B 1 190 ? 4.988 17.422 10.914 1 87.62 190 ASN B C 1
ATOM 3390 O O . ASN B 1 190 ? 3.943 17.016 10.406 1 87.62 190 ASN B O 1
ATOM 3394 N N . PRO B 1 191 ? 5.09 18.547 11.508 1 82.06 191 PRO B N 1
ATOM 3395 C CA . PRO B 1 191 ? 3.895 19.359 11.719 1 82.06 191 PRO B CA 1
ATOM 3396 C C . PRO B 1 191 ? 3.193 19.734 10.414 1 82.06 191 PRO B C 1
ATOM 3398 O O . PRO B 1 191 ? 1.964 19.828 10.367 1 82.06 191 PRO B O 1
ATOM 3401 N N . TRP B 1 192 ? 3.969 19.953 9.422 1 83.62 192 TRP B N 1
ATOM 3402 C CA . TRP B 1 192 ? 3.326 20.406 8.195 1 83.62 192 TRP B CA 1
ATOM 3403 C C . TRP B 1 192 ? 2.549 19.266 7.539 1 83.62 192 TRP B C 1
ATOM 3405 O O . TRP B 1 192 ? 1.601 19.5 6.789 1 83.62 192 TRP B O 1
ATOM 3415 N N . ASP B 1 193 ? 2.846 18.031 7.824 1 90.06 193 ASP B N 1
ATOM 3416 C CA . ASP B 1 193 ? 2.061 16.891 7.352 1 90.06 193 ASP B CA 1
ATOM 3417 C C . ASP B 1 193 ? 0.771 16.734 8.156 1 90.06 193 ASP B C 1
ATOM 3419 O O . ASP B 1 193 ? -0.27 16.375 7.605 1 90.06 193 ASP B O 1
ATOM 3423 N N . LEU B 1 194 ? 0.888 17.094 9.367 1 95.5 194 LEU B N 1
ATOM 3424 C CA . LEU B 1 194 ? -0.206 16.906 10.312 1 95.5 194 LEU B CA 1
ATOM 3425 C C . LEU B 1 194 ? -1.359 17.859 10.016 1 95.5 194 LEU B C 1
ATOM 3427 O O . LEU B 1 194 ? -2.525 17.5 10.203 1 95.5 194 LEU B O 1
ATOM 3431 N N . MET B 1 195 ? -1.084 19.031 9.547 1 96.75 195 MET B N 1
ATOM 3432 C CA . MET B 1 195 ? -2.068 20.094 9.406 1 96.75 195 MET B CA 1
ATOM 3433 C C . MET B 1 195 ? -3.205 19.672 8.484 1 96.75 195 MET B C 1
ATOM 3435 O O . MET B 1 195 ? -4.367 20 8.727 1 96.75 195 MET B O 1
ATOM 3439 N N . ALA B 1 196 ? -2.924 18.938 7.465 1 98 196 ALA B N 1
ATOM 3440 C CA . ALA B 1 196 ? -3.957 18.5 6.531 1 98 196 ALA B CA 1
ATOM 3441 C C . ALA B 1 196 ? -4.781 17.359 7.121 1 98 196 ALA B C 1
ATOM 3443 O O . ALA B 1 196 ? -5.969 17.219 6.816 1 98 196 ALA B O 1
ATOM 3444 N N . LEU B 1 197 ? -4.184 16.594 7.965 1 98.44 197 LEU B N 1
ATOM 3445 C CA . LEU B 1 197 ? -4.77 15.344 8.414 1 98.44 197 LEU B CA 1
ATOM 3446 C C . LEU B 1 197 ? -5.836 15.594 9.477 1 98.44 197 LEU B C 1
ATOM 3448 O O . LEU B 1 197 ? -6.848 14.891 9.523 1 98.44 197 LEU B O 1
ATOM 3452 N N . ILE B 1 198 ? -5.695 16.625 10.289 1 98.5 198 ILE B N 1
ATOM 3453 C CA . ILE B 1 198 ? -6.562 16.875 11.43 1 98.5 198 ILE B CA 1
ATOM 3454 C C . ILE B 1 198 ? -7.988 17.141 10.953 1 98.5 198 ILE B C 1
ATOM 3456 O O . ILE B 1 198 ? -8.914 16.406 11.305 1 98.5 198 ILE B O 1
ATOM 3460 N N . PRO B 1 199 ? -8.219 18.141 10.078 1 98.75 199 PRO B N 1
ATOM 3461 C CA . PRO B 1 199 ? -9.602 18.406 9.664 1 98.75 199 PRO B CA 1
ATOM 3462 C C . PRO B 1 199 ? -10.211 17.25 8.875 1 98.75 199 PRO B C 1
ATOM 3464 O O . PRO B 1 199 ? -11.43 17.062 8.898 1 98.75 199 PRO B O 1
ATOM 3467 N N . ILE B 1 200 ? -9.398 16.469 8.172 1 98.81 200 ILE B N 1
ATOM 3468 C CA . ILE B 1 200 ? -9.891 15.328 7.406 1 98.81 200 ILE B CA 1
ATOM 3469 C C . ILE B 1 200 ? -10.422 14.258 8.352 1 98.81 200 ILE B C 1
ATOM 3471 O O . ILE B 1 200 ? -11.562 13.805 8.211 1 98.81 200 ILE B O 1
ATOM 3475 N N . ILE B 1 201 ? -9.586 13.875 9.336 1 98.81 201 ILE B N 1
ATOM 3476 C CA . ILE B 1 201 ? -9.961 12.805 10.258 1 98.81 201 ILE B CA 1
ATOM 3477 C C . ILE B 1 201 ? -11.164 13.234 11.094 1 98.81 201 ILE B C 1
ATOM 3479 O O . ILE B 1 201 ? -12.125 12.477 11.242 1 98.81 201 ILE B O 1
ATOM 3483 N N . GLU B 1 202 ? -11.141 14.453 11.609 1 98.75 202 GLU B N 1
ATOM 3484 C CA . GLU B 1 202 ? -12.242 14.961 12.414 1 98.75 202 GLU B CA 1
ATOM 3485 C C . GLU B 1 202 ? -13.523 15.078 11.586 1 98.75 202 GLU B C 1
ATOM 3487 O O . GLU B 1 202 ? -14.602 14.68 12.039 1 98.75 202 GLU B O 1
ATOM 3492 N N . GLY B 1 203 ? -13.383 15.57 10.391 1 98.75 203 GLY B N 1
ATOM 3493 C CA . GLY B 1 203 ? -14.539 15.703 9.516 1 98.75 203 GLY B CA 1
ATOM 3494 C C . GLY B 1 203 ? -15.18 14.375 9.164 1 98.75 203 GLY B C 1
ATOM 3495 O O . GLY B 1 203 ? -16.391 14.305 8.922 1 98.75 203 GLY B O 1
ATOM 3496 N N . ALA B 1 204 ? -14.398 13.32 9.109 1 98.56 204 ALA B N 1
ATOM 3497 C CA . ALA B 1 204 ? -14.891 11.977 8.82 1 98.56 204 ALA B CA 1
ATOM 3498 C C . ALA B 1 204 ? -15.5 11.336 10.055 1 98.56 204 ALA B C 1
ATOM 3500 O O . ALA B 1 204 ? -16.062 10.242 9.977 1 98.56 204 ALA B O 1
ATOM 3501 N N . GLY B 1 205 ? -15.359 11.969 11.195 1 98.5 205 GLY B N 1
ATOM 3502 C CA . GLY B 1 205 ? -15.93 11.461 12.43 1 98.5 205 GLY B CA 1
ATOM 3503 C C . GLY B 1 205 ? -14.922 10.711 13.289 1 98.5 205 GLY B C 1
ATOM 3504 O O . GLY B 1 205 ? -15.297 10.023 14.234 1 98.5 205 GLY B O 1
ATOM 3505 N N . GLY B 1 206 ? -13.68 10.859 12.945 1 98.62 206 GLY B N 1
ATOM 3506 C CA . GLY B 1 206 ? -12.641 10.188 13.711 1 98.62 206 GLY B CA 1
ATOM 3507 C C . GLY B 1 206 ? -12.016 11.086 14.766 1 98.62 206 GLY B C 1
ATOM 3508 O O . GLY B 1 206 ? -12.477 12.203 14.992 1 98.62 206 GLY B O 1
ATOM 3509 N N . ARG B 1 207 ? -11.039 10.492 15.461 1 98.62 207 ARG B N 1
ATOM 3510 C CA . ARG B 1 207 ? -10.242 11.211 16.438 1 98.62 207 ARG B CA 1
ATOM 3511 C C . ARG B 1 207 ? -8.758 11.18 16.078 1 98.62 207 ARG B C 1
ATOM 3513 O O . ARG B 1 207 ? -8.266 10.18 15.539 1 98.62 207 ARG B O 1
ATOM 3520 N N . ILE B 1 208 ? -8.117 12.227 16.375 1 98.62 208 ILE B N 1
ATOM 3521 C CA . ILE B 1 208 ? -6.688 12.328 16.109 1 98.62 208 ILE B CA 1
ATOM 3522 C C . ILE B 1 208 ? -6 13.047 17.266 1 98.62 208 ILE B C 1
ATOM 3524 O O . ILE B 1 208 ? -6.449 14.109 17.703 1 98.62 208 ILE B O 1
ATOM 3528 N N . THR B 1 209 ? -4.992 12.477 17.844 1 98.5 209 THR B N 1
ATOM 3529 C CA . THR B 1 209 ? -4.254 13 18.984 1 98.5 209 THR B CA 1
ATOM 3530 C C . THR B 1 209 ? -2.762 12.719 18.844 1 98.5 209 THR B C 1
ATOM 3532 O O . THR B 1 209 ? -2.332 12.102 17.859 1 98.5 209 THR B O 1
ATOM 3535 N N . ASP B 1 210 ? -2.014 13.25 19.781 1 97.69 210 ASP B N 1
ATOM 3536 C CA . ASP B 1 210 ? -0.63 12.797 19.844 1 97.69 210 ASP B CA 1
ATOM 3537 C C . ASP B 1 210 ? -0.549 11.383 20.422 1 97.69 210 ASP B C 1
ATOM 3539 O O . ASP B 1 210 ? -1.573 10.719 20.609 1 97.69 210 ASP B O 1
ATOM 3543 N N . TRP B 1 211 ? 0.614 10.875 20.641 1 97.94 211 TRP B N 1
ATOM 3544 C CA . TRP B 1 211 ? 0.85 9.484 21.016 1 97.94 211 TRP B CA 1
ATOM 3545 C C . TRP B 1 211 ? 0.303 9.195 22.422 1 97.94 211 TRP B C 1
ATOM 3547 O O . TRP B 1 211 ? 0.158 8.031 22.797 1 97.94 211 TRP B O 1
ATOM 3557 N N . HIS B 1 212 ? -0.05 10.266 23.156 1 97.56 212 HIS B N 1
ATOM 3558 C CA . HIS B 1 212 ? -0.483 10.141 24.547 1 97.56 212 HIS B CA 1
ATOM 3559 C C . HIS B 1 212 ? -1.934 10.578 24.719 1 97.56 212 HIS B C 1
ATOM 3561 O O . HIS B 1 212 ? -2.43 10.68 25.844 1 97.56 212 HIS B O 1
ATOM 3567 N N . GLY B 1 213 ? -2.596 10.852 23.656 1 97.81 213 GLY B N 1
ATOM 3568 C CA . GLY B 1 213 ? -4.008 11.203 23.703 1 97.81 213 GLY B CA 1
ATOM 3569 C C . GLY B 1 213 ? -4.25 12.688 23.859 1 97.81 213 GLY B C 1
ATOM 3570 O O . GLY B 1 213 ? -5.379 13.117 24.125 1 97.81 213 GLY B O 1
ATOM 3571 N N . ASN B 1 214 ? -3.238 13.469 23.656 1 97.69 214 ASN B N 1
ATOM 3572 C CA . ASN B 1 214 ? -3.346 14.914 23.828 1 97.69 214 ASN B CA 1
ATOM 3573 C C . ASN B 1 214 ? -3.432 15.625 22.469 1 97.69 214 ASN B C 1
ATOM 3575 O O . ASN B 1 214 ? -3.686 14.992 21.453 1 97.69 214 ASN B O 1
ATOM 3579 N N . ASP B 1 215 ? -3.318 16.953 22.531 1 96.31 215 ASP B N 1
ATOM 3580 C CA . ASP B 1 215 ? -3.357 17.766 21.312 1 96.31 215 ASP B CA 1
ATOM 3581 C C . ASP B 1 215 ? -2.299 17.312 20.312 1 96.31 215 ASP B C 1
ATOM 3583 O O . ASP B 1 215 ? -1.104 17.328 20.609 1 96.31 215 ASP B O 1
ATOM 3587 N N . PRO B 1 216 ? -2.783 16.984 19.125 1 96.31 216 PRO B N 1
ATOM 3588 C CA . PRO B 1 216 ? -1.815 16.484 18.156 1 96.31 216 PRO B CA 1
ATOM 3589 C C . PRO B 1 216 ? -0.791 17.531 17.75 1 96.31 216 PRO B C 1
ATOM 3591 O O . PRO B 1 216 ? 0.319 17.203 17.328 1 96.31 216 PRO B O 1
ATOM 3594 N N . LEU B 1 217 ? -1.062 18.766 17.859 1 93.38 217 LEU B N 1
ATOM 3595 C CA . LEU B 1 217 ? -0.172 19.844 17.453 1 93.38 217 LEU B CA 1
ATOM 3596 C C . LEU B 1 217 ? 0.987 20 18.422 1 93.38 217 LEU B C 1
ATOM 3598 O O . LEU B 1 217 ? 1.974 20.672 18.125 1 93.38 217 LEU B O 1
ATOM 3602 N N . GLN B 1 218 ? 0.868 19.328 19.5 1 91 218 GLN B N 1
ATOM 3603 C CA . GLN B 1 218 ? 1.876 19.5 20.531 1 91 218 GLN B CA 1
ATOM 3604 C C . GLN B 1 218 ? 2.785 18.281 20.641 1 91 218 GLN B C 1
ATOM 3606 O O . GLN B 1 218 ? 3.748 18.281 21.406 1 91 218 GLN B O 1
ATOM 3611 N N . GLY B 1 219 ? 2.463 17.234 19.922 1 89.25 219 GLY B N 1
ATOM 3612 C CA . GLY B 1 219 ? 3.246 16.016 20.031 1 89.25 219 GLY B CA 1
ATOM 3613 C C . GLY B 1 219 ? 4 15.688 18.75 1 89.25 219 GLY B C 1
ATOM 3614 O O . GLY B 1 219 ? 3.773 16.297 17.703 1 89.25 219 GLY B O 1
ATOM 3615 N N . ASP B 1 220 ? 4.906 14.695 18.922 1 90.88 220 ASP B N 1
ATOM 3616 C CA . ASP B 1 220 ? 5.719 14.273 17.781 1 90.88 220 ASP B CA 1
ATOM 3617 C C . ASP B 1 220 ? 5.102 13.062 17.094 1 90.88 220 ASP B C 1
ATOM 3619 O O . ASP B 1 220 ? 5.246 12.898 15.875 1 90.88 220 ASP B O 1
ATOM 3623 N N . GLY B 1 221 ? 4.477 12.203 17.891 1 96.44 221 GLY B N 1
ATOM 3624 C CA . GLY B 1 221 ? 3.777 11.047 17.344 1 96.44 221 GLY B CA 1
ATOM 3625 C C . GLY B 1 221 ? 2.275 11.242 17.266 1 96.44 221 GLY B C 1
ATOM 3626 O O . GLY B 1 221 ? 1.697 11.984 18.062 1 96.44 221 GLY B O 1
ATOM 3627 N N . ILE B 1 222 ? 1.641 10.609 16.297 1 97.88 222 ILE B N 1
ATOM 3628 C CA . ILE B 1 222 ? 0.226 10.852 16.031 1 97.88 222 ILE B CA 1
ATOM 3629 C C . ILE B 1 222 ? -0.531 9.523 16.031 1 97.88 222 ILE B C 1
ATOM 3631 O O . ILE B 1 222 ? -0.027 8.516 15.539 1 97.88 222 ILE B O 1
ATOM 3635 N N . VAL B 1 223 ? -1.726 9.547 16.562 1 98.5 223 VAL B N 1
ATOM 3636 C CA . VAL B 1 223 ? -2.674 8.438 16.547 1 98.5 223 VAL B CA 1
ATOM 3637 C C . VAL B 1 223 ? -4.023 8.922 16.016 1 98.5 223 VAL B C 1
ATOM 3639 O O . VAL B 1 223 ? -4.598 9.875 16.547 1 98.5 223 VAL B O 1
ATOM 3642 N N . ALA B 1 224 ? -4.453 8.375 14.961 1 98.69 224 ALA B N 1
ATOM 3643 C CA . ALA B 1 224 ? -5.785 8.625 14.414 1 98.69 224 ALA B CA 1
ATOM 3644 C C . ALA B 1 224 ? -6.641 7.363 14.453 1 98.69 224 ALA B C 1
ATOM 3646 O O . ALA B 1 224 ? -6.152 6.27 14.156 1 98.69 224 ALA B O 1
ATOM 3647 N N . THR B 1 225 ? -7.867 7.477 14.898 1 98.69 225 THR B N 1
ATOM 3648 C CA . THR B 1 225 ? -8.742 6.309 14.969 1 98.69 225 THR B CA 1
ATOM 3649 C C . THR B 1 225 ? -10.141 6.652 14.477 1 98.69 225 THR B C 1
ATOM 3651 O O . THR B 1 225 ? -10.531 7.824 14.461 1 98.69 225 THR B O 1
ATOM 3654 N N . GLY B 1 226 ? -10.727 5.621 13.984 1 95.12 226 GLY B N 1
ATOM 3655 C CA . GLY B 1 226 ? -12.172 5.633 13.844 1 95.12 226 GLY B CA 1
ATOM 3656 C C . GLY B 1 226 ? -12.891 4.945 14.984 1 95.12 226 GLY B C 1
ATOM 3657 O O . GLY B 1 226 ? -12.258 4.441 15.914 1 95.12 226 GLY B O 1
ATOM 3658 N N . GLY B 1 227 ? -14.172 5.02 15 1 89.94 227 GLY B N 1
ATOM 3659 C CA . GLY B 1 227 ? -14.977 4.293 15.969 1 89.94 227 GLY B CA 1
ATOM 3660 C C . GLY B 1 227 ? -14.828 4.824 17.375 1 89.94 227 GLY B C 1
ATOM 3661 O O . GLY B 1 227 ? -14.695 6.031 17.594 1 89.94 227 GLY B O 1
ATOM 3662 N N . THR B 1 228 ? -14.891 3.875 18.359 1 95.75 228 THR B N 1
ATOM 3663 C CA . THR B 1 228 ? -14.891 4.285 19.75 1 95.75 228 THR B CA 1
ATOM 3664 C C . THR B 1 228 ? -13.688 3.713 20.484 1 95.75 228 THR B C 1
ATOM 3666 O O . THR B 1 228 ? -13.688 3.625 21.719 1 95.75 228 THR B O 1
ATOM 3669 N N . ILE B 1 229 ? -12.664 3.418 19.734 1 97.88 229 ILE B N 1
ATOM 3670 C CA . ILE B 1 229 ? -11.578 2.633 20.312 1 97.88 229 ILE B CA 1
ATOM 3671 C C . ILE B 1 229 ? -10.406 3.545 20.656 1 97.88 229 ILE B C 1
ATOM 3673 O O . ILE B 1 229 ? -9.352 3.074 21.078 1 97.88 229 ILE B O 1
ATOM 3677 N N . HIS B 1 230 ? -10.516 4.812 20.516 1 98.56 230 HIS B N 1
ATOM 3678 C CA . HIS B 1 230 ? -9.367 5.711 20.609 1 98.56 230 HIS B CA 1
ATOM 3679 C C . HIS B 1 230 ? -8.719 5.637 21.984 1 98.56 230 HIS B C 1
ATOM 3681 O O . HIS B 1 230 ? -7.504 5.445 22.078 1 98.56 230 HIS B O 1
ATOM 3687 N N . ASP B 1 231 ? -9.484 5.762 23 1 98.44 231 ASP B N 1
ATOM 3688 C CA . ASP B 1 231 ? -8.938 5.762 24.359 1 98.44 231 ASP B CA 1
ATOM 3689 C C . ASP B 1 231 ? -8.258 4.43 24.672 1 98.44 231 ASP B C 1
ATOM 3691 O O . ASP B 1 231 ? -7.219 4.402 25.344 1 98.44 231 ASP B O 1
ATOM 3695 N N . GLU B 1 232 ? -8.852 3.402 24.25 1 98.56 232 GLU B N 1
ATOM 3696 C CA . GLU B 1 232 ? -8.266 2.084 24.453 1 98.56 232 GLU B CA 1
ATOM 3697 C C . GLU B 1 232 ? -6.93 1.948 23.734 1 98.56 232 GLU B C 1
ATOM 3699 O O . GLU B 1 232 ? -5.977 1.385 24.266 1 98.56 232 GLU B O 1
ATOM 3704 N N . VAL B 1 233 ? -6.848 2.447 22.5 1 98.81 233 VAL B N 1
ATOM 3705 C CA . VAL B 1 233 ? -5.609 2.424 21.719 1 98.81 233 VAL B CA 1
ATOM 3706 C C . VAL B 1 233 ? -4.516 3.184 22.469 1 98.81 233 VAL B C 1
ATOM 3708 O O . VAL B 1 233 ? -3.389 2.699 22.594 1 98.81 233 VAL B O 1
ATOM 3711 N N . ILE B 1 234 ? -4.867 4.363 23 1 98.62 234 ILE B N 1
ATOM 3712 C CA . ILE B 1 234 ? -3.91 5.18 23.734 1 98.62 234 ILE B CA 1
ATOM 3713 C C . ILE B 1 234 ? -3.41 4.414 24.969 1 98.62 234 ILE B C 1
ATOM 3715 O O . ILE B 1 234 ? -2.217 4.434 25.266 1 98.62 234 ILE B O 1
ATOM 3719 N N . ARG B 1 235 ? -4.258 3.686 25.625 1 98.5 235 ARG B N 1
ATOM 3720 C CA . ARG B 1 235 ? -3.859 2.908 26.797 1 98.5 235 ARG B CA 1
ATOM 3721 C C . ARG B 1 235 ? -2.9 1.789 26.406 1 98.5 235 ARG B C 1
ATOM 3723 O O . ARG B 1 235 ? -1.934 1.518 27.125 1 98.5 235 ARG B O 1
ATOM 3730 N N . TRP B 1 236 ? -3.182 1.177 25.297 1 98.31 236 TRP B N 1
ATOM 3731 C CA . TRP B 1 236 ? -2.305 0.109 24.828 1 98.31 236 TRP B CA 1
ATOM 3732 C C . TRP B 1 236 ? -0.918 0.65 24.484 1 98.31 236 TRP B C 1
ATOM 3734 O O . TRP B 1 236 ? 0.091 -0.013 24.734 1 98.31 236 TRP B O 1
ATOM 3744 N N . LEU B 1 237 ? -0.914 1.819 23.922 1 98.31 237 LEU B N 1
ATOM 3745 C CA . LEU B 1 237 ? 0.345 2.4 23.469 1 98.31 237 LEU B CA 1
ATOM 3746 C C . LEU B 1 237 ? 1.153 2.936 24.641 1 98.31 237 LEU B C 1
ATOM 3748 O O . LEU B 1 237 ? 2.359 3.158 24.531 1 98.31 237 LEU B O 1
ATOM 3752 N N . ASN B 1 238 ? 0.431 3.158 25.766 1 97.75 238 ASN B N 1
ATOM 3753 C CA . ASN B 1 238 ? 1.043 3.766 26.953 1 97.75 238 ASN B CA 1
ATOM 3754 C C . ASN B 1 238 ? 0.698 2.994 28.219 1 97.75 238 ASN B C 1
ATOM 3756 O O . ASN B 1 238 ? 0.05 3.533 29.109 1 97.75 238 ASN B O 1
ATOM 3760 N N . PRO B 1 239 ? 1.196 1.804 28.359 1 95.12 239 PRO B N 1
ATOM 3761 C CA . PRO B 1 239 ? 0.866 1.024 29.547 1 95.12 239 PRO B CA 1
ATOM 3762 C C . PRO B 1 239 ? 1.483 1.603 30.812 1 95.12 239 PRO B C 1
ATOM 3764 O O . PRO B 1 239 ? 2.529 2.254 30.766 1 95.12 239 PRO B O 1
#

Radius of gyration: 22.41 Å; Cα contacts (8 Å, |Δi|>4): 1232; chains: 2; bounding box: 52×72×56 Å

Secondary structure (DSSP, 8-state):
-HHHHHHHHHTTHHHHS---SSS-HHHHHHHHHHHHHHHHHHHH-TT-EEEETTTEEESTT-SEEEEEEEEE-HHHHHHT-S--EEEEEEEETTEEEEEEEEETTTTEEEEE-SS-EEETTEE--PPP---GGG-EEEES-HHHHHHHS-HHHHHHHHHHSSEEEE--HHHHHHHHHTTS-SEEEESS--HHHHHHHHHHHHHTT-EEEETTSS-GGG-SSEEEE-TT-HHHHHHHH--/-HHHHHHHHHTTHHHHS---SSS-HHHHHHHHHHHHHHHHHHHH-TT-EEEETTTEEESTT-SEEEEEEEEE-HHHHHHT-S--EEEEEEEETTEEEEEEEEETTTTEEEEE-SS-EEETTEE--PPP---GGG-EEEES-HHHHHHHS-HHHHHHHHHHSSEEEE--HHHHHHHHHTTS-SEEEESS--HHHHHHHHHHHHHTT-EEEETTSS-GGG-SSEEEE-TT-HHHHHHHH--

pLDDT: mean 93.62, std 8.13, range [50.16, 98.81]

Sequence (478 aa):
MASAQIIRQYFRADLQVELKEDLSPVTIADTQAEAVMREMIMERFPEHGILGEEFGHYQPDAPYQWVLDPIDGTKSFISGSYLFGTLIALVVEGSPRLGVIHHPILDDFLVGDGRQTLLNGRPVHVRPCDRIEDAVLLNTSHWNVFNYQNGPAFEALSKRVKRYHNWGDCHGYYLVAIGGADIMTDPVLNPWDLMALIPIIEGAGGRITDWHGNDPLQGDGIVATGGTIHDEVIRWLNPMASAQIIRQYFRADLQVELKEDLSPVTIADTQAEAVMREMIMERFPEHGILGEEFGHYQPDAPYQWVLDPIDGTKSFISGSYLFGTLIALVVEGSPRLGVIHHPILDDFLVGDGRQTLLNGRPVHVRPCDRIEDAVLLNTSHWNVFNYQNGPAFEALSKRVKRYHNWGDCHGYYLVAIGGADIMTDPVLNPWDLMALIPIIEGAGGRITDWHGNDPLQGDGIVATGGTIHDEVIRWLNP

Organism: NCBI:txid1204385

Solvent-accessible surface area (backbone atoms only — not comparable to full-atom values): 22876 Å² total; per-residue (Å²): 106,75,41,30,58,47,37,57,70,32,57,45,40,71,54,69,43,83,65,86,53,95,59,54,49,65,56,52,28,35,48,51,20,42,50,53,51,49,52,55,44,46,72,76,38,67,76,44,12,36,40,31,78,83,76,38,73,39,56,82,82,34,56,41,28,35,29,40,34,54,58,36,35,56,67,32,41,71,26,56,46,83,52,27,25,27,36,37,18,38,26,48,76,84,39,52,47,29,10,28,47,32,26,55,87,79,63,47,41,34,39,9,50,44,72,45,17,26,49,74,82,37,79,38,36,30,36,86,40,81,46,64,57,73,26,33,37,27,23,50,43,67,68,50,25,53,74,66,43,56,33,69,32,42,51,55,45,52,68,50,27,60,37,56,37,22,63,15,53,58,43,28,53,49,27,21,25,44,31,31,29,30,33,27,39,29,49,66,55,59,68,70,65,47,37,14,48,52,10,24,31,35,9,11,63,26,47,70,17,9,60,81,66,43,64,42,91,78,41,53,18,36,36,34,24,15,46,71,37,51,68,60,52,34,44,44,45,57,116,107,74,40,30,58,46,37,56,71,33,57,45,41,72,57,71,46,82,65,87,54,93,59,54,49,64,57,51,27,34,48,53,19,41,50,52,51,50,52,54,44,46,72,74,39,67,74,44,12,35,41,31,78,82,78,38,72,39,55,80,81,34,55,40,27,37,30,39,34,54,57,36,35,56,66,32,41,71,25,57,44,80,52,26,26,27,37,36,18,38,25,50,75,86,39,53,47,29,10,27,47,30,25,54,89,80,63,47,41,34,39,9,51,44,72,44,17,26,50,73,83,37,80,39,34,31,36,87,40,79,47,64,57,72,26,34,37,30,23,50,43,68,66,50,25,52,74,64,42,57,32,68,34,44,51,55,46,51,68,50,25,60,38,59,37,28,63,12,52,59,43,29,54,50,27,22,24,44,30,33,30,29,34,28,39,32,47,66,54,58,67,70,66,46,38,14,47,52,10,24,32,35,9,11,62,24,48,70,17,9,60,79,65,43,65,42,91,77,42,50,18,36,35,34,25,16,46,70,36,50,70,59,51,33,44,43,46,56,118

Nearest PDB structures (foldseek):
  5eq8-assembly1_A-2  TM=8.930E-01  e=1.842E-28  Medicago truncatula
  5eq7-assembly1_A  TM=8.803E-01  e=4.645E-28  Medicago truncatula
  5eq9-assembly2_D  TM=8.881E-01  e=2.309E-27  Medicago truncatula
  4n81-assembly1_A-2  TM=9.042E-01  e=2.456E-27  Zymomonas mobilis subsp. mobilis ZM4 = ATCC 31821
  5eqa-assembly2_D  TM=8.736E-01  e=3.344E-27  Medicago truncatula

Foldseek 3Di:
DVLLVLLVVLQCVVVPDPPPDPDHSLLRSFVVSVVVVVVVCCVVPVQEWEAEPNPGIDNVPRQKYKQWGSWFPSVCRNVNHQQIWIWIFIHGNRATQKIWTARSVVGWIWMFGLAFIDTVRHTAAADADDDLQAFEEEEQDLCVCVVQADNVLVVVSCVRYVHYDYHHGPNVLVCRLRHNGFKYKYSFDDLSSVSRSQRSLSNNVKDKDALQRHHNNVHGMMMIGHHDCRVVNSVSRPD/DVLLVLLVVLQCVVVPDPPPDPDHSLLRSFVVSVVVVVVVCCVVPVQEWEAEPNPGIDNNVRQKYKQWGSWFPSVCRNVNHQQIWIWIFIHGNRATQKIWTARSVVGWIWMFGLAFIDTVRHTAAADADDDLQAFEEEEQDLCVCVVQAVNVLVVVSCVRYVHYDYHHGPNVLVCRLRHNGFKYKYSFDDLSSVSRSQRSLSNNPKDKDALQRHHNNVHGMMMIGHHDCRVVNSVSRPD